Protein AF-A0A8T3N2I0-F1 (afdb_monomer)

pLDDT: mean 76.5, std 19.29, range [26.94, 97.88]

Radius of gyration: 45.32 Å; Cα contacts (8 Å, |Δi|>4): 590; chains: 1; bounding box: 76×61×156 Å

Mean predicted aligned error: 20.37 Å

Solvent-accessible surface area (backbone atoms only — not comparable to full-atom values): 23344 Å² total; per-residue (Å²): 144,83,83,83,82,83,86,82,84,83,85,84,83,87,85,82,81,86,88,84,90,82,90,80,80,87,72,86,80,81,75,77,81,90,79,71,76,76,74,73,82,74,68,60,80,74,75,70,54,54,85,88,55,45,74,69,50,48,50,47,51,53,49,51,52,51,49,52,49,48,51,52,50,53,49,51,50,48,51,52,51,48,53,55,52,48,48,31,49,50,64,18,37,80,94,72,76,39,73,24,43,66,60,54,52,50,53,52,48,52,53,53,28,24,33,51,8,46,43,52,36,62,77,67,42,23,82,33,17,24,74,89,26,47,11,36,52,45,102,77,53,78,82,81,57,46,79,84,70,81,28,82,30,68,49,57,48,41,60,68,47,46,72,76,56,56,42,69,70,52,48,52,48,30,36,28,57,3,34,33,58,50,72,62,31,87,81,45,84,48,62,35,35,23,47,88,19,80,68,61,21,92,32,50,76,66,55,50,50,17,32,49,41,23,72,60,22,41,45,92,45,80,40,56,39,41,37,90,84,78,67,43,69,37,61,37,88,91,75,74,40,71,38,67,46,59,30,56,35,58,90,82,69,70,82,60,94,84,56,72,78,82,64,93,56,58,70,44,26,76,71,75,69,46,69,80,79,72,85,80,85,86,87,75,86,80,78,74,80,79,74,80,82,75,66,64,94,82,44,56,76,41,75,40,25,31,44,74,60,21,75,75,72,14,40,48,61,44,64,48,73,46,54,38,72,40,48,30,33,40,37,41,37,30,52,19,67,73,46,58,48,37,64,46,48,20,44,87,82,70,49,71,59,78,35,71,88,56,72,62,45,52,16,68,44,72,51,76,31,47,36,63,57,40,67,67,44,68,29,40,32,33,16,84,77,34,65,89,45,19,53,31,41,36,40,24,86

Nearest PDB structures (foldseek):
  7pcy-assembly1_A  TM=6.957E-01  e=9.312E-07  Ulva prolifera
  1plb-assembly1_A  TM=6.430E-01  e=1.611E-06  Petroselinum crispum
  1iuz-assembly1_A  TM=6.473E-01  e=6.532E-06  Ulva pertusa
  3x1n-assembly1_A  TM=7.761E-01  e=1.858E-04  Geobacillus thermodenitrificans NG80-2
  3h56-assembly1_A-3  TM=5.964E-01  e=3.858E-04  Alcaligenes faecalis

Foldseek 3Di:
DDDDDDDDDDDDDDDDDDDDDDDDDDDDDDDDDDPDPPPPPPPDPCVVPPPPCDVVNVVVVVVVVVVVVVVVVVVVVVVVVVVVVVCCQQPNDPPPPDHHPVVVVVVVVLLLLQLLLLVCCVVPPCQQQNRQQQAADFVQPPPDDDPFPPRNDHRLLRQLCLPAPLDLVNLLCCLQAPCCSAVVPPPDPGDRQDCNHVVGHDDYPSSSSSNSSNSNFEQVDKHFNADPPPRHFDQDPVPRDGDIDGGRHHPPDDPDPPFDRDDSHCVCSSVVNPDSDDDDDDDDDDDDDDDDDDADPPFAEKEKECAAVCLAQAIVPQETEAEAQGKHKYKYAYAHAQDWWWKWKADPVRHTFCFDRGGTDGDRDIDITTGGHHHADKIKMATPVRRPRHIHIYGHD

Sequence (397 aa):
MAEQPPSTPAPIPDGSGGPGGDAEERLPATVPPQTRTADRFTAAPSVKAVAGLTPARSAGIVRQSGAARWVGFLTVVFVSLFVVGYWFYELGAPAGISKPRLAMEIEQQQVTDVERGYNLYEANCARCHGPGGLGPTEPDAPAKAAAGQGYIGPQLNAQEKLFAHLNEQYLRNVLTVGGRYVCGNPKSAMPVWSDQGNPPGPLNYRQIDELIAFLRATSDHEYDVRDGSTNEPVIDPATGKVRTITGWRDPNYKPDPAATPYPDCYIDALTGKGGSAAPGASGAPGASGAPDASADPNAPTVTVTAPTGAATSGFDPTTLEAKAETAFSLVFDNQDAGVPHNVVISDSGNTPVAMGSTDPFPGAAKKTYAVPALKAGTYTFLCQVHPTTMTGTLEVK

Structure (mmCIF, N/CA/C/O backbone):
data_AF-A0A8T3N2I0-F1
#
_entry.id   AF-A0A8T3N2I0-F1
#
loop_
_atom_site.group_PDB
_atom_site.id
_atom_site.type_symbol
_atom_site.label_atom_id
_atom_site.label_alt_id
_atom_site.label_comp_id
_atom_site.label_asym_id
_atom_site.label_entity_id
_atom_site.label_seq_id
_atom_site.pdbx_PDB_ins_code
_atom_site.Cartn_x
_atom_site.Cartn_y
_atom_site.Cartn_z
_atom_site.occupancy
_atom_site.B_iso_or_equiv
_atom_site.auth_seq_id
_atom_site.auth_comp_id
_atom_site.auth_asym_id
_atom_site.auth_atom_id
_atom_site.pdbx_PDB_model_num
ATOM 1 N N . MET A 1 1 ? -5.788 -30.399 45.010 1.00 48.91 1 MET A N 1
ATOM 2 C CA . MET A 1 1 ? -5.715 -31.739 45.631 1.00 48.91 1 MET A CA 1
ATOM 3 C C . MET A 1 1 ? -4.790 -31.668 46.835 1.00 48.91 1 MET A C 1
ATOM 5 O O . MET A 1 1 ? -3.583 -31.722 46.657 1.00 48.91 1 MET A O 1
ATOM 9 N N . ALA A 1 2 ? -5.391 -31.427 48.004 1.00 44.94 2 ALA A N 1
ATOM 10 C CA . ALA A 1 2 ? -4.923 -31.652 49.380 1.00 44.94 2 ALA A CA 1
ATOM 11 C C . ALA A 1 2 ? -5.797 -30.755 50.280 1.00 44.94 2 ALA A C 1
ATOM 13 O O . ALA A 1 2 ? -5.386 -29.678 50.701 1.00 44.94 2 ALA A O 1
ATOM 14 N N . GLU A 1 3 ? -7.059 -31.154 50.456 1.00 44.66 3 GLU A N 1
ATOM 15 C CA . GLU A 1 3 ? -8.011 -30.511 51.367 1.00 44.66 3 GLU A CA 1
ATOM 16 C C . GLU A 1 3 ? -7.705 -30.924 52.813 1.00 44.66 3 GLU A C 1
ATOM 18 O O . GLU A 1 3 ? -7.628 -32.111 53.130 1.00 44.66 3 GLU A O 1
ATOM 23 N N . GLN A 1 4 ? -7.530 -29.931 53.687 1.00 52.03 4 GLN A N 1
ATOM 24 C CA . GLN A 1 4 ? -7.548 -30.098 55.140 1.00 52.03 4 GLN A CA 1
ATOM 25 C C . GLN A 1 4 ? -8.989 -30.364 55.611 1.00 52.03 4 GLN A C 1
ATOM 27 O O . GLN A 1 4 ? -9.876 -29.576 55.276 1.00 52.03 4 GLN A O 1
ATOM 32 N N . PRO A 1 5 ? -9.246 -31.407 56.420 1.00 63.94 5 PRO A N 1
ATOM 33 C CA . PRO A 1 5 ? -10.548 -31.592 57.049 1.00 63.94 5 PRO A CA 1
ATOM 34 C C . PRO A 1 5 ? -10.714 -30.695 58.296 1.00 63.94 5 PRO A C 1
ATOM 36 O O . PRO A 1 5 ? -9.742 -30.466 59.023 1.00 63.94 5 PRO A O 1
ATOM 39 N N . PRO A 1 6 ? -11.936 -30.201 58.579 1.00 56.59 6 PRO A N 1
ATOM 40 C CA . PRO A 1 6 ? -12.224 -29.369 59.745 1.00 56.59 6 PRO A CA 1
ATOM 41 C C . PRO A 1 6 ? -12.335 -30.184 61.045 1.00 56.59 6 PRO A C 1
ATOM 43 O O . PRO A 1 6 ? -12.773 -31.334 61.059 1.00 56.59 6 PRO A O 1
ATOM 46 N N . SER A 1 7 ? -11.949 -29.548 62.150 1.00 51.66 7 SER A N 1
ATOM 47 C CA . SER A 1 7 ? -11.942 -30.081 63.512 1.00 51.66 7 SER A CA 1
ATOM 48 C C . SER A 1 7 ? -13.348 -30.212 64.115 1.00 51.66 7 SER A C 1
ATOM 50 O O . SER A 1 7 ? -14.124 -29.261 64.177 1.00 51.66 7 SER A O 1
ATOM 52 N N . THR A 1 8 ? -13.656 -31.405 64.623 1.00 58.81 8 THR A N 1
ATOM 53 C CA . THR A 1 8 ? -14.825 -31.719 65.459 1.00 58.81 8 THR A CA 1
ATOM 54 C C . THR A 1 8 ? -14.646 -31.215 66.900 1.00 58.81 8 THR A C 1
ATOM 56 O O . THR A 1 8 ? -13.581 -31.447 67.477 1.00 58.81 8 THR A O 1
ATOM 59 N N . PRO A 1 9 ? -15.665 -30.596 67.529 1.00 55.59 9 PRO A N 1
ATOM 60 C CA . PRO A 1 9 ? -15.642 -30.285 68.956 1.00 55.59 9 PRO A CA 1
ATOM 61 C C . PRO A 1 9 ? -16.010 -31.503 69.824 1.00 55.59 9 PRO A C 1
ATOM 63 O O . PRO A 1 9 ? -16.792 -32.364 69.426 1.00 55.59 9 PRO A O 1
ATOM 66 N N . ALA A 1 10 ? -15.403 -31.559 71.012 1.00 54.28 10 ALA A N 1
ATOM 67 C CA . ALA A 1 10 ? -15.493 -32.638 71.997 1.00 54.28 10 ALA A CA 1
ATOM 68 C C . ALA A 1 10 ? -16.892 -32.783 72.647 1.00 54.28 10 ALA A C 1
ATOM 70 O O . ALA A 1 10 ? -17.631 -31.798 72.725 1.00 54.28 10 ALA A O 1
ATOM 71 N N . PRO A 1 11 ? -17.256 -33.982 73.150 1.00 53.47 11 PRO A N 1
ATOM 72 C CA . PRO A 1 11 ? -18.569 -34.247 73.732 1.00 53.47 11 PRO A CA 1
ATOM 73 C C . PRO A 1 11 ? -18.685 -33.794 75.198 1.00 53.47 11 PRO A C 1
ATOM 75 O O . PRO A 1 11 ? -17.729 -33.851 75.972 1.00 53.47 11 PRO A O 1
ATOM 78 N N . ILE A 1 12 ? -19.897 -33.378 75.569 1.00 53.12 12 ILE A N 1
ATOM 79 C CA . ILE A 1 12 ? -20.338 -33.080 76.939 1.00 53.12 12 ILE A CA 1
ATOM 80 C C . ILE A 1 12 ? -20.614 -34.412 77.659 1.00 53.12 12 ILE A C 1
ATOM 82 O O . ILE A 1 12 ? -21.297 -35.253 77.074 1.00 53.12 12 ILE A O 1
ATOM 86 N N . PRO A 1 13 ? -20.129 -34.640 78.894 1.00 52.56 13 PRO A N 1
ATOM 87 C CA . PRO A 1 13 ? -20.475 -35.844 79.635 1.00 52.56 13 PRO A CA 1
ATOM 88 C C . PRO A 1 13 ? -21.800 -35.678 80.394 1.00 52.56 13 PRO A C 1
ATOM 90 O O . PRO A 1 13 ? -21.985 -34.725 81.153 1.00 52.56 13 PRO A O 1
ATOM 93 N N . ASP A 1 14 ? -22.690 -36.651 80.201 1.00 43.34 14 ASP A N 1
ATOM 94 C CA . ASP A 1 14 ? -23.907 -36.864 80.983 1.00 43.34 14 ASP A CA 1
ATOM 95 C C . ASP A 1 14 ? -23.563 -37.346 82.401 1.00 43.34 14 ASP A C 1
ATOM 97 O O . ASP A 1 14 ? -22.831 -38.320 82.587 1.00 43.34 14 ASP A O 1
ATOM 101 N N . GLY A 1 15 ? -24.123 -36.677 83.411 1.00 39.00 15 GLY A N 1
ATOM 102 C CA . GLY A 1 15 ? -24.029 -37.058 84.820 1.00 39.00 15 GLY A CA 1
ATOM 103 C C . GLY A 1 15 ? -25.409 -37.350 85.402 1.00 39.00 15 GLY A C 1
ATOM 104 O O . GLY A 1 15 ? -26.155 -36.437 85.747 1.00 39.00 15 GLY A O 1
ATOM 105 N N . SER A 1 16 ? -25.740 -38.633 85.510 1.00 40.62 16 SER A N 1
ATOM 106 C CA . SER A 1 16 ? -26.945 -39.181 86.135 1.00 40.62 16 SER A CA 1
ATOM 107 C C . SER A 1 16 ? -26.766 -39.458 87.638 1.00 40.62 16 SER A C 1
ATOM 109 O O . SER A 1 16 ? -25.798 -40.112 88.005 1.00 40.62 16 SER A O 1
ATOM 111 N N . GLY A 1 17 ? -27.768 -39.086 88.452 1.00 35.00 17 GLY A N 1
ATOM 112 C CA . GLY A 1 17 ? -28.275 -39.850 89.616 1.00 35.00 17 GLY A CA 1
ATOM 113 C C . GLY A 1 17 ? -27.473 -39.864 90.936 1.00 35.00 17 GLY A C 1
ATOM 114 O O . GLY A 1 17 ? -26.350 -40.344 90.974 1.00 35.00 17 GLY A O 1
ATOM 115 N N . GLY A 1 18 ? -28.108 -39.401 92.031 1.00 36.16 18 GLY A N 1
ATOM 116 C CA . GLY A 1 18 ? -27.633 -39.441 93.440 1.00 36.16 18 GLY A CA 1
ATOM 117 C C . GLY A 1 18 ? -27.584 -40.850 94.080 1.00 36.16 18 GLY A C 1
ATOM 118 O O . GLY A 1 18 ? -27.579 -41.813 93.314 1.00 36.16 18 GLY A O 1
ATOM 119 N N . PRO A 1 19 ? -27.606 -41.047 95.430 1.00 47.84 19 PRO A N 1
ATOM 120 C CA . PRO A 1 19 ? -28.163 -40.186 96.496 1.00 47.84 19 PRO A CA 1
ATOM 121 C C . PRO A 1 19 ? -27.320 -40.101 97.810 1.00 47.84 19 PRO A C 1
ATOM 123 O O . PRO A 1 19 ? -26.269 -40.718 97.935 1.00 47.84 19 PRO A O 1
ATOM 126 N N . GLY A 1 20 ? -27.833 -39.378 98.817 1.00 38.16 20 GLY A N 1
ATOM 127 C CA . GLY A 1 20 ? -27.295 -39.279 100.189 1.00 38.16 20 GLY A CA 1
ATOM 128 C C . GLY A 1 20 ? -27.067 -37.808 100.541 1.00 38.16 20 GLY A C 1
ATOM 129 O O . GLY A 1 20 ? -26.175 -37.185 99.991 1.00 38.16 20 GLY A O 1
ATOM 130 N N . GLY A 1 21 ? -27.945 -37.121 101.269 1.00 39.69 21 GLY A N 1
ATOM 131 C CA . GLY A 1 21 ? -28.392 -37.477 102.607 1.00 39.69 21 GLY A CA 1
ATOM 132 C C . GLY A 1 21 ? -27.433 -36.803 103.574 1.00 39.69 21 GLY A C 1
ATOM 133 O O . GLY A 1 21 ? -26.407 -37.395 103.847 1.00 39.69 21 GLY A O 1
ATOM 134 N N . ASP A 1 22 ? -27.739 -35.564 103.970 1.00 43.38 22 ASP A N 1
ATOM 135 C CA . ASP A 1 22 ? -27.502 -35.035 105.315 1.00 43.38 22 ASP A CA 1
ATOM 136 C C . ASP A 1 22 ? -28.197 -33.676 105.465 1.00 43.38 22 ASP A C 1
ATOM 138 O O . ASP A 1 22 ? -28.234 -32.837 104.562 1.00 43.38 22 ASP A O 1
ATOM 142 N N . ALA A 1 23 ? -28.871 -33.539 106.601 1.00 53.62 23 ALA A N 1
ATOM 143 C CA . ALA A 1 23 ? -29.669 -32.397 106.986 1.00 53.62 23 ALA A CA 1
ATOM 144 C C . ALA A 1 23 ? -28.791 -31.409 107.753 1.00 53.62 23 ALA A C 1
ATOM 146 O O . ALA A 1 23 ? -28.380 -31.710 108.868 1.00 53.62 23 ALA A O 1
ATOM 147 N N . GLU A 1 24 ? -28.585 -30.212 107.209 1.00 51.31 24 GLU A N 1
ATOM 148 C CA . GLU A 1 24 ? -28.035 -29.085 107.964 1.00 51.31 24 GLU A CA 1
ATOM 149 C C . GLU A 1 24 ? -29.015 -27.905 107.934 1.00 51.31 24 GLU A C 1
ATOM 151 O O . GLU A 1 24 ? -29.161 -27.153 106.974 1.00 51.31 24 GLU A O 1
ATOM 156 N N . GLU A 1 25 ? -29.791 -27.870 109.015 1.00 53.66 25 GLU A N 1
ATOM 157 C CA . GLU A 1 25 ? -29.975 -26.712 109.887 1.00 53.66 25 GLU A CA 1
ATOM 158 C C . GLU A 1 25 ? -30.390 -25.379 109.236 1.00 53.66 25 GLU A C 1
ATOM 160 O O . GLU A 1 25 ? -29.598 -24.521 108.846 1.00 53.66 25 GLU A O 1
ATOM 165 N N . ARG A 1 26 ? -31.713 -25.163 109.221 1.00 47.75 26 ARG A N 1
ATOM 166 C CA . ARG A 1 26 ? -32.334 -23.851 109.010 1.00 47.75 26 ARG A CA 1
ATOM 167 C C . ARG A 1 26 ? -31.959 -22.896 110.146 1.00 47.75 26 ARG A C 1
ATOM 169 O O . ARG A 1 26 ? -32.564 -22.937 111.215 1.00 47.75 26 ARG A O 1
ATOM 176 N N . LEU A 1 27 ? -31.067 -21.954 109.866 1.00 54.62 27 LEU A N 1
ATOM 177 C CA . LEU A 1 27 ? -30.991 -20.704 110.622 1.00 54.62 27 LEU A CA 1
ATOM 178 C C . LEU A 1 27 ? -32.250 -19.856 110.337 1.00 54.62 27 LEU A C 1
ATOM 180 O O . LEU A 1 27 ? -32.684 -19.782 109.181 1.00 54.62 27 LEU A O 1
ATOM 184 N N . PRO A 1 28 ? -32.869 -19.206 111.341 1.00 56.75 28 PRO A N 1
ATOM 185 C CA . PRO A 1 28 ? -34.017 -18.343 111.105 1.00 56.75 28 PRO A CA 1
ATOM 186 C C . PRO A 1 28 ? -33.561 -17.085 110.358 1.00 56.75 28 PRO A C 1
ATOM 188 O O . PRO A 1 28 ? -32.920 -16.206 110.928 1.00 56.75 28 PRO A O 1
ATOM 191 N N . ALA A 1 29 ? -33.903 -16.983 109.074 1.00 50.53 29 ALA A N 1
ATOM 192 C CA . ALA A 1 29 ? -33.774 -15.729 108.347 1.00 50.53 29 ALA A CA 1
ATOM 193 C C . ALA A 1 29 ? -34.764 -14.718 108.945 1.00 50.53 29 ALA A C 1
ATOM 195 O O . ALA A 1 29 ? -35.980 -14.833 108.781 1.00 50.53 29 ALA A O 1
ATOM 196 N N . THR A 1 30 ? -34.240 -13.728 109.658 1.00 55.53 30 THR A N 1
ATOM 197 C CA . THR A 1 30 ? -34.965 -12.517 110.032 1.00 55.53 30 THR A CA 1
ATOM 198 C C . THR A 1 30 ? -35.407 -11.810 108.755 1.00 55.53 30 THR A C 1
ATOM 200 O O . THR A 1 30 ? -34.596 -11.255 108.020 1.00 55.53 30 THR A O 1
ATOM 203 N N . VAL A 1 31 ? -36.709 -11.846 108.468 1.00 60.88 31 VAL A N 1
ATOM 204 C CA . VAL A 1 31 ? -37.316 -11.056 107.393 1.00 60.88 31 VAL A CA 1
ATOM 205 C C . VAL A 1 31 ? -37.416 -9.609 107.892 1.00 60.88 31 VAL A C 1
ATOM 207 O O . VAL A 1 31 ? -38.193 -9.359 108.816 1.00 60.88 31 VAL A O 1
ATOM 210 N N . PRO A 1 32 ? -36.661 -8.638 107.342 1.00 62.06 32 PRO A N 1
ATOM 211 C CA . PRO A 1 32 ? -36.916 -7.238 107.650 1.00 62.06 32 PRO A CA 1
ATOM 212 C C . PRO A 1 32 ? -38.313 -6.852 107.128 1.00 62.06 32 PRO A C 1
ATOM 214 O O . PRO A 1 32 ? -38.718 -7.322 106.059 1.00 62.06 32 PRO A O 1
ATOM 217 N N . PRO A 1 33 ? -39.078 -6.021 107.859 1.00 59.69 33 PRO A N 1
ATOM 218 C CA . PRO A 1 33 ? -40.403 -5.606 107.425 1.00 59.69 33 PRO A CA 1
ATOM 219 C C . PRO A 1 33 ? -40.342 -4.907 106.062 1.00 59.69 33 PRO A C 1
ATOM 221 O O . PRO A 1 33 ? -39.448 -4.112 105.773 1.00 59.69 33 PRO A O 1
ATOM 224 N N . GLN A 1 34 ? -41.324 -5.232 105.223 1.00 59.53 34 GLN A N 1
ATOM 225 C CA . GLN A 1 34 ? -41.516 -4.694 103.881 1.00 59.53 34 GLN A CA 1
ATOM 226 C C . GLN A 1 34 ? -41.791 -3.185 103.951 1.00 59.53 34 GLN A C 1
ATOM 228 O O . GLN A 1 34 ? -42.933 -2.762 104.106 1.00 59.53 34 GLN A O 1
ATOM 233 N N . THR A 1 35 ? -40.760 -2.358 103.803 1.00 57.84 35 THR A N 1
ATOM 234 C CA . THR A 1 35 ? -40.915 -0.921 103.531 1.00 57.84 35 THR A CA 1
ATOM 235 C C . THR A 1 35 ? -40.257 -0.557 102.207 1.00 57.84 35 THR A C 1
ATOM 237 O O . THR A 1 35 ? -39.394 0.307 102.103 1.00 57.84 35 THR A O 1
ATOM 240 N N . ARG A 1 36 ? -40.720 -1.203 101.136 1.00 46.34 36 ARG A N 1
ATOM 241 C CA . ARG A 1 36 ? -40.836 -0.514 99.853 1.00 46.34 36 ARG A CA 1
ATOM 242 C C . ARG A 1 36 ? -42.316 -0.317 99.600 1.00 46.34 36 ARG A C 1
ATOM 244 O O . ARG A 1 36 ? -42.992 -1.210 99.099 1.00 46.34 36 ARG A O 1
ATOM 251 N N . THR A 1 37 ? -42.825 0.860 99.945 1.00 54.25 37 THR A N 1
ATOM 252 C CA . THR A 1 37 ? -43.950 1.392 99.186 1.00 54.25 37 THR A CA 1
ATOM 253 C C . THR A 1 37 ? -43.478 1.387 97.740 1.00 54.25 37 THR A C 1
ATOM 255 O O . THR A 1 37 ? -42.524 2.079 97.391 1.00 54.25 37 THR A O 1
ATOM 258 N N . ALA A 1 38 ? -44.061 0.530 96.904 1.00 54.09 38 ALA A N 1
ATOM 259 C CA . ALA A 1 38 ? -44.012 0.789 95.482 1.00 54.09 38 ALA A CA 1
ATOM 260 C C . ALA A 1 38 ? -44.650 2.167 95.337 1.00 54.09 38 ALA A C 1
ATOM 262 O O . ALA A 1 38 ? -45.870 2.286 95.479 1.00 54.09 38 ALA A O 1
ATOM 263 N N . ASP A 1 39 ? -43.835 3.204 95.143 1.00 49.19 39 ASP A N 1
ATOM 264 C CA . ASP A 1 39 ? -44.341 4.434 94.571 1.00 49.19 39 ASP A CA 1
ATOM 265 C C . ASP A 1 39 ? -44.986 3.989 93.270 1.00 49.19 39 ASP A C 1
ATOM 267 O O . ASP A 1 39 ? -44.326 3.630 92.290 1.00 49.19 39 ASP A O 1
ATOM 271 N N . ARG A 1 40 ? -46.318 3.902 93.290 1.00 55.94 40 ARG A N 1
ATOM 272 C CA . ARG A 1 40 ? -47.082 3.896 92.063 1.00 55.94 40 ARG A CA 1
ATOM 273 C C . ARG A 1 40 ? -46.665 5.200 91.415 1.00 55.94 40 ARG A C 1
ATOM 275 O O . ARG A 1 40 ? -47.088 6.261 91.860 1.00 55.94 40 ARG A O 1
ATOM 282 N N . PHE A 1 41 ? -45.810 5.113 90.403 1.00 47.88 41 PHE A N 1
ATOM 283 C CA . PHE A 1 41 ? -45.574 6.196 89.467 1.00 47.88 41 PHE A CA 1
ATOM 284 C C . PHE A 1 41 ? -46.912 6.489 88.776 1.00 47.88 41 PHE A C 1
ATOM 286 O O . PHE A 1 41 ? -47.169 6.075 87.650 1.00 47.88 41 PHE A O 1
ATOM 293 N N . THR A 1 42 ? -47.816 7.183 89.464 1.00 61.47 42 THR A N 1
ATOM 294 C CA . THR A 1 42 ? -48.918 7.893 88.841 1.00 61.47 42 THR A CA 1
ATOM 295 C C . THR A 1 42 ? -48.303 9.161 88.287 1.00 61.47 42 THR A C 1
ATOM 297 O O . THR A 1 42 ? -48.315 10.214 88.920 1.00 61.47 42 THR A O 1
ATOM 300 N N . ALA A 1 43 ? -47.691 9.039 87.111 1.00 49.41 43 ALA A N 1
ATOM 301 C CA . ALA A 1 43 ? -47.389 10.211 86.315 1.00 49.41 43 ALA A CA 1
ATOM 302 C C . ALA A 1 43 ? -48.700 10.989 86.100 1.00 49.41 43 ALA A C 1
ATOM 304 O O . ALA A 1 43 ? -49.739 10.389 85.802 1.00 49.41 43 ALA A O 1
ATOM 305 N N . ALA A 1 44 ? -48.663 12.313 86.269 1.00 50.81 44 ALA A N 1
ATOM 306 C CA . ALA A 1 44 ? -49.796 13.177 85.953 1.00 50.81 44 ALA A CA 1
ATOM 307 C C . ALA A 1 44 ? -50.263 12.921 84.500 1.00 50.81 44 ALA A C 1
ATOM 309 O O . ALA A 1 44 ? -49.423 12.612 83.645 1.00 50.81 44 ALA A O 1
ATOM 310 N N . PRO A 1 45 ? -51.563 13.071 84.168 1.00 52.94 45 PRO A N 1
ATOM 311 C CA . PRO A 1 45 ? -52.081 12.789 82.821 1.00 52.94 45 PRO A CA 1
ATOM 312 C C . PRO A 1 45 ? -51.346 13.554 81.707 1.00 52.94 45 PRO A C 1
ATOM 314 O O . PRO A 1 45 ? -51.344 13.128 80.554 1.00 52.94 45 PRO A O 1
ATOM 317 N N . SER A 1 46 ? -50.675 14.652 82.057 1.00 51.72 46 SER A N 1
ATOM 318 C CA . SER A 1 46 ? -49.865 15.484 81.171 1.00 51.72 46 SER A CA 1
ATOM 319 C C . SER A 1 46 ? -48.530 14.867 80.735 1.00 51.72 46 SER A C 1
ATOM 321 O O . SER A 1 46 ? -47.942 15.369 79.785 1.00 51.72 46 SER A O 1
ATOM 323 N N . VAL A 1 47 ? -48.068 13.754 81.319 1.00 46.47 47 VAL A N 1
ATOM 324 C CA . VAL A 1 47 ? -46.885 13.018 80.813 1.00 46.47 47 VAL A CA 1
ATOM 325 C C . VAL A 1 47 ? -47.269 12.002 79.722 1.00 46.47 47 VAL A C 1
ATOM 327 O O . VAL A 1 47 ? -46.409 11.464 79.032 1.00 46.47 47 VAL A O 1
ATOM 330 N N . LYS A 1 48 ? -48.572 11.801 79.464 1.00 47.81 48 LYS A N 1
ATOM 331 C CA . LYS A 1 48 ? -49.059 11.175 78.218 1.00 47.81 48 LYS A CA 1
ATOM 332 C C . LYS A 1 48 ? -49.201 12.175 77.067 1.00 47.81 48 LYS A C 1
ATOM 334 O O . LYS A 1 48 ? -49.735 11.824 76.016 1.00 47.81 48 LYS A O 1
ATOM 339 N N . ALA A 1 49 ? -48.719 13.408 77.225 1.00 50.44 49 ALA A N 1
ATOM 340 C CA . ALA A 1 49 ? -48.503 14.292 76.093 1.00 50.44 49 ALA A CA 1
ATOM 341 C C . ALA A 1 49 ? -47.273 13.787 75.334 1.00 50.44 49 ALA A C 1
ATOM 343 O O . ALA A 1 49 ? -46.148 14.227 75.555 1.00 50.44 49 ALA A O 1
ATOM 344 N N . VAL A 1 50 ? -47.504 12.816 74.450 1.00 54.34 50 VAL A N 1
ATOM 345 C CA . VAL A 1 50 ? -46.588 12.452 73.371 1.00 54.34 50 VAL A CA 1
ATOM 346 C C . VAL A 1 50 ? -46.197 13.768 72.701 1.00 54.34 50 VAL A C 1
ATOM 348 O O . VAL A 1 50 ? -47.049 14.380 72.064 1.00 54.34 50 VAL A O 1
ATOM 351 N N . ALA A 1 51 ? -44.985 14.266 72.953 1.00 56.44 51 ALA A N 1
ATOM 352 C CA . ALA A 1 51 ? -44.540 15.624 72.637 1.00 56.44 51 ALA A CA 1
ATOM 353 C C . ALA A 1 51 ? -44.906 16.045 71.195 1.00 56.44 51 ALA A C 1
ATOM 355 O O . ALA A 1 51 ? -44.172 15.783 70.247 1.00 56.44 51 ALA A O 1
ATOM 356 N N . GLY A 1 52 ? -46.089 16.641 71.004 1.00 61.91 52 GLY A N 1
ATOM 357 C CA . GLY A 1 52 ? -46.629 17.004 69.691 1.00 61.91 52 GLY A CA 1
ATOM 358 C C . GLY A 1 52 ? -46.826 15.858 68.680 1.00 61.91 52 GLY A C 1
ATOM 359 O O . GLY A 1 52 ? -46.878 16.143 67.482 1.00 61.91 52 GLY A O 1
ATOM 360 N N . LEU A 1 53 ? -46.926 14.594 69.104 1.00 61.03 53 LEU A N 1
ATOM 361 C CA . LEU A 1 53 ? -47.094 13.419 68.232 1.00 61.03 53 LEU A CA 1
ATOM 362 C C . LEU A 1 53 ? -48.574 13.008 68.161 1.00 61.03 53 LEU A C 1
ATOM 364 O O . LEU A 1 53 ? -49.038 12.114 68.867 1.00 61.03 53 LEU A O 1
ATOM 368 N N . THR A 1 54 ? -49.339 13.687 67.307 1.00 81.06 54 THR A N 1
ATOM 369 C CA . THR A 1 54 ? -50.707 13.270 66.955 1.00 81.06 54 THR A CA 1
ATOM 370 C C . THR A 1 54 ? -50.676 11.962 66.150 1.00 81.06 54 THR A C 1
ATOM 372 O O . THR A 1 54 ? -49.680 11.713 65.469 1.00 81.06 54 THR A O 1
ATOM 375 N N . PRO A 1 55 ? -51.748 11.142 66.125 1.00 78.19 55 PRO A N 1
ATOM 376 C CA . PRO A 1 55 ? -51.801 9.933 65.292 1.00 78.19 55 PRO A CA 1
ATOM 377 C C . PRO A 1 55 ? -51.428 10.189 63.824 1.00 78.19 55 PRO A C 1
ATOM 379 O O . PRO A 1 55 ? -50.729 9.387 63.210 1.00 78.19 55 PRO A O 1
ATOM 382 N N . ALA A 1 56 ? -51.816 11.352 63.290 1.00 76.62 56 ALA A N 1
ATOM 383 C CA . ALA A 1 56 ? -51.442 11.802 61.952 1.00 76.62 56 ALA A CA 1
ATOM 384 C C . ALA A 1 56 ? -49.934 12.093 61.812 1.00 76.62 56 ALA A C 1
ATOM 386 O O . ALA A 1 56 ? -49.323 11.662 60.835 1.00 76.62 56 ALA A O 1
ATOM 387 N N . ARG A 1 57 ? -49.303 12.770 62.786 1.00 74.88 57 ARG A N 1
ATOM 388 C CA . ARG A 1 57 ? -47.841 12.984 62.795 1.00 74.88 57 ARG A CA 1
ATOM 389 C C . ARG A 1 57 ? -47.073 11.676 62.967 1.00 74.88 57 ARG A C 1
ATOM 391 O O . ARG A 1 57 ? -46.099 11.462 62.255 1.00 74.88 57 ARG A O 1
ATOM 398 N N . SER A 1 58 ? -47.529 10.787 63.846 1.00 78.06 58 SER A N 1
ATOM 399 C CA . SER A 1 58 ? -46.935 9.462 64.050 1.00 78.06 58 SER A CA 1
ATOM 400 C C . SER A 1 58 ? -47.010 8.616 62.773 1.00 78.06 58 SER A C 1
ATOM 402 O O . SER A 1 58 ? -46.004 8.047 62.355 1.00 78.06 58 SER A O 1
ATOM 404 N N . ALA A 1 59 ? -48.160 8.605 62.087 1.00 76.00 59 ALA A N 1
ATOM 405 C CA . ALA A 1 59 ? -48.310 7.958 60.782 1.00 76.00 59 ALA A CA 1
ATOM 406 C C . ALA A 1 59 ? -47.418 8.601 59.702 1.00 76.00 59 ALA A C 1
ATOM 408 O O . ALA A 1 59 ? -46.845 7.888 58.877 1.00 76.00 59 ALA A O 1
ATOM 409 N N . GLY A 1 60 ? -47.252 9.928 59.731 1.00 74.81 60 GLY A N 1
ATOM 410 C CA . GLY A 1 60 ? -46.330 10.666 58.865 1.00 74.81 60 GLY A CA 1
ATOM 411 C C . GLY A 1 60 ? -44.868 10.258 59.061 1.00 74.81 60 GLY A C 1
ATOM 412 O O . GLY A 1 60 ? -44.189 9.967 58.082 1.00 74.81 60 GLY A O 1
ATOM 413 N N . ILE A 1 61 ? -44.402 10.138 60.307 1.00 75.81 61 ILE A N 1
ATOM 414 C CA . ILE A 1 61 ? -43.036 9.693 60.640 1.00 75.81 61 ILE A CA 1
ATOM 415 C C . ILE A 1 61 ? -42.814 8.229 60.232 1.00 75.81 61 ILE A C 1
ATOM 417 O O . ILE A 1 61 ? -41.765 7.888 59.682 1.00 75.81 61 ILE A O 1
ATOM 421 N N . VAL A 1 62 ? -43.800 7.347 60.437 1.00 76.88 62 VAL A N 1
ATOM 422 C CA . VAL A 1 62 ? -43.724 5.941 59.993 1.00 76.88 62 VAL A CA 1
ATOM 423 C C . VAL A 1 62 ? -43.673 5.847 58.465 1.00 76.88 62 VAL A C 1
ATOM 425 O O . VAL A 1 62 ? -42.865 5.100 57.921 1.00 76.88 62 VAL A O 1
ATOM 428 N N . ARG A 1 63 ? -44.471 6.647 57.747 1.00 79.44 63 ARG A N 1
ATOM 429 C CA . ARG A 1 63 ? -44.412 6.727 56.279 1.00 79.44 63 ARG A CA 1
ATOM 430 C C . ARG A 1 63 ? -43.099 7.317 55.779 1.00 79.44 63 ARG A C 1
ATOM 432 O O . ARG A 1 63 ? -42.537 6.777 54.837 1.00 79.44 63 ARG A O 1
ATOM 439 N N . GLN A 1 64 ? -42.594 8.377 56.404 1.00 78.81 64 GLN A N 1
ATOM 440 C CA . GLN A 1 64 ? -41.327 9.011 56.039 1.00 78.81 64 GLN A CA 1
ATOM 441 C C . GLN A 1 64 ? -40.141 8.069 56.282 1.00 78.81 64 GLN A C 1
ATOM 443 O O . GLN A 1 64 ? -39.268 7.955 55.430 1.00 78.81 64 GLN A O 1
ATOM 448 N N . SER A 1 65 ? -40.133 7.339 57.399 1.00 77.38 65 SER A N 1
ATOM 449 C CA . SER A 1 65 ? -39.112 6.321 57.682 1.00 77.38 65 SER A CA 1
ATOM 450 C C . SER A 1 65 ? -39.240 5.090 56.779 1.00 77.38 65 SER A C 1
ATOM 452 O O . SER A 1 65 ? -38.226 4.553 56.339 1.00 77.38 65 SER A O 1
ATOM 454 N N . GLY A 1 66 ? -40.462 4.667 56.437 1.00 83.38 66 GLY A N 1
ATOM 455 C CA . GLY A 1 66 ? -40.715 3.633 55.431 1.00 83.38 66 GLY A CA 1
ATOM 456 C C . GLY A 1 66 ? -40.240 4.046 54.035 1.00 83.38 66 GLY A C 1
ATOM 457 O O . GLY A 1 66 ? -39.524 3.290 53.387 1.00 83.38 66 GLY A O 1
ATOM 458 N N . ALA A 1 67 ? -40.566 5.264 53.601 1.00 86.06 67 ALA A N 1
ATOM 459 C CA . ALA A 1 67 ? -40.126 5.829 52.328 1.00 86.06 67 ALA A CA 1
ATOM 460 C C . ALA A 1 67 ? -38.601 5.998 52.281 1.00 86.06 67 ALA A C 1
ATOM 462 O O . ALA A 1 67 ? -37.987 5.607 51.298 1.00 86.06 67 ALA A O 1
ATOM 463 N N . ALA A 1 68 ? -37.971 6.492 53.352 1.00 85.44 68 ALA A N 1
ATOM 464 C CA . ALA A 1 68 ? -36.514 6.612 53.432 1.00 85.44 68 ALA A CA 1
ATOM 465 C C . ALA A 1 68 ? -35.811 5.245 53.346 1.00 85.44 68 ALA A C 1
ATOM 467 O O . ALA A 1 68 ? -34.805 5.113 52.652 1.00 85.44 68 ALA A O 1
ATOM 468 N N . ARG A 1 69 ? -36.363 4.205 53.989 1.00 90.38 69 ARG A N 1
ATOM 469 C CA . ARG A 1 69 ? -35.863 2.824 53.868 1.00 90.38 69 ARG A CA 1
ATOM 470 C C . ARG A 1 69 ? -36.015 2.279 52.451 1.00 90.38 69 ARG A C 1
ATOM 472 O O . ARG A 1 69 ? -35.087 1.653 51.953 1.00 90.38 69 ARG A O 1
ATOM 479 N N . TRP A 1 70 ? -37.144 2.546 51.798 1.00 90.62 70 TRP A N 1
ATOM 480 C CA . TRP A 1 70 ? -37.366 2.164 50.403 1.00 90.62 70 TRP A CA 1
ATOM 481 C C . TRP A 1 70 ? -36.432 2.893 49.440 1.00 90.62 70 TRP A C 1
ATOM 483 O O . TRP A 1 70 ? -35.884 2.255 48.550 1.00 90.62 70 TRP A O 1
ATOM 493 N N . VAL A 1 71 ? -36.187 4.189 49.639 1.00 92.69 71 VAL A N 1
ATOM 494 C CA . VAL A 1 71 ? -35.208 4.949 48.847 1.00 92.69 71 VAL A CA 1
ATOM 495 C C . VAL A 1 71 ? -33.813 4.355 49.027 1.00 92.69 71 VAL A C 1
ATOM 497 O O . VAL A 1 71 ? -33.143 4.084 48.033 1.00 92.69 71 VAL A O 1
ATOM 500 N N . GLY A 1 72 ? -33.399 4.071 50.267 1.00 92.75 72 GLY A N 1
ATOM 501 C CA . GLY A 1 72 ? -32.125 3.405 50.550 1.00 92.75 72 GLY A CA 1
ATOM 502 C C . GLY A 1 72 ? -32.012 2.034 49.879 1.00 92.75 72 GLY A C 1
ATOM 503 O O . GLY A 1 72 ? -31.033 1.767 49.189 1.00 92.75 72 GLY A O 1
ATOM 504 N N . PHE A 1 73 ? -33.039 1.193 50.013 1.00 94.38 73 PHE A N 1
ATOM 505 C CA . PHE A 1 73 ? -33.098 -0.124 49.377 1.00 94.38 73 PHE A CA 1
ATOM 506 C C . PHE A 1 73 ? -33.013 -0.035 47.849 1.00 94.38 73 PHE A C 1
ATOM 508 O O . PHE A 1 73 ? -32.167 -0.692 47.250 1.00 94.38 73 PHE A O 1
ATOM 515 N N . LEU A 1 74 ? -33.834 0.806 47.214 1.00 95.38 74 LEU A N 1
ATOM 516 C CA . LEU A 1 74 ? -33.832 0.976 45.759 1.00 95.38 74 LEU A CA 1
ATOM 517 C C . LEU A 1 74 ? -32.503 1.536 45.251 1.00 95.38 74 LEU A C 1
ATOM 519 O O . LEU A 1 74 ? -32.039 1.119 44.197 1.00 95.38 74 LEU A O 1
ATOM 523 N N . THR A 1 75 ? -31.867 2.429 46.013 1.00 94.81 75 THR A N 1
ATOM 524 C CA . THR A 1 75 ? -30.543 2.965 45.671 1.00 94.81 75 THR A CA 1
ATOM 525 C C . THR A 1 75 ? -29.493 1.863 45.702 1.00 94.81 75 THR A C 1
ATOM 527 O O . THR A 1 75 ? -28.735 1.723 44.748 1.00 94.81 75 THR A O 1
ATOM 530 N N . VAL A 1 76 ? -29.473 1.041 46.757 1.00 96.50 76 VAL A N 1
ATOM 531 C CA . VAL A 1 76 ? -28.549 -0.098 46.857 1.00 96.50 76 VAL A CA 1
ATOM 532 C C . VAL A 1 76 ? -28.800 -1.091 45.726 1.00 96.50 76 VAL A C 1
ATOM 534 O O . VAL A 1 76 ? -27.853 -1.470 45.052 1.00 96.50 76 VAL A O 1
ATOM 537 N N . VAL A 1 77 ? -30.057 -1.453 45.455 1.00 96.69 77 VAL A N 1
ATOM 538 C CA . VAL A 1 77 ? -30.407 -2.360 44.350 1.00 96.69 77 VAL A CA 1
ATOM 539 C C . VAL A 1 77 ? -29.963 -1.788 43.005 1.00 96.69 77 VAL A C 1
ATOM 541 O O . VAL A 1 77 ? -29.341 -2.504 42.226 1.00 96.69 77 VAL A O 1
ATOM 544 N N . PHE A 1 78 ? -30.225 -0.508 42.736 1.00 96.81 78 PHE A N 1
ATOM 545 C CA . PHE A 1 78 ? -29.798 0.146 41.501 1.00 96.81 78 PHE A CA 1
ATOM 546 C C . PHE A 1 78 ? -28.276 0.131 41.353 1.00 96.81 78 PHE A C 1
ATOM 548 O O . PHE A 1 78 ? -27.778 -0.286 40.313 1.00 96.81 78 PHE A O 1
ATOM 555 N N . VAL A 1 79 ? -27.533 0.524 42.393 1.00 96.56 79 VAL A N 1
ATOM 556 C CA . VAL A 1 79 ? -26.064 0.520 42.366 1.00 96.56 79 VAL A CA 1
ATOM 557 C C . VAL A 1 79 ? -25.530 -0.901 42.203 1.00 96.56 79 VAL A C 1
ATOM 559 O O . VAL A 1 79 ? -24.640 -1.116 41.389 1.00 96.56 79 VAL A O 1
ATOM 562 N N . SER A 1 80 ? -26.085 -1.891 42.906 1.00 95.31 80 SER A N 1
ATOM 563 C CA . SER A 1 80 ? -25.680 -3.292 42.764 1.00 95.31 80 SER A CA 1
ATOM 564 C C . SER A 1 80 ? -25.922 -3.816 41.347 1.00 95.31 80 SER A C 1
ATOM 566 O O . SER A 1 80 ? -25.019 -4.408 40.761 1.00 95.31 80 SER A O 1
ATOM 568 N N . LEU A 1 81 ? -27.100 -3.564 40.766 1.00 95.62 81 LEU A N 1
ATOM 569 C CA . LEU A 1 81 ? -27.406 -3.960 39.389 1.00 95.62 81 LEU A CA 1
ATOM 570 C C . LEU A 1 81 ? -26.535 -3.215 38.373 1.00 95.62 81 LEU A C 1
ATOM 572 O O . LEU A 1 81 ? -26.065 -3.829 37.420 1.00 95.62 81 LEU A O 1
ATOM 576 N N . PHE A 1 82 ? -26.280 -1.924 38.589 1.00 95.94 82 PHE A N 1
ATOM 577 C CA . PHE A 1 82 ? -25.396 -1.126 37.745 1.00 95.94 82 PHE A CA 1
ATOM 578 C C . PHE A 1 82 ? -23.960 -1.649 37.788 1.00 95.94 82 PHE A C 1
ATOM 580 O O . PHE A 1 82 ? -23.363 -1.833 36.737 1.00 95.94 82 PHE A O 1
ATOM 587 N N . VAL A 1 83 ? -23.414 -1.941 38.973 1.00 95.50 83 VAL A N 1
ATOM 588 C CA . VAL A 1 83 ? -22.054 -2.483 39.125 1.00 95.50 83 VAL A CA 1
ATOM 589 C C . VAL A 1 83 ? -21.930 -3.837 38.432 1.00 95.50 83 VAL A C 1
ATOM 591 O O . VAL A 1 83 ? -20.969 -4.046 37.699 1.00 95.50 83 VAL A O 1
ATOM 594 N N . VAL A 1 84 ? -22.907 -4.733 38.608 1.00 91.94 84 VAL A N 1
ATOM 595 C CA . VAL A 1 84 ? -22.924 -6.042 37.933 1.00 91.94 84 VAL A CA 1
ATOM 596 C C . VAL A 1 84 ? -23.045 -5.880 36.414 1.00 91.94 84 VAL A C 1
ATOM 598 O O . VAL A 1 84 ? -22.280 -6.487 35.669 1.00 91.94 84 VAL A O 1
ATOM 601 N N . GLY A 1 85 ? -23.959 -5.027 35.943 1.00 90.62 85 GLY A N 1
ATOM 602 C CA . GLY A 1 85 ? -24.129 -4.733 34.518 1.00 90.62 85 GLY A CA 1
ATOM 603 C C . GLY A 1 85 ? -22.886 -4.098 33.891 1.00 90.62 85 GLY A C 1
ATOM 604 O O . GLY A 1 85 ? -22.475 -4.496 32.806 1.00 90.62 85 GLY A O 1
ATOM 605 N N . TYR A 1 86 ? -22.240 -3.169 34.596 1.00 91.12 86 TYR A N 1
ATOM 606 C CA . TYR A 1 86 ? -20.984 -2.548 34.179 1.00 91.12 86 TYR A CA 1
ATOM 607 C C . TYR A 1 86 ? -19.836 -3.562 34.140 1.00 91.12 86 TYR A C 1
ATOM 609 O O . TYR A 1 86 ? -19.024 -3.533 33.222 1.00 91.12 86 TYR A O 1
ATOM 617 N N . TRP A 1 87 ? -19.793 -4.510 35.080 1.00 90.25 87 TRP A N 1
ATOM 618 C CA . TRP A 1 87 ? -18.830 -5.611 35.043 1.00 90.25 87 TRP A CA 1
ATOM 619 C C . TRP A 1 87 ? -18.990 -6.470 33.782 1.00 90.25 87 TRP A C 1
ATOM 621 O O . TRP A 1 87 ? -17.994 -6.788 33.139 1.00 90.25 87 TRP A O 1
ATOM 631 N N . PHE A 1 88 ? -20.226 -6.783 33.376 1.00 90.12 88 PHE A N 1
ATOM 632 C CA . PHE A 1 88 ? -20.484 -7.481 32.108 1.00 90.12 88 PHE A CA 1
ATOM 633 C C . PHE A 1 88 ? -20.203 -6.621 30.872 1.00 90.12 88 PHE A C 1
ATOM 635 O O . PHE A 1 88 ? -19.824 -7.158 29.835 1.00 90.12 88 PHE A O 1
ATOM 642 N N . TYR A 1 89 ? -20.360 -5.302 30.963 1.00 86.12 89 TYR A N 1
ATOM 643 C CA . TYR A 1 89 ? -19.954 -4.383 29.900 1.00 86.12 89 TYR A CA 1
ATOM 644 C C . TYR A 1 89 ? -18.425 -4.348 29.726 1.00 86.12 89 TYR A C 1
ATOM 646 O O . TYR A 1 89 ? -17.931 -4.421 28.604 1.00 86.12 89 TYR A O 1
ATOM 654 N N . GLU A 1 90 ? -17.661 -4.306 30.822 1.00 87.81 90 GLU A N 1
ATOM 655 C CA . GLU A 1 90 ? -16.193 -4.302 30.773 1.00 87.81 90 GLU A CA 1
ATOM 656 C C . GLU A 1 90 ? -15.612 -5.666 30.378 1.00 87.81 90 GLU A C 1
ATOM 658 O O . GLU A 1 90 ? -14.743 -5.732 29.509 1.00 87.81 90 GLU A O 1
ATOM 663 N N . LEU A 1 91 ? -16.093 -6.759 30.978 1.00 86.81 91 LEU A N 1
ATOM 664 C CA . LEU A 1 91 ? -15.503 -8.097 30.825 1.00 86.81 91 LEU A CA 1
ATOM 665 C C . LEU A 1 91 ? -16.208 -8.999 29.813 1.00 86.81 91 LEU A C 1
ATOM 667 O O . LEU A 1 91 ? -15.727 -10.097 29.543 1.00 86.81 91 LEU A O 1
AT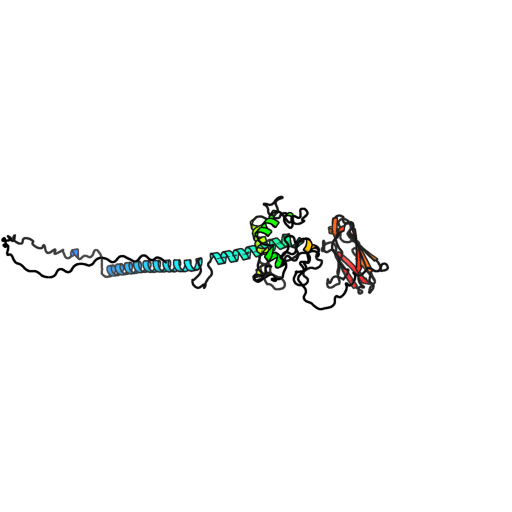OM 671 N N . GLY A 1 92 ? -17.329 -8.556 29.254 1.00 84.94 92 GLY A N 1
ATOM 672 C CA . GLY A 1 92 ? -18.204 -9.407 28.461 1.00 84.94 92 GLY A CA 1
ATOM 673 C C . GLY A 1 92 ? -19.154 -10.229 29.336 1.00 84.94 92 GLY A C 1
ATOM 674 O O . GLY A 1 92 ? -18.872 -10.582 30.485 1.00 84.94 92 GLY A O 1
ATOM 675 N N . ALA A 1 93 ? -20.326 -10.524 28.788 1.00 84.81 93 ALA A N 1
ATOM 676 C CA . ALA A 1 93 ? -21.323 -11.350 29.441 1.00 84.81 93 ALA A CA 1
ATOM 677 C C . ALA A 1 93 ? -20.893 -12.833 29.425 1.00 84.81 93 ALA A C 1
ATOM 679 O O . ALA A 1 93 ? -20.304 -13.305 28.444 1.00 84.81 93 ALA A O 1
ATOM 680 N N . PRO A 1 94 ? -21.202 -13.599 30.487 1.00 79.44 94 PRO A N 1
ATOM 681 C CA . PRO A 1 94 ? -20.872 -15.015 30.572 1.00 79.44 94 PRO A CA 1
ATOM 682 C C . PRO A 1 94 ? -21.498 -15.802 29.416 1.00 79.44 94 PRO A C 1
ATOM 684 O O . PRO A 1 94 ? -22.496 -15.390 28.829 1.00 79.44 94 PRO A O 1
ATOM 687 N N . ALA A 1 95 ? -20.892 -16.949 29.099 1.00 79.31 95 ALA A N 1
ATOM 688 C CA . ALA A 1 95 ? -21.238 -17.785 27.945 1.00 79.31 95 ALA A CA 1
ATOM 689 C C . ALA A 1 95 ? -20.986 -17.139 26.563 1.00 79.31 95 ALA A C 1
ATOM 691 O O . ALA A 1 95 ? -21.527 -17.607 25.566 1.00 79.31 95 ALA A O 1
ATOM 692 N N . GLY A 1 96 ? -20.142 -16.101 26.484 1.00 74.62 96 GLY A N 1
ATOM 693 C CA . GLY A 1 96 ? -19.687 -15.530 25.209 1.00 74.62 96 GLY A CA 1
ATOM 694 C C . GLY A 1 96 ? -20.737 -14.681 24.489 1.00 74.62 96 GLY A C 1
ATOM 695 O O . GLY A 1 96 ? -20.631 -14.469 23.286 1.00 74.62 96 GLY A O 1
ATOM 696 N N . ILE A 1 97 ? -21.750 -14.201 25.215 1.00 82.94 97 ILE A N 1
ATOM 697 C CA . ILE A 1 97 ? -22.855 -13.415 24.646 1.00 82.94 97 ILE A CA 1
ATOM 698 C C . ILE A 1 97 ? -22.374 -12.022 24.202 1.00 82.94 97 ILE A C 1
ATOM 700 O O . ILE A 1 97 ? -22.912 -11.459 23.251 1.00 82.94 97 ILE A O 1
ATOM 704 N N . SER A 1 98 ? -21.347 -11.465 24.853 1.00 83.56 98 SER A N 1
ATOM 705 C CA . SER A 1 98 ? -20.694 -10.228 24.414 1.00 83.56 98 SER A CA 1
ATOM 706 C C . SER A 1 98 ? -19.179 -10.289 24.589 1.00 83.56 98 SER A C 1
ATOM 708 O O . SER A 1 98 ? -18.665 -10.966 25.482 1.00 83.56 98 SER A O 1
ATOM 710 N N . LYS A 1 99 ? -18.460 -9.565 23.723 1.00 84.38 99 LYS A N 1
ATOM 711 C CA . LYS A 1 99 ? -17.012 -9.369 23.843 1.00 84.38 99 LYS A CA 1
ATOM 712 C C . LYS A 1 99 ? -16.709 -8.322 24.934 1.00 84.38 99 LYS A C 1
ATOM 714 O O . LYS A 1 99 ? -17.492 -7.382 25.091 1.00 84.38 99 LYS A O 1
ATOM 719 N N . PRO A 1 100 ? -15.576 -8.438 25.651 1.00 88.00 100 PRO A N 1
ATOM 720 C CA . PRO A 1 100 ? -15.095 -7.391 26.549 1.00 88.00 100 PRO A CA 1
ATOM 721 C C . PRO A 1 100 ? -14.909 -6.069 25.801 1.00 88.00 100 PRO A C 1
ATOM 723 O O . PRO A 1 100 ? -14.380 -6.062 24.686 1.00 88.00 100 PRO A O 1
ATOM 726 N N . ARG A 1 101 ? -15.264 -4.940 26.423 1.00 87.56 101 ARG A N 1
ATOM 727 C CA . ARG A 1 101 ? -15.112 -3.614 25.800 1.00 87.56 101 ARG A CA 1
ATOM 728 C C . ARG A 1 101 ? -13.676 -3.332 25.366 1.00 87.56 101 ARG A C 1
ATOM 730 O O . ARG A 1 101 ? -13.463 -2.819 24.275 1.00 87.56 101 ARG A O 1
ATOM 737 N N . LEU A 1 102 ? -12.693 -3.681 26.197 1.00 84.88 102 LEU A N 1
ATOM 738 C CA . LEU A 1 102 ? -11.284 -3.480 25.853 1.00 84.88 102 LEU A CA 1
ATOM 739 C C . LEU A 1 102 ? -10.889 -4.266 24.593 1.00 84.88 102 LEU A C 1
ATOM 741 O O . LEU A 1 102 ? -10.146 -3.753 23.768 1.00 84.88 102 LEU A O 1
ATOM 745 N N . ALA A 1 103 ? -11.412 -5.482 24.420 1.00 83.44 103 ALA A N 1
ATOM 746 C CA . ALA A 1 103 ? -11.145 -6.283 23.228 1.00 83.44 103 ALA A CA 1
ATOM 747 C C . ALA A 1 103 ? -11.785 -5.664 21.975 1.00 83.44 103 ALA A C 1
ATOM 749 O O . ALA A 1 103 ? -11.139 -5.611 20.935 1.00 83.44 103 ALA A O 1
ATOM 750 N N . MET A 1 104 ? -13.013 -5.146 22.095 1.00 83.56 104 MET A N 1
ATOM 751 C CA . MET A 1 104 ? -13.686 -4.409 21.017 1.00 83.56 104 MET A CA 1
ATOM 752 C C . MET A 1 104 ? -12.901 -3.161 20.595 1.00 83.56 104 MET A C 1
ATOM 754 O O . MET A 1 104 ? -12.733 -2.911 19.407 1.00 83.56 104 MET A O 1
ATOM 758 N N . GLU A 1 105 ? -12.402 -2.393 21.564 1.00 84.50 105 GLU A N 1
ATOM 759 C CA . GLU A 1 105 ? -11.599 -1.194 21.309 1.00 84.50 105 GLU A CA 1
ATOM 760 C C . GLU A 1 105 ? -10.270 -1.544 20.623 1.00 84.50 105 GLU A C 1
ATOM 762 O O . GLU A 1 105 ? -9.876 -0.885 19.667 1.00 84.50 105 GLU A O 1
ATOM 767 N N . ILE A 1 106 ? -9.596 -2.615 21.058 1.00 82.25 106 ILE A N 1
ATOM 768 C CA . ILE A 1 106 ? -8.361 -3.095 20.417 1.00 82.25 106 ILE A CA 1
ATOM 769 C C . ILE A 1 106 ? -8.627 -3.515 18.966 1.00 82.25 106 ILE A C 1
ATOM 771 O O . ILE A 1 106 ? -7.847 -3.172 18.082 1.00 82.25 106 ILE A O 1
ATOM 775 N N . GLU A 1 107 ? -9.728 -4.220 18.704 1.00 82.56 107 GLU A N 1
ATOM 776 C CA . GLU A 1 107 ? -10.130 -4.632 17.352 1.00 82.56 107 GLU A CA 1
ATOM 777 C C . GLU A 1 107 ? -10.392 -3.405 16.456 1.00 82.56 107 GLU A C 1
ATOM 779 O O . GLU A 1 107 ? -9.906 -3.342 15.329 1.00 82.56 107 GLU A O 1
ATOM 784 N N . GLN A 1 108 ? -11.059 -2.370 16.978 1.00 84.88 108 GLN A N 1
ATOM 785 C CA . GLN A 1 108 ? -11.270 -1.105 16.260 1.00 84.88 108 GLN A CA 1
ATOM 786 C C . GLN A 1 108 ? -9.969 -0.332 16.004 1.00 84.88 108 GLN A C 1
ATOM 788 O O . GLN A 1 108 ? -9.789 0.249 14.929 1.00 84.88 108 GLN A O 1
ATOM 793 N N . GLN A 1 109 ? -9.045 -0.336 16.966 1.00 85.44 109 GLN A N 1
ATOM 794 C CA . GLN A 1 109 ? -7.723 0.267 16.797 1.00 85.44 109 GLN A CA 1
ATOM 795 C C . GLN A 1 109 ? -6.919 -0.463 15.720 1.00 85.44 109 GLN A C 1
ATOM 797 O O . GLN A 1 109 ? -6.317 0.192 14.877 1.00 85.44 109 GLN A O 1
ATOM 802 N N . GLN A 1 110 ? -6.976 -1.797 15.678 1.00 87.06 110 GLN A N 1
ATOM 803 C CA . GLN A 1 110 ? -6.332 -2.586 14.627 1.00 87.06 110 GLN A CA 1
ATOM 804 C C . GLN A 1 110 ? -6.892 -2.265 13.239 1.00 87.06 110 GLN A C 1
ATOM 806 O O . GLN A 1 110 ? -6.115 -2.075 12.308 1.00 87.06 110 GLN A O 1
ATOM 811 N N . VAL A 1 111 ? -8.217 -2.149 13.096 1.00 90.00 111 VAL A N 1
ATOM 812 C CA . VAL A 1 111 ? -8.849 -1.727 11.832 1.00 90.00 111 VAL A CA 1
ATOM 813 C C . VAL A 1 111 ? -8.344 -0.349 11.414 1.00 90.00 111 VAL A C 1
ATOM 815 O O . VAL A 1 111 ? -7.879 -0.175 10.291 1.00 90.00 111 VAL A O 1
ATOM 818 N N . THR A 1 112 ? -8.344 0.607 12.344 1.00 90.44 112 THR A N 1
ATOM 819 C CA . THR A 1 112 ? -7.865 1.971 12.080 1.00 90.44 112 THR A CA 1
ATOM 820 C C . THR A 1 112 ? -6.392 1.989 11.658 1.00 90.44 112 THR A C 1
ATOM 822 O O . THR A 1 112 ? -6.015 2.730 10.748 1.00 90.44 112 THR A O 1
ATOM 825 N N . ASP A 1 113 ? -5.555 1.170 12.295 1.00 91.50 113 ASP A N 1
ATOM 826 C CA . ASP A 1 113 ? -4.126 1.085 11.994 1.00 91.50 113 ASP A CA 1
ATOM 827 C C 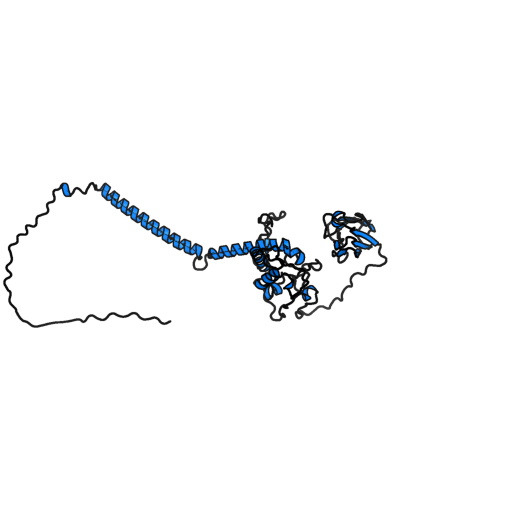. ASP A 1 113 ? -3.874 0.493 10.605 1.00 91.50 113 ASP A C 1
ATOM 829 O O . ASP A 1 113 ? -3.011 0.986 9.878 1.00 91.50 113 ASP A O 1
ATOM 833 N N . VAL A 1 114 ? -4.668 -0.500 10.194 1.00 93.69 114 VAL A N 1
ATOM 834 C CA . VAL A 1 114 ? -4.614 -1.073 8.842 1.00 93.69 114 VAL A CA 1
ATOM 835 C C . VAL A 1 114 ? -5.045 -0.052 7.785 1.00 93.69 114 VAL A C 1
ATOM 837 O O . VAL A 1 114 ? -4.347 0.117 6.786 1.00 93.69 114 VAL A O 1
ATOM 840 N N . GLU A 1 115 ? -6.145 0.670 8.007 1.00 92.06 115 GLU A N 1
ATOM 841 C CA . GLU A 1 115 ? -6.645 1.694 7.074 1.00 92.06 115 GLU A CA 1
ATOM 842 C C . GLU A 1 115 ? -5.617 2.816 6.854 1.00 92.06 115 GLU A C 1
ATOM 844 O O . GLU A 1 115 ? -5.352 3.232 5.723 1.00 92.06 115 GLU A O 1
ATOM 849 N N . ARG A 1 116 ? -4.971 3.283 7.929 1.00 91.38 116 ARG A N 1
ATOM 850 C CA . ARG A 1 116 ? -3.894 4.284 7.841 1.00 91.38 116 ARG A CA 1
ATOM 851 C C . ARG A 1 116 ? -2.630 3.720 7.206 1.00 91.38 116 ARG A C 1
ATOM 853 O O . ARG A 1 116 ? -2.001 4.392 6.386 1.00 91.38 116 ARG A O 1
ATOM 860 N N . GLY A 1 117 ? -2.274 2.486 7.552 1.00 92.62 117 GLY A N 1
ATOM 861 C CA . GLY A 1 117 ? -1.142 1.773 6.975 1.00 92.62 117 GLY A CA 1
ATOM 862 C C . GLY A 1 117 ? -1.248 1.621 5.460 1.00 92.62 117 GLY A C 1
ATOM 863 O O . GLY A 1 117 ? -0.255 1.815 4.758 1.00 92.62 117 GLY A O 1
ATOM 864 N N . TYR A 1 118 ? -2.451 1.361 4.944 1.00 92.75 118 TYR A N 1
ATOM 865 C CA . TYR A 1 118 ? -2.713 1.321 3.507 1.00 92.75 118 TYR A CA 1
ATOM 866 C C . TYR A 1 118 ? -2.420 2.663 2.829 1.00 92.75 118 TYR A C 1
ATOM 868 O O . TYR A 1 118 ? -1.728 2.711 1.814 1.00 92.75 118 TYR A O 1
ATOM 876 N N . ASN A 1 119 ? -2.865 3.773 3.418 1.00 89.50 119 ASN A N 1
ATOM 877 C CA . ASN A 1 119 ? -2.597 5.103 2.866 1.00 89.50 119 ASN A CA 1
ATOM 878 C C . ASN A 1 119 ? -1.100 5.421 2.836 1.00 89.50 119 ASN A C 1
ATOM 880 O O . ASN A 1 119 ? -0.596 5.982 1.860 1.00 89.50 119 ASN A O 1
ATOM 884 N N . LEU A 1 120 ? -0.371 5.030 3.887 1.00 92.31 120 LEU A N 1
ATOM 885 C CA . LEU A 1 120 ? 1.085 5.145 3.917 1.00 92.31 120 LEU A CA 1
ATOM 886 C C . LEU A 1 120 ? 1.725 4.313 2.804 1.00 92.31 120 LEU A C 1
ATOM 888 O O . LEU A 1 120 ? 2.632 4.807 2.130 1.00 92.31 120 LEU A O 1
ATOM 892 N N . TYR A 1 121 ? 1.241 3.088 2.592 1.00 92.62 121 TYR A N 1
ATOM 893 C CA . TYR A 1 121 ? 1.721 2.190 1.551 1.00 92.62 121 TYR A CA 1
ATOM 894 C C . TYR A 1 121 ? 1.509 2.764 0.145 1.00 92.62 121 TYR A C 1
ATOM 896 O O . TYR A 1 121 ? 2.463 2.855 -0.630 1.00 92.62 121 TYR A O 1
ATOM 904 N N . GLU A 1 122 ? 0.297 3.207 -0.177 1.00 88.38 122 GLU A N 1
ATOM 905 C CA . GLU A 1 122 ? -0.030 3.755 -1.497 1.00 88.38 122 GLU A CA 1
ATOM 906 C C . GLU A 1 122 ? 0.742 5.051 -1.779 1.00 88.38 122 GLU A C 1
ATOM 908 O O . GLU A 1 122 ? 1.284 5.239 -2.869 1.00 88.38 122 GLU A O 1
ATOM 913 N N . ALA A 1 123 ? 0.899 5.917 -0.773 1.00 88.06 123 ALA A N 1
ATOM 914 C CA . ALA A 1 123 ? 1.649 7.161 -0.923 1.00 88.06 123 ALA A CA 1
ATOM 915 C C . ALA A 1 123 ? 3.163 6.941 -1.099 1.00 88.06 123 ALA A C 1
ATOM 917 O O . ALA A 1 123 ? 3.844 7.760 -1.732 1.00 88.06 123 ALA A O 1
ATOM 918 N N . ASN A 1 124 ? 3.718 5.861 -0.529 1.00 89.56 124 ASN A N 1
ATOM 919 C CA . ASN A 1 124 ? 5.166 5.732 -0.353 1.00 89.56 124 ASN A CA 1
ATOM 920 C C . ASN A 1 124 ? 5.826 4.494 -0.950 1.00 89.56 124 ASN A C 1
ATOM 922 O O . ASN A 1 124 ? 6.954 4.574 -1.443 1.00 89.56 124 ASN A O 1
ATOM 926 N N . CYS A 1 125 ? 5.154 3.356 -0.891 1.00 91.19 125 CYS A N 1
ATOM 927 C CA . CYS A 1 125 ? 5.732 2.045 -1.150 1.00 91.19 125 CYS A CA 1
ATOM 928 C C . CYS A 1 125 ? 5.293 1.491 -2.508 1.00 91.19 125 CYS A C 1
ATOM 930 O O . CYS A 1 125 ? 6.118 0.908 -3.218 1.00 91.19 125 CYS A O 1
ATOM 932 N N . ALA A 1 126 ? 4.038 1.733 -2.902 1.00 86.69 126 ALA A N 1
ATOM 933 C CA . ALA A 1 126 ? 3.446 1.229 -4.144 1.00 86.69 126 ALA A CA 1
ATOM 934 C C . ALA A 1 126 ? 4.226 1.651 -5.404 1.00 86.69 126 ALA A C 1
ATOM 936 O O . ALA A 1 126 ? 4.286 0.905 -6.378 1.00 86.69 126 ALA A O 1
ATOM 937 N N . ARG A 1 127 ? 4.924 2.796 -5.368 1.00 83.88 127 ARG A N 1
ATOM 938 C CA . ARG A 1 127 ? 5.795 3.248 -6.473 1.00 83.88 127 ARG A CA 1
ATOM 939 C C . ARG A 1 127 ? 6.904 2.258 -6.845 1.00 83.88 127 ARG A C 1
ATOM 941 O O . ARG A 1 127 ? 7.310 2.215 -7.999 1.00 83.88 127 ARG A O 1
ATOM 948 N N . CYS A 1 128 ? 7.403 1.488 -5.878 1.00 84.06 128 CYS A N 1
ATOM 949 C CA . CYS A 1 128 ? 8.478 0.519 -6.099 1.00 84.06 128 CYS A CA 1
ATOM 950 C C . CYS A 1 128 ? 7.993 -0.921 -5.957 1.00 84.06 128 CYS A C 1
ATOM 952 O O . CYS A 1 128 ? 8.517 -1.784 -6.646 1.00 84.06 128 CYS A O 1
ATOM 954 N N . HIS A 1 129 ? 7.032 -1.177 -5.068 1.00 86.00 129 HIS A N 1
ATOM 955 C CA . HIS A 1 129 ? 6.509 -2.512 -4.764 1.00 86.00 129 HIS A CA 1
ATOM 956 C C . HIS A 1 129 ? 5.194 -2.836 -5.485 1.00 86.00 129 HIS A C 1
ATOM 958 O O . HIS A 1 129 ? 4.632 -3.899 -5.249 1.00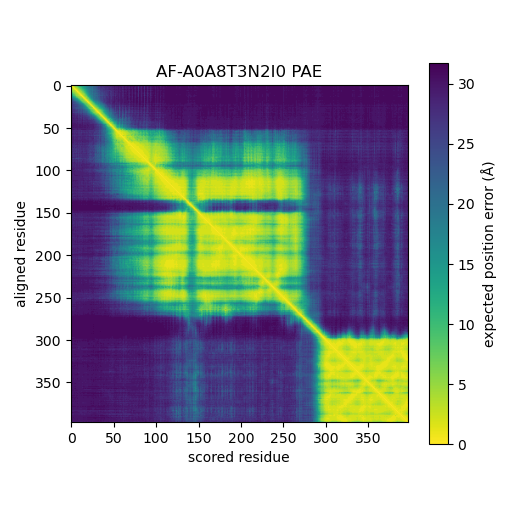 86.00 129 HIS A O 1
ATOM 964 N N . GLY A 1 130 ? 4.703 -1.944 -6.346 1.00 79.06 130 GLY A N 1
ATOM 965 C CA . GLY A 1 130 ? 3.455 -2.093 -7.091 1.00 79.06 130 GLY A CA 1
ATOM 966 C C . GLY A 1 130 ? 2.189 -1.819 -6.272 1.00 79.06 130 GLY A C 1
ATOM 967 O O . GLY A 1 130 ? 2.209 -1.956 -5.053 1.00 79.06 130 GLY A O 1
ATOM 968 N N . PRO A 1 131 ? 1.066 -1.444 -6.907 1.00 81.69 131 PRO A N 1
ATOM 969 C CA . PRO A 1 131 ? -0.234 -1.363 -6.246 1.00 81.69 131 PRO A CA 1
ATOM 970 C C . PRO A 1 131 ? -0.543 -2.672 -5.522 1.00 81.69 131 PRO A C 1
ATOM 972 O O . PRO A 1 131 ? -0.358 -3.745 -6.095 1.00 81.69 131 PRO A O 1
ATOM 975 N N . GLY A 1 132 ? -0.974 -2.606 -4.262 1.00 81.44 132 GLY A N 1
ATOM 976 C CA . GLY A 1 132 ? -1.304 -3.810 -3.492 1.00 81.44 132 GLY A CA 1
ATOM 977 C C . GLY A 1 132 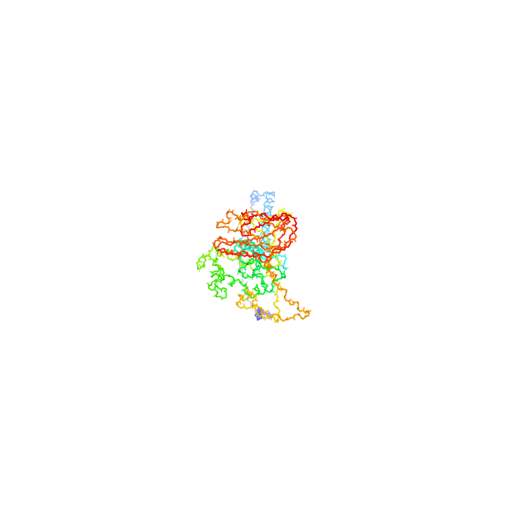? -0.150 -4.805 -3.282 1.00 81.44 132 GLY A C 1
ATOM 978 O O . GLY A 1 132 ? -0.414 -5.981 -3.041 1.00 81.44 132 GLY A O 1
ATOM 979 N N . GLY A 1 133 ? 1.116 -4.380 -3.377 1.00 81.56 133 GLY A N 1
ATOM 980 C CA . GLY A 1 133 ? 2.256 -5.243 -3.053 1.00 81.56 133 GLY A CA 1
ATOM 981 C C . GLY A 1 133 ? 2.659 -6.216 -4.147 1.00 81.56 133 GLY A C 1
ATOM 982 O O . GLY A 1 133 ? 3.316 -7.201 -3.826 1.00 81.56 133 GLY A O 1
ATOM 983 N N . LEU A 1 134 ? 2.279 -5.973 -5.401 1.00 76.19 134 LEU A N 1
ATOM 984 C CA . LEU A 1 134 ? 2.458 -6.921 -6.503 1.00 76.19 134 LEU A CA 1
ATOM 985 C C . LEU A 1 134 ? 3.911 -7.153 -6.949 1.00 76.19 134 LEU A C 1
ATOM 987 O O . LEU A 1 134 ? 4.220 -8.246 -7.408 1.00 76.19 134 LEU A O 1
ATOM 991 N N . GLY A 1 135 ? 4.807 -6.180 -6.773 1.00 70.81 135 GLY A N 1
ATOM 992 C CA . GLY A 1 135 ? 6.208 -6.243 -7.211 1.00 70.81 135 GLY A CA 1
ATOM 993 C C . GLY A 1 135 ? 6.385 -6.531 -8.712 1.00 70.81 135 GLY A C 1
ATOM 994 O O . GLY A 1 135 ? 5.406 -6.567 -9.460 1.00 70.81 135 GLY A O 1
ATOM 995 N N . PRO A 1 136 ? 7.627 -6.715 -9.202 1.00 60.00 136 PRO A N 1
ATOM 996 C CA . PRO A 1 136 ? 7.840 -7.360 -10.488 1.00 60.00 136 PRO A CA 1
ATOM 997 C C . PRO A 1 136 ? 7.417 -8.823 -10.351 1.00 60.00 136 PRO A C 1
ATOM 999 O O . PRO A 1 136 ? 7.606 -9.418 -9.292 1.00 60.00 136 PRO A O 1
ATOM 1002 N N . THR A 1 137 ? 6.844 -9.391 -11.409 1.00 52.28 137 THR A N 1
ATOM 1003 C CA . THR A 1 137 ? 6.339 -10.772 -11.435 1.00 52.28 137 THR A CA 1
ATOM 1004 C C . THR A 1 137 ? 7.277 -11.772 -10.773 1.00 52.28 137 THR A C 1
ATOM 1006 O O . THR A 1 137 ? 8.325 -12.091 -11.334 1.00 52.28 137 THR A O 1
ATOM 1009 N N . GLU A 1 138 ? 6.855 -12.303 -9.628 1.00 49.88 138 GLU A N 1
ATOM 1010 C CA . GLU A 1 138 ? 7.412 -13.517 -9.038 1.00 49.88 138 GLU A CA 1
ATOM 1011 C C . GLU A 1 138 ? 6.628 -14.739 -9.571 1.00 49.88 138 GLU A C 1
ATOM 1013 O O . GLU A 1 138 ? 5.446 -14.603 -9.919 1.00 49.88 138 GLU A O 1
ATOM 1018 N N . PRO A 1 139 ? 7.243 -15.935 -9.670 1.00 45.72 139 PRO A N 1
ATOM 1019 C CA . PRO A 1 139 ? 6.628 -17.131 -10.268 1.00 45.72 139 PRO A CA 1
ATOM 1020 C C . PRO A 1 139 ? 5.317 -17.610 -9.611 1.00 45.72 139 PRO A C 1
ATOM 1022 O O . PRO A 1 139 ? 4.599 -18.414 -10.203 1.00 45.72 139 PRO A O 1
ATOM 1025 N N . ASP A 1 140 ? 5.016 -17.140 -8.401 1.00 46.25 140 ASP A N 1
ATOM 1026 C CA . ASP A 1 140 ? 3.927 -17.559 -7.514 1.00 46.25 140 ASP A CA 1
ATOM 1027 C C . ASP A 1 140 ? 2.810 -16.507 -7.339 1.00 46.25 140 ASP A C 1
ATOM 1029 O O . ASP A 1 140 ? 1.840 -16.749 -6.616 1.00 46.25 140 ASP A O 1
ATOM 1033 N N . ALA A 1 141 ? 2.880 -15.361 -8.027 1.00 40.94 141 ALA A N 1
ATOM 1034 C CA . ALA A 1 141 ? 1.788 -14.390 -8.028 1.00 40.94 141 ALA A CA 1
ATOM 1035 C C . ALA A 1 141 ? 0.522 -15.002 -8.674 1.00 40.94 141 ALA A C 1
ATOM 1037 O O . ALA A 1 141 ? 0.599 -15.497 -9.807 1.00 40.94 141 ALA A O 1
ATOM 1038 N N . PRO A 1 142 ? -0.660 -14.964 -8.019 1.00 35.00 142 PRO A N 1
ATOM 1039 C CA . PRO A 1 142 ? -1.883 -15.516 -8.591 1.00 35.00 142 PRO A CA 1
ATOM 1040 C C . PRO A 1 142 ? -2.173 -14.850 -9.942 1.00 35.00 142 PRO A C 1
ATOM 1042 O O . PRO A 1 142 ? -2.374 -13.643 -10.025 1.00 35.00 142 PRO A O 1
ATOM 1045 N N . ALA A 1 143 ? -2.113 -15.673 -10.993 1.00 39.72 143 ALA A N 1
ATOM 1046 C CA . ALA A 1 143 ? -2.434 -15.404 -12.393 1.00 39.72 143 ALA A CA 1
ATOM 1047 C C . ALA A 1 143 ? -2.283 -13.938 -12.857 1.00 39.72 143 ALA A C 1
ATOM 1049 O O . ALA A 1 143 ? -3.220 -13.147 -12.801 1.00 39.72 143 ALA A O 1
ATOM 1050 N N . LYS A 1 144 ? -1.139 -13.624 -13.480 1.00 40.12 144 LYS A N 1
ATOM 1051 C CA . LYS A 1 144 ? -0.946 -12.425 -14.324 1.00 40.12 144 LYS A CA 1
ATOM 1052 C C . LYS A 1 144 ? -1.048 -11.064 -13.620 1.00 40.12 144 LYS A C 1
ATOM 1054 O O . LYS A 1 144 ? -1.407 -10.077 -14.263 1.00 40.12 144 LYS A O 1
ATOM 1059 N N . ALA A 1 145 ? -0.684 -10.952 -12.350 1.00 38.47 145 ALA A N 1
ATOM 1060 C CA . ALA A 1 145 ? -0.487 -9.629 -11.776 1.00 38.47 145 ALA A CA 1
ATOM 1061 C C . ALA A 1 145 ? 0.854 -9.032 -12.266 1.00 38.47 145 ALA A C 1
ATOM 1063 O O . ALA A 1 145 ? 1.927 -9.447 -11.847 1.00 38.47 145 ALA A O 1
ATOM 1064 N N . ALA A 1 146 ? 0.762 -8.086 -13.208 1.00 41.19 146 ALA A N 1
ATOM 1065 C CA . ALA A 1 146 ? 1.812 -7.142 -13.614 1.00 41.19 146 ALA A CA 1
ATOM 1066 C C . ALA A 1 146 ? 3.116 -7.699 -14.239 1.00 41.19 146 ALA A C 1
ATOM 1068 O O . ALA A 1 146 ? 4.208 -7.199 -13.962 1.00 41.19 146 ALA A O 1
ATOM 1069 N N . ALA A 1 147 ? 3.029 -8.663 -15.163 1.00 38.66 147 ALA A N 1
ATOM 1070 C CA . ALA A 1 147 ? 4.160 -8.969 -16.051 1.00 38.66 147 ALA A CA 1
ATOM 1071 C C . ALA A 1 147 ? 4.513 -7.728 -16.892 1.00 38.66 147 ALA A C 1
ATOM 1073 O O . ALA A 1 147 ? 3.759 -7.368 -17.792 1.00 38.66 147 ALA A O 1
ATOM 1074 N N . GLY A 1 148 ? 5.633 -7.062 -16.577 1.00 46.66 148 GLY A N 1
ATOM 1075 C CA . GLY A 1 148 ? 6.160 -5.930 -17.354 1.00 46.66 148 GLY A CA 1
ATOM 1076 C C . GLY A 1 148 ? 5.877 -4.516 -16.823 1.00 46.66 148 GLY A C 1
ATOM 1077 O O . GLY A 1 148 ? 5.976 -3.577 -17.597 1.00 46.66 148 GLY A O 1
ATOM 1078 N N . GLN A 1 149 ? 5.537 -4.319 -15.539 1.00 50.22 149 GLN A N 1
ATOM 1079 C CA . GLN A 1 149 ? 5.272 -2.971 -14.979 1.00 50.22 149 GLN A CA 1
ATOM 1080 C C . GLN A 1 149 ? 6.467 -2.278 -14.289 1.00 50.22 149 GLN A C 1
ATOM 1082 O O . GLN A 1 149 ? 6.288 -1.268 -13.614 1.00 50.22 149 GLN A O 1
ATOM 1087 N N . GLY A 1 150 ? 7.696 -2.781 -14.454 1.00 57.41 150 GLY A N 1
ATOM 1088 C CA . GLY A 1 150 ? 8.918 -2.052 -14.070 1.00 57.41 150 GLY A CA 1
ATOM 1089 C C . GLY A 1 150 ? 9.119 -1.784 -12.569 1.00 57.41 150 GLY A C 1
ATOM 1090 O O . GLY A 1 150 ? 9.992 -0.995 -12.205 1.00 57.41 150 GLY A O 1
ATOM 1091 N N . TYR A 1 151 ? 8.346 -2.424 -11.688 1.00 71.38 151 TYR A N 1
ATOM 1092 C CA . TYR A 1 151 ? 8.544 -2.344 -10.241 1.00 71.38 151 TYR A CA 1
ATOM 1093 C C . TYR A 1 151 ? 9.914 -2.910 -9.856 1.00 71.38 151 TYR A C 1
ATOM 1095 O O . TYR A 1 151 ? 10.273 -4.023 -10.231 1.00 71.38 151 TYR A O 1
ATOM 1103 N N . ILE A 1 152 ? 10.693 -2.132 -9.106 1.00 74.81 152 ILE A N 1
ATOM 1104 C CA . ILE A 1 152 ? 12.056 -2.508 -8.694 1.00 74.81 152 ILE A CA 1
ATOM 1105 C C . ILE A 1 152 ? 12.095 -3.217 -7.335 1.00 74.81 152 ILE A C 1
ATOM 1107 O O . ILE A 1 152 ? 13.112 -3.799 -6.963 1.00 74.81 152 ILE A O 1
ATOM 1111 N N . GLY A 1 153 ? 11.015 -3.110 -6.560 1.00 75.44 153 GLY A N 1
ATOM 1112 C CA . GLY A 1 153 ? 10.881 -3.690 -5.232 1.00 75.44 153 GLY A CA 1
ATOM 1113 C C . GLY A 1 153 ? 10.135 -5.023 -5.287 1.00 75.44 153 GLY A C 1
ATOM 1114 O O . GLY A 1 153 ? 9.178 -5.141 -6.041 1.00 75.44 153 GLY A O 1
ATOM 1115 N N . PRO A 1 154 ? 10.518 -6.015 -4.470 1.00 78.06 154 PRO A N 1
ATOM 1116 C CA . PRO A 1 154 ? 9.896 -7.340 -4.455 1.00 78.06 154 PRO A CA 1
ATOM 1117 C C . PRO A 1 154 ? 8.405 -7.316 -4.184 1.00 78.06 154 PRO A C 1
ATOM 1119 O O . PRO A 1 154 ? 7.918 -6.455 -3.446 1.00 78.06 154 PRO A O 1
ATOM 1122 N N . GLN A 1 155 ? 7.722 -8.339 -4.702 1.00 81.25 155 GLN A N 1
ATOM 1123 C CA . GLN A 1 155 ? 6.346 -8.631 -4.330 1.00 81.25 155 GLN A CA 1
ATOM 1124 C C . GLN A 1 155 ? 6.264 -8.833 -2.816 1.00 81.25 155 GLN A C 1
ATOM 1126 O O . GLN A 1 155 ? 7.056 -9.585 -2.241 1.00 81.25 155 GLN A O 1
ATOM 1131 N N . LEU A 1 156 ? 5.321 -8.144 -2.186 1.00 87.38 156 LEU A N 1
ATOM 1132 C CA . LEU A 1 156 ? 5.064 -8.170 -0.750 1.00 87.38 156 LEU A CA 1
ATOM 1133 C C . LEU A 1 156 ? 3.808 -8.970 -0.399 1.00 87.38 156 LEU A C 1
ATOM 1135 O O . LEU A 1 156 ? 3.679 -9.410 0.736 1.00 87.38 156 LEU A O 1
ATOM 1139 N N . ASN A 1 157 ? 2.899 -9.182 -1.354 1.00 86.38 157 ASN A N 1
ATOM 1140 C CA . ASN A 1 157 ? 1.633 -9.875 -1.114 1.00 86.38 157 ASN A CA 1
ATOM 1141 C C . ASN A 1 157 ? 1.661 -11.386 -1.439 1.00 86.38 157 ASN A C 1
ATOM 1143 O O . ASN A 1 157 ? 0.616 -12.036 -1.451 1.00 86.38 157 ASN A O 1
ATOM 1147 N N . ALA A 1 158 ? 2.843 -11.957 -1.691 1.00 83.81 158 ALA A N 1
ATOM 1148 C CA . ALA A 1 158 ? 3.002 -13.396 -1.898 1.00 83.81 158 ALA A CA 1
ATOM 1149 C C . ALA A 1 158 ? 2.817 -14.152 -0.570 1.00 83.81 158 ALA A C 1
ATOM 1151 O O . ALA A 1 158 ? 3.452 -13.812 0.433 1.00 83.81 158 ALA A O 1
ATOM 1152 N N . GLN A 1 159 ? 1.974 -15.190 -0.560 1.00 84.38 159 GLN A N 1
ATOM 1153 C CA . GLN A 1 159 ? 1.599 -15.882 0.681 1.00 84.38 159 GLN A CA 1
ATOM 1154 C C . GLN A 1 159 ? 2.787 -16.552 1.371 1.00 84.38 159 GLN A C 1
ATOM 1156 O O . GLN A 1 159 ? 2.926 -16.438 2.585 1.00 84.38 159 GLN A O 1
ATOM 1161 N N . GLU A 1 160 ? 3.695 -17.164 0.611 1.00 78.00 160 GLU A N 1
ATOM 1162 C CA . GLU A 1 160 ? 4.901 -17.781 1.171 1.00 78.00 160 GLU A CA 1
ATOM 1163 C C . GLU A 1 160 ? 5.802 -16.752 1.870 1.00 78.00 160 GLU A C 1
ATOM 1165 O O . GLU A 1 160 ? 6.298 -16.990 2.975 1.00 78.00 160 GLU A O 1
ATOM 1170 N N . LYS A 1 161 ? 5.951 -15.554 1.282 1.00 81.06 161 LYS A N 1
ATOM 1171 C CA . LYS A 1 161 ? 6.689 -14.443 1.904 1.00 81.06 161 LYS A CA 1
ATOM 1172 C C . LYS A 1 161 ? 5.984 -13.958 3.168 1.00 81.06 161 LYS A C 1
ATOM 1174 O O . LYS A 1 161 ? 6.644 -13.771 4.187 1.00 81.06 161 LYS A O 1
ATOM 1179 N N . LEU A 1 162 ? 4.664 -13.771 3.114 1.00 84.94 162 LEU A N 1
ATOM 1180 C CA . LEU A 1 162 ? 3.841 -13.337 4.250 1.00 84.94 162 LEU A CA 1
ATOM 1181 C C . LEU A 1 162 ? 3.845 -14.342 5.407 1.00 84.94 162 LEU A C 1
ATOM 1183 O O . LEU A 1 162 ? 3.763 -13.938 6.569 1.00 84.94 162 LEU A O 1
ATOM 1187 N N . PHE A 1 163 ? 3.957 -15.632 5.095 1.00 82.12 163 PHE A N 1
ATOM 1188 C CA . PHE A 1 163 ? 4.021 -16.710 6.071 1.00 82.12 163 PHE A CA 1
ATOM 1189 C C . PHE A 1 163 ? 5.414 -16.845 6.701 1.00 82.12 163 PHE A C 1
ATOM 1191 O O . PHE A 1 163 ? 5.528 -16.891 7.925 1.00 82.12 163 PHE A O 1
ATOM 1198 N N . ALA A 1 164 ? 6.473 -16.892 5.886 1.00 75.06 164 ALA A N 1
ATOM 1199 C CA . ALA A 1 164 ? 7.813 -17.262 6.347 1.00 75.06 164 ALA A CA 1
ATOM 1200 C C . ALA A 1 164 ? 8.714 -16.069 6.722 1.00 75.06 164 ALA A C 1
ATOM 1202 O O . ALA A 1 164 ? 9.465 -16.159 7.692 1.00 75.06 164 ALA A O 1
ATOM 1203 N N . HIS A 1 165 ? 8.649 -14.951 5.987 1.00 76.94 165 HIS A N 1
ATOM 1204 C CA . HIS A 1 165 ? 9.667 -13.885 6.061 1.00 76.94 165 HIS A CA 1
ATOM 1205 C C . HIS A 1 165 ? 9.135 -12.524 6.503 1.00 76.94 165 HIS A C 1
ATOM 1207 O O . HIS A 1 165 ? 9.764 -11.858 7.322 1.00 76.94 165 HIS A O 1
ATOM 1213 N N . LEU A 1 166 ? 7.962 -12.105 6.025 1.00 85.88 166 LEU A N 1
ATOM 1214 C CA . LEU A 1 166 ? 7.370 -10.791 6.309 1.00 85.88 166 LEU A CA 1
ATOM 1215 C C . LEU A 1 166 ? 6.649 -10.767 7.669 1.00 85.88 166 LEU A C 1
ATOM 1217 O O . LEU A 1 166 ? 5.499 -10.345 7.802 1.00 85.88 166 LEU A O 1
ATOM 1221 N N . ASN A 1 167 ? 7.348 -11.219 8.711 1.00 85.88 167 ASN A N 1
ATOM 1222 C CA . ASN A 1 167 ? 6.920 -11.039 10.091 1.00 85.88 167 ASN A CA 1
ATOM 1223 C C . ASN A 1 167 ? 7.180 -9.595 10.561 1.00 85.88 167 ASN A C 1
ATOM 1225 O O . ASN A 1 167 ? 7.963 -8.851 9.973 1.00 85.88 167 ASN A O 1
ATOM 1229 N N . GLU A 1 168 ? 6.519 -9.187 11.643 1.00 86.19 168 GLU A N 1
ATOM 1230 C CA . GLU A 1 168 ? 6.593 -7.808 12.141 1.00 86.19 168 GLU A CA 1
ATOM 1231 C C . GLU A 1 168 ? 8.012 -7.362 12.489 1.00 86.19 168 GLU A C 1
ATOM 1233 O O . GLU A 1 168 ? 8.395 -6.241 12.160 1.00 86.19 168 GLU A O 1
ATOM 1238 N N . GLN A 1 169 ? 8.807 -8.223 13.125 1.00 83.44 169 GLN A N 1
ATOM 1239 C CA . GLN A 1 169 ? 10.165 -7.861 13.517 1.00 83.44 169 GLN A CA 1
ATOM 1240 C C . GLN A 1 169 ? 11.054 -7.649 12.289 1.00 83.44 169 GLN A C 1
ATOM 1242 O O . GLN A 1 169 ? 11.815 -6.681 12.233 1.00 83.44 169 GLN A O 1
ATOM 1247 N N . TYR A 1 170 ? 10.929 -8.521 11.288 1.00 86.88 170 TYR A N 1
ATOM 1248 C CA . TYR A 1 170 ? 11.634 -8.387 10.022 1.00 86.88 170 TYR A CA 1
ATOM 1249 C C . TYR A 1 170 ? 11.246 -7.091 9.308 1.00 86.88 170 TYR A C 1
ATOM 1251 O O . TYR A 1 170 ? 12.122 -6.296 8.970 1.00 86.88 170 TYR A O 1
ATOM 1259 N N . LEU A 1 171 ? 9.945 -6.824 9.156 1.00 92.88 171 LEU A N 1
ATOM 1260 C CA . LEU A 1 171 ? 9.446 -5.600 8.526 1.00 92.88 171 LEU A CA 1
ATOM 1261 C C . LEU A 1 171 ? 9.940 -4.345 9.257 1.00 92.88 171 LEU A C 1
ATOM 1263 O O . LEU A 1 171 ? 10.439 -3.419 8.622 1.00 92.88 171 LEU A O 1
ATOM 1267 N N . ARG A 1 172 ? 9.889 -4.332 10.593 1.00 91.31 172 ARG A N 1
ATOM 1268 C CA . ARG A 1 172 ? 10.392 -3.220 11.411 1.00 91.31 172 ARG A CA 1
ATOM 1269 C C . ARG A 1 172 ? 11.881 -2.970 11.187 1.00 91.31 172 ARG A C 1
ATOM 1271 O O . ARG A 1 172 ? 12.294 -1.818 11.037 1.00 91.31 172 ARG A O 1
ATOM 1278 N N . ASN A 1 173 ? 12.683 -4.031 11.117 1.00 87.75 173 ASN A N 1
ATOM 1279 C CA . ASN A 1 173 ? 14.113 -3.923 10.839 1.00 87.75 173 ASN A CA 1
ATOM 1280 C C . ASN A 1 173 ? 14.368 -3.395 9.423 1.00 87.75 173 ASN A C 1
ATOM 1282 O O . ASN A 1 173 ? 15.162 -2.469 9.259 1.00 87.75 173 ASN A O 1
ATOM 1286 N N . VAL A 1 174 ? 13.659 -3.915 8.417 1.00 91.81 174 VAL A N 1
ATOM 1287 C CA . VAL A 1 174 ? 13.756 -3.450 7.024 1.00 91.81 174 VAL A CA 1
ATOM 1288 C C . VAL A 1 174 ? 13.382 -1.973 6.909 1.00 91.81 174 VAL A C 1
ATOM 1290 O O . VAL A 1 174 ? 14.087 -1.216 6.252 1.00 91.81 174 VAL A O 1
ATOM 1293 N N . LEU A 1 175 ? 12.325 -1.518 7.580 1.00 94.69 175 LEU A N 1
ATOM 1294 C CA . LEU A 1 175 ? 11.914 -0.112 7.547 1.00 94.69 175 LEU A CA 1
ATOM 1295 C C . LEU A 1 175 ? 12.883 0.808 8.313 1.00 94.69 175 LEU A C 1
ATOM 1297 O O . LEU A 1 175 ? 13.044 1.976 7.953 1.00 94.69 175 LEU A O 1
ATOM 1301 N N . THR A 1 176 ? 13.572 0.287 9.331 1.00 89.25 176 THR A N 1
ATOM 1302 C CA . THR A 1 176 ? 14.548 1.047 10.135 1.00 89.25 176 THR A CA 1
ATOM 1303 C C . THR A 1 176 ? 15.916 1.154 9.472 1.00 89.25 176 THR A C 1
ATOM 1305 O O . THR A 1 176 ? 16.590 2.178 9.556 1.00 89.25 176 THR A O 1
ATOM 1308 N N . VAL A 1 177 ? 16.348 0.091 8.804 1.00 87.00 177 VAL A N 1
ATOM 1309 C CA . VAL A 1 177 ? 17.677 -0.006 8.192 1.00 87.00 177 VAL A CA 1
ATOM 1310 C C . VAL A 1 177 ? 17.616 0.298 6.688 1.00 87.00 177 VAL A C 1
ATOM 1312 O O . VAL A 1 177 ? 18.634 0.632 6.086 1.00 87.00 177 VAL A O 1
ATOM 1315 N N . GLY A 1 178 ? 16.431 0.256 6.084 1.00 87.06 178 GLY A N 1
ATOM 1316 C CA . GLY A 1 178 ? 16.220 0.303 4.641 1.00 87.06 178 GLY A CA 1
ATOM 1317 C C . GLY A 1 178 ? 16.461 -1.058 3.988 1.00 87.06 178 GLY A C 1
ATOM 1318 O O . GLY A 1 178 ? 16.864 -2.030 4.637 1.00 87.06 178 GLY A O 1
ATOM 1319 N N . GLY A 1 179 ? 16.285 -1.138 2.668 1.00 85.12 179 GLY A N 1
ATOM 1320 C CA . GLY A 1 179 ? 16.426 -2.417 1.958 1.00 85.12 179 GLY A CA 1
ATOM 1321 C C . GLY A 1 179 ? 17.854 -2.960 1.922 1.00 85.12 179 GLY A C 1
ATOM 1322 O O . GLY A 1 179 ? 18.064 -4.075 1.467 1.00 85.12 179 GLY A O 1
ATOM 1323 N N . ARG A 1 180 ? 18.843 -2.237 2.468 1.00 83.31 180 ARG A N 1
ATOM 1324 C CA . ARG A 1 180 ? 20.175 -2.804 2.724 1.00 83.31 180 ARG A CA 1
ATOM 1325 C C . ARG A 1 180 ? 20.158 -3.969 3.709 1.00 83.31 180 ARG A C 1
ATOM 1327 O O . ARG A 1 180 ? 21.075 -4.780 3.700 1.00 83.31 180 ARG A O 1
ATOM 1334 N N . TYR A 1 181 ? 19.131 -4.042 4.557 1.00 85.31 181 TYR A N 1
ATOM 1335 C CA . TYR A 1 181 ? 18.907 -5.188 5.431 1.00 85.31 181 TYR A CA 1
ATOM 1336 C C . TYR A 1 181 ? 18.437 -6.415 4.645 1.00 85.31 181 TYR A C 1
ATOM 1338 O O . TYR A 1 181 ? 18.822 -7.540 4.953 1.00 85.31 181 TYR A O 1
ATOM 1346 N N . VAL A 1 182 ? 17.651 -6.200 3.589 1.00 82.00 182 VAL A N 1
ATOM 1347 C CA . VAL A 1 182 ? 17.145 -7.267 2.726 1.00 82.00 182 VAL A CA 1
ATOM 1348 C C . VAL A 1 182 ? 18.317 -7.904 1.988 1.00 82.00 182 VAL A C 1
ATOM 1350 O O . VAL A 1 182 ? 19.023 -7.230 1.234 1.00 82.00 182 VAL A O 1
ATOM 1353 N N . CYS A 1 183 ? 18.541 -9.199 2.224 1.00 78.06 183 CYS A N 1
ATOM 1354 C CA . CYS A 1 183 ? 19.663 -9.956 1.660 1.00 78.06 183 CYS A CA 1
ATOM 1355 C C . CYS A 1 183 ? 21.054 -9.342 1.911 1.00 78.06 183 CYS A C 1
ATOM 1357 O O . CYS A 1 183 ? 22.003 -9.668 1.200 1.00 78.06 183 CYS A O 1
ATOM 1359 N N . GLY A 1 184 ? 21.188 -8.405 2.856 1.00 76.31 184 GLY A N 1
ATOM 1360 C CA . GLY A 1 184 ? 22.422 -7.641 3.024 1.00 76.31 184 GLY A CA 1
ATOM 1361 C C . GLY A 1 184 ? 22.837 -6.839 1.782 1.00 76.31 184 GLY A C 1
ATOM 1362 O O . GLY A 1 184 ? 24.034 -6.700 1.558 1.00 76.31 184 GLY A O 1
ATOM 1363 N N . ASN A 1 185 ? 21.903 -6.352 0.949 1.00 78.50 185 ASN A N 1
ATOM 1364 C CA . ASN A 1 185 ? 22.213 -5.650 -0.304 1.00 78.50 185 ASN A CA 1
ATOM 1365 C C . ASN A 1 185 ? 22.636 -4.179 -0.070 1.00 78.50 185 ASN A C 1
ATOM 1367 O O . ASN A 1 185 ? 21.775 -3.297 -0.011 1.00 78.50 185 ASN A O 1
ATOM 1371 N N . PRO A 1 186 ? 23.940 -3.832 -0.043 1.00 76.50 186 PRO A N 1
ATOM 1372 C CA . PRO A 1 186 ? 24.372 -2.465 0.263 1.00 76.50 186 PRO A CA 1
ATOM 1373 C C . PRO A 1 186 ? 23.959 -1.436 -0.802 1.00 76.50 186 PRO A C 1
ATOM 1375 O O . PRO A 1 186 ? 24.025 -0.239 -0.544 1.00 76.50 186 PRO A O 1
ATOM 1378 N N . LYS A 1 187 ? 23.548 -1.888 -1.995 1.00 80.38 187 LYS A N 1
ATOM 1379 C CA . LYS A 1 187 ? 23.118 -1.051 -3.125 1.00 80.38 187 LYS A CA 1
ATOM 1380 C C . LYS A 1 187 ? 21.596 -1.012 -3.283 1.00 80.38 187 LYS A C 1
ATOM 1382 O O . LYS A 1 187 ? 21.102 -0.642 -4.344 1.00 80.38 187 LYS A O 1
ATOM 1387 N N . SER A 1 188 ? 20.852 -1.433 -2.262 1.00 82.50 188 SER A N 1
ATOM 1388 C CA . SER A 1 188 ? 19.394 -1.394 -2.287 1.00 82.50 188 SER A CA 1
ATOM 1389 C C . SER A 1 188 ? 18.873 0.016 -2.574 1.00 82.50 188 SER A C 1
ATOM 1391 O O . SER A 1 188 ? 19.260 0.976 -1.910 1.00 82.50 188 SER A O 1
ATOM 1393 N N . ALA A 1 189 ? 17.921 0.110 -3.503 1.00 85.44 189 ALA A N 1
ATOM 1394 C CA . ALA A 1 189 ? 17.201 1.344 -3.802 1.00 85.44 189 ALA A CA 1
ATOM 1395 C C . ALA A 1 189 ? 16.153 1.706 -2.734 1.00 85.44 189 ALA A C 1
ATOM 1397 O O . ALA A 1 189 ? 15.734 2.857 -2.658 1.00 85.44 189 ALA A O 1
ATOM 1398 N N . MET A 1 190 ? 15.719 0.746 -1.907 1.00 89.12 190 MET A N 1
ATOM 1399 C CA . MET A 1 190 ? 14.780 1.024 -0.820 1.00 89.12 190 MET A CA 1
ATOM 1400 C C . MET A 1 190 ? 15.483 1.838 0.282 1.00 89.12 190 MET A C 1
ATOM 1402 O O . MET A 1 190 ? 16.414 1.310 0.908 1.00 89.12 190 MET A O 1
ATOM 1406 N N . PRO A 1 191 ? 15.040 3.085 0.538 1.00 90.50 191 PRO A N 1
ATOM 1407 C CA . PRO A 1 191 ? 15.649 3.962 1.527 1.00 90.50 191 PRO A CA 1
ATOM 1408 C C . PRO A 1 191 ? 15.288 3.533 2.954 1.00 90.50 191 PRO A C 1
ATOM 1410 O O . PRO A 1 191 ? 14.490 2.622 3.178 1.00 90.50 191 PRO A O 1
ATOM 1413 N N . VAL A 1 192 ? 15.881 4.220 3.925 1.00 92.81 192 VAL A N 1
ATOM 1414 C CA . VAL A 1 192 ? 15.457 4.163 5.326 1.00 92.81 192 VAL A CA 1
ATOM 1415 C C . VAL A 1 192 ? 14.134 4.916 5.478 1.00 92.81 192 VAL A C 1
ATOM 1417 O O . VAL A 1 192 ? 14.015 6.045 5.005 1.00 92.81 192 VAL A O 1
ATOM 1420 N N . TRP A 1 193 ? 13.152 4.301 6.140 1.00 95.31 193 TRP A N 1
ATOM 1421 C CA . TRP A 1 193 ? 11.823 4.889 6.337 1.00 95.31 193 TRP A CA 1
ATOM 1422 C C . TRP A 1 193 ? 11.593 5.396 7.758 1.00 95.31 193 TRP A C 1
ATOM 1424 O O . TRP A 1 193 ? 10.958 6.431 7.926 1.00 95.31 193 TRP A O 1
ATOM 1434 N N . SER A 1 194 ? 12.128 4.698 8.758 1.00 93.56 194 SER A N 1
ATOM 1435 C CA . SER A 1 194 ? 12.016 5.086 10.167 1.00 93.56 194 SER A CA 1
ATOM 1436 C C . SER A 1 194 ? 12.813 6.351 10.480 1.00 93.56 194 SER A C 1
ATOM 1438 O O . SER A 1 194 ? 13.985 6.454 10.111 1.00 93.56 194 SER A O 1
ATOM 1440 N N . ASP A 1 195 ? 12.219 7.258 11.246 1.00 92.50 195 ASP A N 1
ATOM 1441 C CA . ASP A 1 195 ? 12.877 8.432 11.826 1.00 92.50 195 ASP A CA 1
ATOM 1442 C C . ASP A 1 195 ? 14.012 8.072 12.805 1.00 92.50 195 ASP A C 1
ATOM 1444 O O . ASP A 1 195 ? 14.919 8.873 13.019 1.00 92.50 195 ASP A O 1
ATOM 1448 N N . GLN A 1 196 ? 14.015 6.846 13.340 1.00 91.44 196 GLN A N 1
ATOM 1449 C CA . GLN A 1 196 ? 15.094 6.297 14.172 1.00 91.44 196 GLN A CA 1
ATOM 1450 C C . GLN A 1 196 ? 16.226 5.656 13.357 1.00 91.44 196 GLN A C 1
ATOM 1452 O O . GLN A 1 196 ? 17.205 5.160 13.920 1.00 91.44 196 GLN A O 1
ATOM 1457 N N . GLY A 1 197 ? 16.081 5.582 12.035 1.00 85.69 197 GLY A N 1
ATOM 1458 C CA . GLY A 1 197 ? 17.081 4.989 11.162 1.00 85.69 197 GLY A CA 1
ATOM 1459 C C . GLY A 1 197 ? 18.269 5.916 10.878 1.00 85.69 197 GLY A C 1
ATOM 1460 O O . GLY A 1 197 ? 18.337 7.053 11.339 1.00 85.69 197 GLY A O 1
ATOM 1461 N N . ASN A 1 198 ? 19.242 5.419 10.109 1.00 80.56 198 ASN A N 1
ATOM 1462 C CA . ASN A 1 198 ? 20.424 6.197 9.723 1.00 80.56 198 ASN A CA 1
ATOM 1463 C C . ASN A 1 198 ? 20.719 6.064 8.212 1.00 80.56 198 ASN A C 1
ATOM 1465 O O . ASN A 1 198 ? 21.080 4.954 7.778 1.00 80.56 198 ASN A O 1
ATOM 1469 N N . PRO A 1 199 ? 20.584 7.150 7.416 1.00 86.94 199 PRO A N 1
ATOM 1470 C CA . PRO A 1 199 ? 20.033 8.462 7.810 1.00 86.94 199 PRO A CA 1
ATOM 1471 C C . PRO A 1 199 ? 18.549 8.359 8.221 1.00 86.94 199 PRO A C 1
ATOM 1473 O O . PRO A 1 199 ? 17.896 7.402 7.803 1.00 86.94 199 PRO A O 1
ATOM 1476 N N . PRO A 1 200 ? 18.017 9.290 9.035 1.00 88.06 200 PRO A N 1
ATOM 1477 C CA . PRO A 1 200 ? 16.628 9.231 9.488 1.00 88.06 200 PRO A CA 1
ATOM 1478 C C . PRO A 1 200 ? 15.660 9.366 8.307 1.00 88.06 200 PRO A C 1
ATOM 1480 O O . PRO A 1 200 ? 15.845 10.212 7.429 1.00 88.06 200 PRO A O 1
ATOM 1483 N N . GLY A 1 201 ? 14.647 8.504 8.286 1.00 92.25 201 GLY A N 1
ATOM 1484 C CA . GLY A 1 201 ? 13.569 8.507 7.304 1.00 92.25 201 GLY A CA 1
ATOM 1485 C C . GLY A 1 201 ? 12.378 9.384 7.719 1.00 92.25 201 GLY A C 1
ATOM 1486 O O . GLY A 1 201 ? 12.392 9.996 8.787 1.00 92.25 201 GLY A O 1
ATOM 1487 N N . PRO A 1 202 ? 11.341 9.475 6.868 1.00 93.81 202 PRO A N 1
ATOM 1488 C CA . PRO A 1 202 ? 10.219 10.392 7.070 1.00 93.81 202 PRO A CA 1
ATOM 1489 C C . PRO A 1 202 ? 9.120 9.880 8.016 1.00 93.81 202 PRO A C 1
ATOM 1491 O O . PRO A 1 202 ? 8.225 10.655 8.347 1.00 93.81 202 PRO A O 1
ATOM 1494 N N . LEU A 1 203 ? 9.125 8.599 8.405 1.00 94.19 203 LEU A N 1
ATOM 1495 C CA . LEU A 1 203 ? 8.034 7.984 9.166 1.00 94.19 203 LEU A CA 1
ATOM 1496 C C . LEU A 1 203 ? 8.385 7.853 10.647 1.00 94.19 203 LEU A C 1
ATOM 1498 O O . LEU A 1 203 ? 9.419 7.286 10.998 1.00 94.19 203 LEU A O 1
ATOM 1502 N N . ASN A 1 204 ? 7.486 8.314 11.515 1.00 94.06 204 ASN A N 1
ATOM 1503 C CA . ASN A 1 204 ? 7.622 8.114 12.957 1.00 94.06 204 ASN A CA 1
ATOM 1504 C C . ASN A 1 204 ? 7.245 6.683 13.381 1.00 94.06 204 ASN A C 1
ATOM 1506 O O . ASN A 1 204 ? 6.647 5.927 12.613 1.00 94.06 204 ASN A O 1
ATOM 1510 N N . TYR A 1 205 ? 7.544 6.321 14.633 1.00 92.38 205 TYR A N 1
ATOM 1511 C CA . TYR A 1 205 ? 7.287 4.971 15.154 1.00 92.38 205 TYR A CA 1
ATOM 1512 C C . TYR A 1 205 ? 5.832 4.498 14.972 1.00 92.38 205 TYR A C 1
ATOM 1514 O O . TYR A 1 205 ? 5.614 3.332 14.653 1.00 92.38 205 TYR A O 1
ATOM 1522 N N . ARG A 1 206 ? 4.841 5.393 15.118 1.00 92.94 206 ARG A N 1
ATOM 1523 C CA . ARG A 1 206 ? 3.424 5.040 14.979 1.00 92.94 206 ARG A CA 1
ATOM 1524 C C . ARG A 1 206 ? 3.066 4.738 13.529 1.00 92.94 206 ARG A C 1
ATOM 1526 O O . ARG A 1 206 ? 2.379 3.761 13.272 1.00 92.94 206 ARG A O 1
ATOM 1533 N N . GLN A 1 207 ? 3.581 5.523 12.588 1.00 94.81 207 GLN A N 1
ATOM 1534 C CA . GLN A 1 207 ? 3.384 5.286 11.155 1.00 94.81 207 GLN A CA 1
ATOM 1535 C C . GLN A 1 207 ? 4.065 3.993 10.690 1.00 94.81 207 GLN A C 1
ATOM 1537 O O . GLN A 1 207 ? 3.552 3.300 9.815 1.00 94.81 207 GLN A O 1
ATOM 1542 N N . ILE A 1 208 ? 5.207 3.641 11.288 1.00 96.12 208 ILE A N 1
ATOM 1543 C CA . ILE A 1 208 ? 5.848 2.341 11.060 1.00 96.12 208 ILE A CA 1
ATOM 1544 C C . ILE A 1 208 ? 4.946 1.199 11.545 1.00 96.12 208 ILE A C 1
ATOM 1546 O O . ILE A 1 208 ? 4.777 0.225 10.815 1.00 96.12 208 ILE A O 1
ATOM 1550 N N . ASP A 1 209 ? 4.344 1.321 12.730 1.00 93.81 209 ASP A N 1
ATOM 1551 C CA . ASP A 1 209 ? 3.412 0.317 13.261 1.00 93.81 209 ASP A CA 1
ATOM 1552 C C . ASP A 1 209 ? 2.157 0.174 12.390 1.00 93.81 209 ASP A C 1
ATOM 1554 O O . ASP A 1 209 ? 1.781 -0.945 12.055 1.00 93.81 209 ASP A O 1
ATOM 1558 N N . GLU A 1 210 ? 1.552 1.290 11.972 1.00 95.12 210 GLU A N 1
ATOM 1559 C CA . GLU A 1 210 ? 0.387 1.324 11.074 1.00 95.12 210 GLU A CA 1
ATOM 1560 C C . GLU A 1 210 ? 0.715 0.651 9.727 1.00 95.12 210 GLU A C 1
ATOM 1562 O O . GLU A 1 210 ? -0.014 -0.223 9.258 1.00 95.12 210 GLU A O 1
ATOM 1567 N N . LEU A 1 211 ? 1.870 0.970 9.129 1.00 96.25 211 LEU A N 1
ATOM 1568 C CA . LEU A 1 211 ? 2.318 0.333 7.889 1.00 96.25 211 LEU A CA 1
ATOM 1569 C C . LEU A 1 211 ? 2.521 -1.180 8.061 1.00 96.25 211 LEU A C 1
ATOM 1571 O O . LEU A 1 211 ? 2.097 -1.959 7.209 1.00 96.25 211 LEU A O 1
ATOM 1575 N N . ILE A 1 212 ? 3.148 -1.616 9.158 1.00 95.44 212 ILE A N 1
ATOM 1576 C CA . ILE A 1 212 ? 3.331 -3.045 9.445 1.00 95.44 212 ILE A CA 1
ATOM 1577 C C . ILE A 1 212 ? 1.980 -3.730 9.675 1.00 95.44 212 ILE A C 1
ATOM 1579 O O . ILE A 1 212 ? 1.796 -4.852 9.199 1.00 95.44 212 ILE A O 1
ATOM 1583 N N . ALA A 1 213 ? 1.040 -3.074 10.361 1.00 94.69 213 ALA A N 1
ATOM 1584 C CA . ALA A 1 213 ? -0.308 -3.589 10.567 1.00 94.69 213 ALA A CA 1
ATOM 1585 C C . ALA A 1 213 ? -0.993 -3.868 9.224 1.00 94.69 213 ALA A C 1
ATOM 1587 O O . ALA A 1 213 ? -1.509 -4.967 9.034 1.00 94.69 213 ALA A O 1
ATOM 1588 N N . PHE A 1 214 ? -0.899 -2.943 8.261 1.00 95.50 214 PHE A N 1
ATOM 1589 C CA . PHE A 1 214 ? -1.417 -3.145 6.906 1.00 95.50 214 PHE A CA 1
ATOM 1590 C C . PHE A 1 214 ? -0.706 -4.271 6.140 1.00 95.50 214 PHE A C 1
ATOM 1592 O O . PHE A 1 214 ? -1.366 -5.177 5.634 1.00 95.50 214 PHE A O 1
ATOM 1599 N N . LEU A 1 215 ? 0.633 -4.280 6.098 1.00 94.44 215 LEU A N 1
ATOM 1600 C CA . LEU A 1 215 ? 1.405 -5.331 5.408 1.00 94.44 215 LEU A CA 1
ATOM 1601 C C . LEU A 1 215 ? 1.119 -6.735 5.973 1.00 94.44 215 LEU A C 1
ATOM 1603 O O . LEU A 1 215 ? 1.342 -7.743 5.304 1.00 94.44 215 LEU A O 1
ATOM 1607 N N . ARG A 1 216 ? 0.631 -6.800 7.216 1.00 91.81 216 ARG A N 1
ATOM 1608 C CA . ARG A 1 216 ? 0.239 -8.019 7.924 1.00 91.81 216 ARG A CA 1
ATOM 1609 C C . ARG A 1 216 ? -1.277 -8.130 8.120 1.00 91.81 216 ARG A C 1
ATOM 1611 O O . ARG A 1 216 ? -1.699 -8.972 8.917 1.00 91.81 216 ARG A O 1
ATOM 1618 N N . ALA A 1 217 ? -2.092 -7.345 7.431 1.00 92.56 217 ALA A N 1
ATOM 1619 C CA . ALA A 1 217 ? -3.539 -7.481 7.496 1.00 92.56 217 ALA A CA 1
ATOM 1620 C C . ALA A 1 217 ? -3.967 -8.791 6.827 1.00 92.56 217 ALA A C 1
ATOM 1622 O O . ALA A 1 217 ? -3.352 -9.233 5.848 1.00 92.56 217 ALA A O 1
ATOM 1623 N N . THR A 1 218 ? -4.997 -9.432 7.370 1.00 91.12 218 THR A N 1
ATOM 1624 C CA . THR A 1 218 ? -5.536 -10.668 6.805 1.00 91.12 218 THR A CA 1
ATOM 1625 C C . THR A 1 218 ? -6.578 -10.382 5.729 1.00 91.12 218 THR A C 1
ATOM 1627 O O . THR A 1 218 ? -7.218 -9.331 5.723 1.00 91.12 218 THR A O 1
ATOM 1630 N N . SER A 1 219 ? -6.722 -11.304 4.783 1.00 89.94 219 SER A N 1
ATOM 1631 C CA . SER A 1 219 ? -7.633 -11.170 3.642 1.00 89.94 219 SER A CA 1
ATOM 1632 C C . SER A 1 219 ? -9.102 -11.467 3.969 1.00 89.94 219 SER A C 1
ATOM 1634 O O . SER A 1 219 ? -9.960 -11.271 3.115 1.00 89.94 219 SER A O 1
ATOM 1636 N N . ASP A 1 220 ? -9.407 -11.920 5.188 1.00 89.19 220 ASP A N 1
ATOM 1637 C CA . ASP A 1 220 ? -10.761 -12.203 5.686 1.00 89.19 220 ASP A CA 1
ATOM 1638 C C . ASP A 1 220 ? -11.489 -10.970 6.253 1.00 89.19 220 ASP A C 1
ATOM 1640 O O . ASP A 1 220 ? -12.665 -11.062 6.607 1.00 89.19 220 ASP A O 1
ATOM 1644 N N . HIS A 1 221 ? -10.816 -9.818 6.305 1.00 86.19 221 HIS A N 1
ATOM 1645 C CA . HIS A 1 221 ? -11.382 -8.546 6.739 1.00 86.19 221 HIS A CA 1
ATOM 1646 C C . HIS A 1 221 ? -11.359 -7.512 5.608 1.00 86.19 221 HIS A C 1
ATOM 1648 O O . HIS A 1 221 ? -10.367 -7.378 4.886 1.00 86.19 221 HIS A O 1
ATOM 1654 N N . GLU A 1 222 ? -12.458 -6.764 5.484 1.00 89.81 222 GLU A N 1
ATOM 1655 C CA . GLU A 1 222 ? -12.546 -5.569 4.643 1.00 89.81 222 GLU A CA 1
ATOM 1656 C C . GLU A 1 222 ? -12.255 -4.316 5.475 1.00 89.81 222 GLU A C 1
ATOM 1658 O O . GLU A 1 222 ? -12.685 -4.205 6.625 1.00 89.81 222 GLU A O 1
ATOM 1663 N N . TYR A 1 223 ? -11.537 -3.376 4.870 1.00 89.69 223 TYR A N 1
ATOM 1664 C CA . TYR A 1 223 ? -11.111 -2.114 5.466 1.00 89.69 223 TYR A CA 1
ATOM 1665 C C . TYR A 1 223 ? -11.498 -0.957 4.549 1.00 89.69 223 TYR A C 1
ATOM 1667 O O . TYR A 1 223 ? -11.446 -1.100 3.323 1.00 89.69 223 TYR A O 1
ATOM 1675 N N . ASP A 1 224 ? -11.835 0.197 5.121 1.00 90.81 224 ASP A N 1
ATOM 1676 C CA . ASP A 1 224 ? -12.201 1.371 4.336 1.00 90.81 224 ASP A CA 1
ATOM 1677 C C . ASP A 1 224 ? -10.952 2.071 3.783 1.00 90.81 224 ASP A C 1
ATOM 1679 O O . ASP A 1 224 ? -9.994 2.374 4.498 1.00 90.81 224 ASP A O 1
ATOM 1683 N N . VAL A 1 225 ? -10.972 2.413 2.497 1.00 86.50 225 VAL A N 1
ATOM 1684 C CA . VAL A 1 225 ? -9.966 3.303 1.914 1.00 86.50 225 VAL A CA 1
ATOM 1685 C C . VAL A 1 225 ? -10.247 4.714 2.405 1.00 86.50 225 VAL A C 1
ATOM 1687 O O . VAL A 1 225 ? -11.320 5.256 2.143 1.00 86.50 225 VAL A O 1
ATOM 1690 N N . ARG A 1 226 ? -9.279 5.337 3.077 1.00 82.38 226 ARG A N 1
ATOM 1691 C CA . ARG A 1 226 ? -9.407 6.710 3.581 1.00 82.38 226 ARG A CA 1
ATOM 1692 C C . ARG A 1 226 ? -8.639 7.704 2.725 1.00 82.38 226 ARG A C 1
ATOM 1694 O O . ARG A 1 226 ? -7.584 7.386 2.190 1.00 82.38 226 ARG A O 1
ATOM 1701 N N . ASP A 1 227 ? -9.128 8.930 2.636 1.00 76.31 227 ASP A N 1
ATOM 1702 C CA . ASP A 1 227 ? -8.387 10.023 2.020 1.00 76.31 227 ASP A CA 1
ATOM 1703 C C . ASP A 1 227 ? -7.159 10.379 2.873 1.00 76.31 227 ASP A C 1
ATOM 1705 O O . ASP A 1 227 ? -7.251 10.515 4.095 1.00 76.31 227 ASP A O 1
ATOM 1709 N N . GLY A 1 228 ? -5.998 10.542 2.235 1.00 70.00 228 GLY A N 1
ATOM 1710 C CA . GLY A 1 228 ? -4.736 10.803 2.935 1.00 70.00 228 GLY A CA 1
ATOM 1711 C C . GLY A 1 228 ? -4.646 12.179 3.609 1.00 70.00 228 GLY A C 1
ATOM 1712 O O . GLY A 1 228 ? -3.749 12.389 4.423 1.00 70.00 228 GLY A O 1
ATOM 1713 N N . SER A 1 229 ? -5.545 13.113 3.284 1.00 73.56 229 SER A N 1
ATOM 1714 C CA . SER A 1 229 ? -5.577 14.471 3.834 1.00 73.56 229 SER A CA 1
ATOM 1715 C C . SER A 1 229 ? -6.696 14.678 4.856 1.00 73.56 229 SER A C 1
ATOM 1717 O O . SER A 1 229 ? -6.462 15.309 5.888 1.00 73.56 229 SER A O 1
ATOM 1719 N N . THR A 1 230 ? -7.890 14.130 4.613 1.00 77.06 230 THR A N 1
ATOM 1720 C CA . THR A 1 230 ? -9.055 14.315 5.496 1.00 77.06 230 THR A CA 1
ATOM 1721 C C . THR A 1 230 ? -9.299 13.141 6.442 1.00 77.06 230 THR A C 1
ATOM 1723 O O . THR A 1 230 ? -10.039 13.293 7.411 1.00 77.06 230 THR A O 1
ATOM 1726 N N . ASN A 1 231 ? -8.666 11.982 6.212 1.00 72.94 231 ASN A N 1
ATOM 1727 C CA . ASN A 1 231 ? -8.957 10.709 6.890 1.00 72.94 231 ASN A CA 1
ATOM 1728 C C . ASN A 1 231 ? -10.428 10.259 6.778 1.00 72.94 231 ASN A C 1
ATOM 1730 O O . ASN A 1 231 ? -10.881 9.398 7.541 1.00 72.94 231 ASN A O 1
ATOM 1734 N N . GLU A 1 232 ? -11.181 10.815 5.831 1.00 83.81 232 GLU A N 1
ATOM 1735 C CA . GLU A 1 232 ? -12.559 10.414 5.566 1.00 83.81 232 GLU A CA 1
ATOM 1736 C C . GLU A 1 232 ? -12.593 9.223 4.599 1.00 83.81 232 GLU A C 1
ATOM 1738 O O . GLU A 1 232 ? -11.711 9.111 3.743 1.00 83.81 232 GLU A O 1
ATOM 1743 N N . PRO A 1 233 ? -13.583 8.320 4.707 1.00 85.12 233 PRO A N 1
ATOM 1744 C CA . PRO A 1 233 ? -13.733 7.226 3.757 1.00 85.12 233 PRO A CA 1
ATOM 1745 C C . PRO A 1 233 ? -13.923 7.750 2.329 1.00 85.12 233 PRO A C 1
ATOM 1747 O O . PRO A 1 233 ? -14.770 8.607 2.071 1.00 85.12 233 PRO A O 1
ATOM 1750 N N . VAL A 1 234 ? -13.145 7.222 1.387 1.00 83.69 234 VAL A N 1
ATOM 1751 C CA . VAL A 1 234 ? -13.225 7.597 -0.024 1.00 83.69 234 VAL A CA 1
ATOM 1752 C C . VAL A 1 234 ? -14.469 6.965 -0.627 1.00 83.69 234 VAL A C 1
ATOM 1754 O O . VAL A 1 234 ? -14.596 5.743 -0.694 1.00 83.69 234 VAL A O 1
ATOM 1757 N N . ILE A 1 235 ? -15.377 7.806 -1.111 1.00 85.00 235 ILE A N 1
ATOM 1758 C CA . ILE A 1 235 ? -16.590 7.368 -1.799 1.00 85.00 235 ILE A CA 1
ATOM 1759 C C . ILE A 1 235 ? -16.282 7.226 -3.288 1.00 85.00 235 ILE A C 1
ATOM 1761 O O . ILE A 1 235 ? -15.777 8.152 -3.923 1.00 85.00 235 ILE A O 1
ATOM 1765 N N . ASP A 1 236 ? -16.590 6.065 -3.854 1.00 75.75 236 ASP A N 1
ATOM 1766 C CA . ASP A 1 236 ? -16.515 5.841 -5.291 1.00 75.75 236 ASP A CA 1
ATOM 1767 C C . ASP A 1 236 ? -17.605 6.670 -6.000 1.00 75.75 236 ASP A C 1
ATOM 1769 O O . ASP A 1 236 ? -18.797 6.452 -5.755 1.00 75.75 236 ASP A O 1
ATOM 1773 N N . PRO A 1 237 ? -17.238 7.609 -6.892 1.00 73.00 237 PRO A N 1
ATOM 1774 C CA . PRO A 1 237 ? -18.201 8.471 -7.570 1.00 73.00 237 PRO A CA 1
ATOM 1775 C C . PRO A 1 237 ? -19.136 7.709 -8.522 1.00 73.00 237 PRO A C 1
ATOM 1777 O O . PRO A 1 237 ? -20.214 8.211 -8.831 1.00 73.00 237 PRO A O 1
ATOM 1780 N N . ALA A 1 238 ? -18.754 6.513 -8.985 1.00 75.31 238 ALA A N 1
ATOM 1781 C CA . ALA A 1 238 ? -19.576 5.697 -9.875 1.00 75.31 238 ALA A CA 1
ATOM 1782 C C . ALA A 1 238 ? -20.642 4.892 -9.119 1.00 75.31 238 ALA A C 1
ATOM 1784 O O . ALA A 1 238 ? -21.741 4.683 -9.635 1.00 75.31 238 ALA A O 1
ATOM 1785 N N . THR A 1 239 ? -20.333 4.432 -7.903 1.00 80.88 239 THR A N 1
ATOM 1786 C CA . THR A 1 239 ? -21.213 3.536 -7.132 1.00 80.88 239 THR A CA 1
ATOM 1787 C C . THR A 1 239 ? -21.859 4.199 -5.917 1.00 80.88 239 THR A C 1
ATOM 1789 O O . THR A 1 239 ? -22.828 3.663 -5.377 1.00 80.88 239 THR A O 1
ATOM 1792 N N . GLY A 1 240 ? -21.350 5.353 -5.477 1.00 80.12 240 GLY A N 1
ATOM 1793 C CA . GLY A 1 240 ? -21.791 6.047 -4.266 1.00 80.12 240 GLY A CA 1
ATOM 1794 C C . GLY A 1 240 ? -21.476 5.291 -2.971 1.00 80.12 240 GLY A C 1
ATOM 1795 O O . GLY A 1 240 ? -22.024 5.630 -1.923 1.00 80.12 240 GLY A O 1
ATOM 1796 N N . LYS A 1 241 ? -20.636 4.251 -3.032 1.00 85.38 241 LYS A N 1
ATOM 1797 C CA . LYS A 1 241 ? -20.250 3.419 -1.886 1.00 85.38 241 LYS A CA 1
ATOM 1798 C C . LYS A 1 241 ? -18.839 3.749 -1.418 1.00 85.38 241 LYS A C 1
ATOM 1800 O O . LYS A 1 241 ? -18.016 4.225 -2.198 1.00 85.38 241 LYS A O 1
ATOM 1805 N N . VAL A 1 242 ? -18.568 3.469 -0.146 1.00 86.62 242 VAL A N 1
ATOM 1806 C CA . VAL A 1 242 ? -17.210 3.532 0.405 1.00 86.62 242 VAL A CA 1
ATOM 1807 C C . VAL A 1 242 ? -16.339 2.517 -0.328 1.00 86.62 242 VAL A C 1
ATOM 1809 O O . VAL A 1 242 ? -16.738 1.366 -0.514 1.00 86.62 242 VAL A O 1
ATOM 1812 N N . ARG A 1 243 ? -15.170 2.961 -0.787 1.00 84.06 243 ARG A N 1
ATOM 1813 C CA . ARG A 1 243 ? -14.161 2.084 -1.374 1.00 84.06 243 ARG A CA 1
ATOM 1814 C C . ARG A 1 243 ? -13.532 1.257 -0.266 1.00 84.06 243 ARG A C 1
ATOM 1816 O O . ARG A 1 243 ? -13.066 1.824 0.716 1.00 84.06 243 ARG A O 1
ATOM 1823 N N . THR A 1 244 ? -13.466 -0.051 -0.463 1.00 88.94 244 THR A N 1
ATOM 1824 C CA . THR A 1 244 ? -12.868 -0.983 0.492 1.00 88.94 244 THR A CA 1
ATOM 1825 C C . THR A 1 244 ? -11.683 -1.724 -0.117 1.00 88.94 244 THR A C 1
ATOM 1827 O O . THR A 1 244 ? -11.518 -1.790 -1.340 1.00 88.94 244 THR A O 1
ATOM 1830 N N . ILE A 1 245 ? -10.839 -2.264 0.756 1.00 87.00 245 ILE A N 1
ATOM 1831 C CA . ILE A 1 245 ? -9.730 -3.166 0.440 1.00 87.00 245 ILE A CA 1
ATOM 1832 C C . ILE A 1 245 ? -9.745 -4.348 1.404 1.00 87.00 245 ILE A C 1
ATOM 1834 O O . ILE A 1 245 ? -10.302 -4.262 2.495 1.00 87.00 245 ILE A O 1
ATOM 1838 N N . THR A 1 246 ? -9.062 -5.422 1.035 1.00 89.81 246 THR A N 1
ATOM 1839 C CA . THR A 1 246 ? -8.776 -6.546 1.931 1.00 89.81 246 THR A CA 1
ATOM 1840 C C . THR A 1 246 ? -7.290 -6.590 2.260 1.00 89.81 246 THR A C 1
ATOM 1842 O O . THR A 1 246 ? -6.454 -6.159 1.459 1.00 89.81 246 THR A O 1
ATOM 1845 N N . GLY A 1 247 ? -6.942 -7.158 3.415 1.00 88.00 247 GLY A N 1
ATOM 1846 C CA . GLY A 1 247 ? -5.551 -7.485 3.716 1.00 88.00 247 GLY A CA 1
ATOM 1847 C C . GLY A 1 247 ? -4.991 -8.553 2.772 1.00 88.00 247 GLY A C 1
ATOM 1848 O O . GLY A 1 247 ? -5.712 -9.162 1.978 1.00 88.00 247 GLY A O 1
ATOM 1849 N N . TRP A 1 248 ? -3.681 -8.779 2.839 1.00 89.31 248 TRP A N 1
ATOM 1850 C CA . TRP A 1 248 ? -3.007 -9.702 1.922 1.00 89.31 248 TRP A CA 1
ATOM 1851 C C . TRP A 1 248 ? -2.859 -11.108 2.480 1.00 89.31 248 TRP A C 1
ATOM 1853 O O . TRP A 1 248 ? -2.869 -12.056 1.704 1.00 89.31 248 TRP A O 1
ATOM 1863 N N . ARG A 1 249 ? -2.695 -11.275 3.796 1.00 89.50 249 ARG A N 1
ATOM 1864 C CA . ARG A 1 249 ? -2.384 -12.586 4.375 1.00 89.50 249 ARG A CA 1
ATOM 1865 C C . ARG A 1 249 ? -3.629 -13.462 4.443 1.00 89.50 249 ARG A C 1
ATOM 1867 O O . ARG A 1 249 ? -4.565 -13.130 5.161 1.00 89.50 249 ARG A O 1
ATOM 1874 N N . ASP A 1 250 ? -3.597 -14.624 3.808 1.00 88.88 250 ASP A N 1
ATOM 1875 C CA . ASP A 1 250 ? -4.621 -15.640 4.033 1.00 88.88 250 ASP A CA 1
ATOM 1876 C C . ASP A 1 250 ? -4.398 -16.303 5.410 1.00 88.88 250 ASP A C 1
ATOM 1878 O O . ASP A 1 250 ? -3.356 -16.930 5.632 1.00 88.88 250 ASP A O 1
ATOM 1882 N N . PRO A 1 251 ? -5.338 -16.173 6.369 1.00 87.88 251 PRO A N 1
ATOM 1883 C CA . PRO A 1 251 ? -5.210 -16.787 7.692 1.00 87.88 251 PRO A CA 1
ATOM 1884 C C . PRO A 1 251 ? -5.207 -18.321 7.648 1.00 87.88 251 PRO A C 1
ATOM 1886 O O . PRO A 1 251 ? -4.746 -18.960 8.594 1.00 87.88 251 PRO A O 1
ATOM 1889 N N . ASN A 1 252 ? -5.701 -18.918 6.562 1.00 88.88 252 ASN A N 1
ATOM 1890 C CA . ASN A 1 252 ? -5.756 -20.362 6.365 1.00 88.88 252 ASN A CA 1
ATOM 1891 C C . ASN A 1 252 ? -4.599 -20.895 5.515 1.00 88.88 252 ASN A C 1
ATOM 1893 O O . ASN A 1 252 ? -4.558 -22.100 5.243 1.00 88.88 252 ASN A O 1
ATOM 1897 N N . TYR A 1 253 ? -3.660 -20.030 5.119 1.00 84.00 253 TYR A N 1
ATOM 1898 C CA . TYR A 1 253 ? -2.527 -20.432 4.306 1.00 84.00 253 TYR A CA 1
ATOM 1899 C C . TYR A 1 253 ? -1.692 -21.510 4.996 1.00 84.00 253 TYR A C 1
ATOM 1901 O O . TYR A 1 253 ? -1.302 -21.378 6.160 1.00 84.00 253 TYR A O 1
ATOM 1909 N N . LYS A 1 254 ? -1.388 -22.575 4.256 1.00 82.69 254 LYS A N 1
ATOM 1910 C CA . LYS A 1 254 ? -0.452 -23.616 4.674 1.00 82.69 254 LYS A CA 1
ATOM 1911 C C . LYS A 1 254 ? 0.471 -23.916 3.500 1.00 82.69 254 LYS A C 1
ATOM 1913 O O . LYS A 1 254 ? -0.054 -24.258 2.438 1.00 82.69 254 LYS A O 1
ATOM 1918 N N . PRO A 1 255 ? 1.799 -23.819 3.679 1.00 74.06 255 PRO A N 1
ATOM 1919 C CA . PRO A 1 255 ? 2.721 -24.235 2.635 1.00 74.06 255 PRO A CA 1
ATOM 1920 C C . PRO A 1 255 ? 2.513 -25.723 2.338 1.00 74.06 255 PRO A C 1
ATOM 1922 O O . PRO A 1 255 ? 2.174 -26.507 3.235 1.00 74.06 255 PRO A O 1
ATOM 1925 N N . ASP A 1 256 ? 2.705 -26.113 1.079 1.00 75.19 256 ASP A N 1
ATOM 1926 C CA . ASP A 1 256 ? 2.698 -27.523 0.693 1.00 75.19 256 ASP A CA 1
ATOM 1927 C C . ASP A 1 256 ? 3.760 -28.267 1.533 1.00 75.19 256 ASP A C 1
ATOM 1929 O O . ASP A 1 256 ? 4.900 -27.803 1.610 1.00 75.19 256 ASP A O 1
ATOM 1933 N N . PRO A 1 257 ? 3.442 -29.408 2.173 1.00 70.62 257 PRO A N 1
ATOM 1934 C CA . PRO A 1 257 ? 4.428 -30.201 2.909 1.00 70.62 257 PRO A CA 1
ATOM 1935 C C . PRO A 1 257 ? 5.672 -30.595 2.093 1.00 70.62 257 PRO A C 1
ATOM 1937 O O . PRO A 1 257 ? 6.706 -30.910 2.682 1.00 70.62 257 PRO A O 1
ATOM 1940 N N . ALA A 1 258 ? 5.574 -30.609 0.761 1.00 70.69 258 ALA A N 1
ATOM 1941 C CA . ALA A 1 258 ? 6.670 -30.869 -0.167 1.00 70.69 258 ALA A CA 1
ATOM 1942 C C . ALA A 1 258 ? 7.358 -29.594 -0.700 1.00 70.69 258 ALA A C 1
ATOM 1944 O O . ALA A 1 258 ? 8.329 -29.707 -1.452 1.00 70.69 258 ALA A O 1
ATOM 1945 N N . ALA A 1 259 ? 6.890 -28.395 -0.336 1.00 61.94 259 ALA A N 1
ATOM 1946 C CA . ALA A 1 259 ? 7.529 -27.146 -0.730 1.00 61.94 259 ALA A CA 1
ATOM 1947 C C . ALA A 1 259 ? 8.895 -26.999 -0.051 1.00 61.94 259 ALA A C 1
ATOM 1949 O O . ALA A 1 259 ? 9.061 -27.215 1.152 1.00 61.94 259 ALA A O 1
ATOM 1950 N N . THR A 1 260 ? 9.896 -26.590 -0.826 1.00 61.88 260 THR A N 1
ATOM 1951 C CA . THR A 1 260 ? 11.165 -26.139 -0.257 1.00 61.88 260 THR A CA 1
ATOM 1952 C C . THR A 1 260 ? 10.930 -24.861 0.552 1.00 61.88 260 THR A C 1
ATOM 1954 O O . THR A 1 260 ? 10.205 -23.990 0.062 1.00 61.88 260 THR A O 1
ATOM 1957 N N . PRO A 1 261 ? 11.558 -24.700 1.733 1.00 63.09 261 PRO A N 1
ATOM 1958 C CA . PRO A 1 261 ? 11.449 -23.475 2.515 1.00 63.09 261 PRO A CA 1
ATOM 1959 C C . PRO A 1 261 ? 11.753 -22.239 1.672 1.00 63.09 261 PRO A C 1
ATOM 1961 O O . PRO A 1 261 ? 12.676 -22.250 0.852 1.00 63.09 261 PRO A O 1
ATOM 1964 N N . TYR A 1 262 ? 10.985 -21.173 1.888 1.00 60.97 262 TYR A N 1
ATOM 1965 C CA . TYR A 1 262 ? 11.222 -19.912 1.201 1.00 60.97 262 TYR A CA 1
ATOM 1966 C C . TYR A 1 262 ? 12.632 -19.395 1.543 1.00 60.97 262 TYR A C 1
ATOM 1968 O O . TYR A 1 262 ? 12.962 -19.321 2.732 1.00 60.97 262 TYR A O 1
ATOM 1976 N N . PRO A 1 263 ? 13.479 -19.058 0.554 1.00 64.06 263 PRO A N 1
ATOM 1977 C CA . PRO A 1 263 ? 14.884 -18.757 0.805 1.00 64.06 263 PRO A CA 1
ATOM 1978 C C . PRO A 1 263 ? 15.062 -17.483 1.641 1.00 64.06 263 PRO A C 1
ATOM 1980 O O . PRO A 1 263 ? 14.329 -16.511 1.469 1.00 64.06 263 PRO A O 1
ATOM 1983 N N . ASP A 1 264 ? 16.098 -17.464 2.488 1.00 63.75 264 ASP A N 1
ATOM 1984 C CA . ASP A 1 264 ? 16.475 -16.295 3.307 1.00 63.75 264 ASP A CA 1
ATOM 1985 C C . ASP A 1 264 ? 16.802 -15.055 2.463 1.00 63.75 264 ASP A C 1
ATOM 1987 O O . ASP A 1 264 ? 16.673 -13.919 2.924 1.00 63.75 264 ASP A O 1
ATOM 1991 N N . CYS A 1 265 ? 17.214 -15.267 1.210 1.00 69.81 265 CYS A N 1
ATOM 1992 C CA . CYS A 1 265 ? 17.346 -14.212 0.226 1.00 69.81 265 CYS A CA 1
ATOM 1993 C C . CYS A 1 265 ? 16.542 -14.511 -1.040 1.00 69.81 265 CYS A C 1
ATOM 1995 O O . CYS A 1 265 ? 16.766 -15.514 -1.710 1.00 69.81 265 CYS A O 1
ATOM 1997 N N . TYR A 1 266 ? 15.651 -13.587 -1.397 1.00 65.81 266 TYR A N 1
ATOM 1998 C CA . TYR A 1 266 ? 14.727 -13.709 -2.526 1.00 65.81 266 TYR A CA 1
ATOM 1999 C C . TYR A 1 266 ? 15.078 -12.806 -3.716 1.00 65.81 266 TYR A C 1
ATOM 2001 O O . TYR A 1 266 ? 14.296 -12.691 -4.654 1.00 65.81 266 TYR A O 1
ATOM 2009 N N . ILE A 1 267 ? 16.245 -12.147 -3.714 1.00 60.72 267 ILE A N 1
ATOM 2010 C CA . ILE A 1 267 ? 16.651 -11.284 -4.840 1.00 60.72 267 ILE A CA 1
ATOM 2011 C C . ILE A 1 267 ? 16.807 -12.080 -6.144 1.00 60.72 267 ILE A C 1
ATOM 2013 O O . ILE A 1 267 ? 16.574 -11.535 -7.219 1.00 60.72 267 ILE A O 1
ATOM 2017 N N . ASP A 1 268 ? 17.117 -13.375 -6.079 1.00 55.03 268 ASP A N 1
ATOM 2018 C CA . ASP A 1 268 ? 17.167 -14.209 -7.283 1.00 55.03 268 ASP A CA 1
ATOM 2019 C C . ASP A 1 268 ? 15.780 -14.369 -7.928 1.00 55.03 268 ASP A C 1
ATOM 2021 O O . ASP A 1 268 ? 15.679 -14.468 -9.156 1.00 55.03 268 ASP A O 1
ATOM 2025 N N . ALA A 1 269 ? 14.712 -14.324 -7.128 1.00 50.97 269 ALA A N 1
ATOM 2026 C CA . ALA A 1 269 ? 13.328 -14.421 -7.581 1.00 50.97 269 ALA A CA 1
ATOM 2027 C C . ALA A 1 269 ? 12.923 -13.175 -8.411 1.00 50.97 269 ALA A C 1
ATOM 2029 O O . ALA A 1 269 ? 12.415 -13.320 -9.523 1.00 50.97 269 ALA A O 1
ATOM 2030 N N . LEU A 1 270 ? 13.399 -11.979 -8.017 1.00 47.06 270 LEU A N 1
ATOM 2031 C CA . LEU A 1 270 ? 13.289 -10.724 -8.792 1.00 47.06 270 LEU A CA 1
ATOM 2032 C C . LEU A 1 270 ? 13.909 -10.784 -10.200 1.00 47.06 270 LEU A C 1
ATOM 2034 O O . LEU A 1 270 ? 13.576 -9.970 -11.058 1.00 47.06 270 LEU A O 1
ATOM 2038 N N . THR A 1 271 ? 14.858 -11.697 -10.436 1.00 44.69 271 THR A N 1
ATOM 2039 C CA . THR A 1 271 ? 15.556 -11.851 -11.728 1.00 44.69 271 THR A CA 1
ATOM 2040 C C . THR A 1 271 ? 15.067 -13.054 -12.537 1.00 44.69 271 THR A C 1
ATOM 2042 O O . THR A 1 271 ? 15.671 -13.398 -13.554 1.00 44.69 271 THR A O 1
ATOM 2045 N N . GLY A 1 272 ? 14.005 -13.729 -12.079 1.00 41.91 272 GLY A N 1
ATOM 2046 C CA . GLY A 1 272 ? 13.494 -14.957 -12.693 1.00 41.91 272 GLY A CA 1
ATOM 2047 C C . GLY A 1 272 ? 14.441 -16.159 -12.577 1.00 41.91 272 GLY A C 1
ATOM 2048 O O . GLY A 1 272 ? 14.223 -17.173 -13.236 1.00 41.91 272 GLY A O 1
ATOM 2049 N N . LYS A 1 273 ? 15.502 -16.066 -11.761 1.00 37.16 273 LYS A N 1
ATOM 2050 C CA . LYS A 1 273 ? 16.467 -17.155 -11.518 1.00 37.16 273 LYS A CA 1
ATOM 2051 C C . LYS A 1 273 ? 16.222 -17.895 -10.204 1.00 37.16 273 LYS A C 1
ATOM 2053 O O . LYS A 1 273 ? 16.696 -19.016 -10.048 1.00 37.16 273 LYS A O 1
ATOM 2058 N N . GLY A 1 274 ? 15.455 -17.305 -9.292 1.00 41.00 274 GLY A N 1
ATOM 2059 C CA . GLY A 1 274 ? 15.063 -17.887 -8.011 1.00 41.00 274 GLY A CA 1
ATOM 2060 C C . GLY A 1 274 ? 13.819 -18.757 -8.128 1.00 41.00 274 GLY A C 1
ATOM 2061 O O . GLY A 1 274 ? 12.834 -18.524 -7.437 1.00 41.00 274 GLY A O 1
ATOM 2062 N N . GLY A 1 275 ? 13.836 -19.737 -9.029 1.00 36.62 275 GLY A N 1
ATOM 2063 C CA . GLY A 1 275 ? 12.832 -20.790 -9.022 1.00 36.62 275 GLY A CA 1
ATOM 2064 C C . GLY A 1 275 ? 13.134 -21.761 -7.887 1.00 36.62 275 GLY A C 1
ATOM 2065 O O . GLY A 1 275 ? 13.950 -22.666 -8.062 1.00 36.62 275 GLY A O 1
ATOM 2066 N N . SER A 1 276 ? 12.461 -21.615 -6.745 1.00 37.62 276 SER A N 1
ATOM 2067 C CA . SER A 1 276 ? 12.205 -22.773 -5.889 1.00 37.62 276 SER A CA 1
ATOM 2068 C C . SER A 1 276 ? 11.375 -23.747 -6.719 1.00 37.62 276 SER A C 1
ATOM 2070 O O . SER A 1 276 ? 10.207 -23.502 -7.013 1.00 37.62 276 SER A O 1
ATOM 2072 N N . ALA A 1 277 ? 12.025 -24.801 -7.204 1.00 32.66 277 ALA A N 1
ATOM 2073 C CA . ALA A 1 277 ? 11.400 -25.822 -8.021 1.00 32.66 277 ALA A CA 1
ATOM 2074 C C . ALA A 1 277 ? 10.290 -26.520 -7.221 1.00 32.66 277 ALA A C 1
ATOM 2076 O O . ALA A 1 277 ? 10.571 -27.342 -6.351 1.00 32.66 277 ALA A O 1
ATOM 2077 N N . ALA A 1 278 ? 9.030 -26.225 -7.536 1.00 31.89 278 ALA A N 1
ATOM 2078 C CA . ALA A 1 278 ? 7.927 -27.122 -7.215 1.00 31.89 278 ALA A CA 1
ATOM 2079 C C . ALA A 1 278 ? 7.919 -28.277 -8.243 1.00 31.89 278 ALA A C 1
ATOM 2081 O O . ALA A 1 278 ? 8.079 -28.016 -9.443 1.00 31.89 278 ALA A O 1
ATOM 2082 N N . PRO A 1 279 ? 7.762 -29.552 -7.833 1.00 32.09 279 PRO A N 1
ATOM 2083 C CA . PRO A 1 279 ? 7.693 -30.659 -8.777 1.00 32.09 279 PRO A CA 1
ATOM 2084 C C . PRO A 1 279 ? 6.374 -30.635 -9.560 1.00 32.09 279 PRO A C 1
ATOM 2086 O O . PRO A 1 279 ? 5.314 -30.298 -9.040 1.00 32.09 279 PRO A O 1
ATOM 2089 N N . GLY A 1 280 ? 6.475 -30.988 -10.842 1.00 29.56 280 GLY A N 1
ATOM 2090 C CA . GLY A 1 280 ? 5.444 -30.780 -11.852 1.00 29.56 280 GLY A CA 1
ATOM 2091 C C . GLY A 1 280 ? 4.109 -31.490 -11.628 1.00 29.56 280 GLY A C 1
ATOM 2092 O O . GLY A 1 280 ? 4.045 -32.649 -11.222 1.00 29.56 280 GLY A O 1
ATOM 2093 N N . ALA A 1 281 ? 3.047 -30.824 -12.078 1.00 28.00 281 ALA A N 1
ATOM 2094 C CA . ALA A 1 281 ? 1.891 -31.505 -12.639 1.00 28.00 281 ALA A CA 1
ATOM 2095 C C . ALA A 1 281 ? 2.181 -31.798 -14.121 1.00 28.00 281 ALA A C 1
ATOM 2097 O O . ALA A 1 281 ? 2.346 -30.905 -14.952 1.00 28.00 281 ALA A O 1
ATOM 2098 N N . SER A 1 282 ? 2.313 -33.082 -14.428 1.00 34.97 282 SER A N 1
ATOM 2099 C CA . SER A 1 282 ? 2.559 -33.641 -15.750 1.00 34.97 282 SER A CA 1
ATOM 2100 C C . SER A 1 282 ? 1.429 -33.349 -16.745 1.00 34.97 282 SER A C 1
ATOM 2102 O O . SER A 1 282 ? 0.279 -33.686 -16.468 1.00 34.97 282 SER A O 1
ATOM 2104 N N . GLY A 1 283 ? 1.788 -32.891 -17.951 1.00 28.83 283 GLY A N 1
ATOM 2105 C CA . GLY A 1 283 ? 1.113 -33.315 -19.185 1.00 28.83 283 GLY A CA 1
ATOM 2106 C C . GLY A 1 283 ? 0.539 -32.229 -20.099 1.00 28.83 283 GLY A C 1
ATOM 2107 O O . GLY A 1 283 ? -0.674 -32.094 -20.174 1.00 28.83 283 GLY A O 1
ATOM 2108 N N . ALA A 1 284 ? 1.389 -31.563 -20.890 1.00 26.94 284 ALA A N 1
ATOM 2109 C CA . ALA A 1 284 ? 1.123 -31.223 -22.299 1.00 26.94 284 ALA A CA 1
ATOM 2110 C C . ALA A 1 284 ? 2.445 -30.794 -22.984 1.00 26.94 284 ALA A C 1
ATOM 2112 O O . ALA A 1 284 ? 3.281 -30.182 -22.318 1.00 26.94 284 ALA A O 1
ATOM 2113 N N . PRO A 1 285 ? 2.691 -31.128 -24.268 1.00 29.55 285 PRO A N 1
ATOM 2114 C CA . PRO A 1 285 ? 3.977 -30.871 -24.911 1.00 29.55 285 PRO A CA 1
ATOM 2115 C C . PRO A 1 285 ? 4.244 -29.370 -25.051 1.00 29.55 285 PRO A C 1
ATOM 2117 O O . PRO A 1 285 ? 3.370 -28.610 -25.465 1.00 29.55 285 PRO A O 1
ATOM 2120 N N . GLY A 1 286 ? 5.472 -28.971 -24.716 1.00 29.22 286 GLY A N 1
ATOM 2121 C CA . GLY A 1 286 ? 5.938 -27.594 -24.795 1.00 29.22 286 GLY A CA 1
ATOM 2122 C C . GLY A 1 286 ? 5.830 -27.029 -26.207 1.00 29.22 286 GLY A C 1
ATOM 2123 O O . GLY A 1 286 ? 6.406 -27.566 -27.154 1.00 29.22 286 GLY A O 1
ATOM 2124 N N . ALA A 1 287 ? 5.123 -25.909 -26.326 1.00 27.97 287 ALA A N 1
ATOM 2125 C CA . ALA A 1 287 ? 5.312 -25.001 -27.439 1.00 27.97 287 ALA A CA 1
ATOM 2126 C C . ALA A 1 287 ? 6.644 -24.276 -27.213 1.00 27.97 287 ALA A C 1
ATOM 2128 O O . ALA A 1 287 ? 6.769 -23.426 -26.332 1.00 27.97 287 ALA A O 1
ATOM 2129 N N . SER A 1 288 ? 7.652 -24.681 -27.982 1.00 32.28 288 SER A N 1
ATOM 2130 C CA . SER A 1 288 ? 8.903 -23.953 -28.170 1.00 32.28 288 SER A CA 1
ATOM 2131 C C . SER A 1 288 ? 8.619 -22.470 -28.417 1.00 32.28 288 SER A C 1
ATOM 2133 O O . SER A 1 288 ? 7.696 -22.136 -29.161 1.00 32.28 288 SER A O 1
ATOM 2135 N N . GLY A 1 289 ? 9.405 -21.604 -27.772 1.00 34.88 289 GLY A N 1
ATOM 2136 C CA . GLY A 1 289 ? 9.232 -20.155 -27.786 1.00 34.88 289 GLY A CA 1
ATOM 2137 C C . GLY A 1 289 ? 8.999 -19.588 -29.184 1.00 34.88 289 GLY A C 1
ATOM 2138 O O . GLY A 1 289 ? 9.760 -19.856 -30.115 1.00 34.88 289 GLY A O 1
ATOM 2139 N N . ALA A 1 290 ? 7.950 -18.778 -29.309 1.00 29.34 290 ALA A N 1
ATOM 2140 C CA . ALA A 1 290 ? 7.867 -17.835 -30.407 1.00 29.34 290 ALA A CA 1
ATOM 2141 C C . ALA A 1 290 ? 8.958 -16.769 -30.181 1.00 29.34 290 ALA A C 1
ATOM 2143 O O . ALA A 1 290 ? 9.050 -16.241 -29.070 1.00 29.34 290 ALA A O 1
ATOM 2144 N N . PRO A 1 291 ? 9.813 -16.486 -31.176 1.00 31.92 291 PRO A N 1
ATOM 2145 C CA . PRO A 1 291 ? 10.808 -15.431 -31.065 1.00 31.92 291 PRO A CA 1
ATOM 2146 C C . PRO A 1 291 ? 10.110 -14.071 -30.953 1.00 31.92 291 PRO A C 1
ATOM 2148 O O . PRO A 1 291 ? 9.055 -13.865 -31.558 1.00 31.92 291 PRO A O 1
ATOM 2151 N N . ASP A 1 292 ? 10.726 -13.141 -30.218 1.00 37.44 292 ASP A N 1
ATOM 2152 C CA . ASP A 1 292 ? 10.438 -11.713 -30.356 1.00 37.44 292 ASP A CA 1
ATOM 2153 C C . ASP A 1 292 ? 10.434 -11.353 -31.846 1.00 37.44 292 ASP A C 1
ATOM 2155 O O . ASP A 1 292 ? 11.344 -11.730 -32.594 1.00 37.44 292 ASP A O 1
ATOM 2159 N N . ALA A 1 293 ? 9.390 -10.656 -32.294 1.00 33.06 293 ALA A N 1
ATOM 2160 C CA . ALA A 1 293 ? 9.282 -10.224 -33.676 1.00 33.06 293 ALA A CA 1
ATOM 2161 C C . ALA A 1 293 ? 10.457 -9.289 -34.006 1.00 33.06 293 ALA A C 1
ATOM 2163 O O . ALA A 1 293 ? 10.523 -8.148 -33.553 1.00 33.06 293 ALA A O 1
ATOM 2164 N N . SER A 1 294 ? 11.403 -9.795 -34.796 1.00 40.56 294 SER A N 1
ATOM 2165 C CA . SER A 1 294 ? 12.464 -9.001 -35.406 1.00 40.56 294 SER A CA 1
ATOM 2166 C C . SER A 1 294 ? 11.822 -7.963 -36.333 1.00 40.56 294 SER A C 1
ATOM 2168 O O . SER A 1 294 ? 11.065 -8.327 -37.234 1.00 40.56 294 SER A O 1
ATOM 2170 N N . ALA A 1 295 ? 12.083 -6.676 -36.085 1.00 47.59 295 ALA A N 1
ATOM 2171 C CA . ALA A 1 295 ? 11.650 -5.590 -36.959 1.00 47.59 295 ALA A CA 1
ATOM 2172 C C . ALA A 1 295 ? 12.241 -5.783 -38.369 1.00 47.59 295 ALA A C 1
ATOM 2174 O O . ALA A 1 295 ? 13.445 -6.013 -38.503 1.00 47.59 295 ALA A O 1
ATOM 2175 N N . ASP A 1 296 ? 11.405 -5.695 -39.408 1.00 52.09 296 ASP A N 1
ATOM 2176 C CA . ASP A 1 296 ? 11.854 -5.762 -40.803 1.00 52.09 296 ASP A CA 1
ATOM 2177 C C . ASP A 1 296 ? 12.762 -4.550 -41.103 1.00 52.09 296 ASP A C 1
ATOM 2179 O O . ASP A 1 296 ? 12.302 -3.408 -40.995 1.00 52.09 296 ASP A O 1
ATOM 2183 N N . PRO A 1 297 ? 14.037 -4.753 -41.484 1.00 52.03 297 PRO A N 1
ATOM 2184 C CA . PRO A 1 297 ? 14.970 -3.665 -41.782 1.00 52.03 297 PRO A CA 1
ATOM 2185 C C . PRO A 1 297 ? 14.568 -2.800 -42.991 1.00 52.03 297 PRO A C 1
ATOM 2187 O O . PRO A 1 297 ? 15.190 -1.762 -43.209 1.00 52.03 297 PRO A O 1
ATOM 2190 N N . ASN A 1 29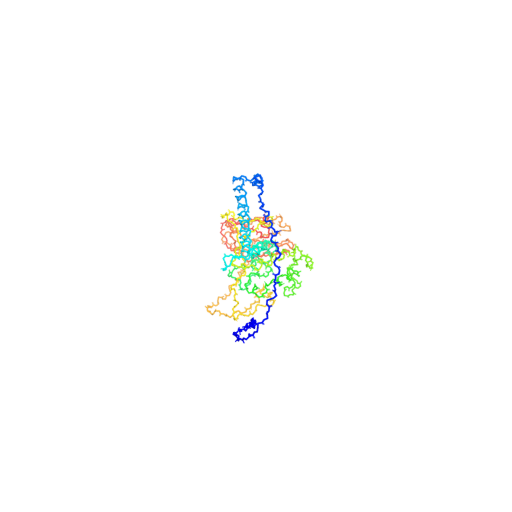8 ? 13.545 -3.191 -43.763 1.00 58.06 298 ASN A N 1
ATOM 2191 C CA . ASN A 1 298 ? 12.988 -2.405 -44.869 1.00 58.06 298 ASN A CA 1
ATOM 2192 C C . ASN A 1 298 ? 11.640 -1.737 -44.541 1.00 58.06 298 ASN A C 1
ATOM 2194 O O . ASN A 1 298 ? 11.050 -1.102 -45.421 1.00 58.06 298 ASN A O 1
ATOM 2198 N N . ALA A 1 299 ? 11.127 -1.876 -43.314 1.00 70.88 299 A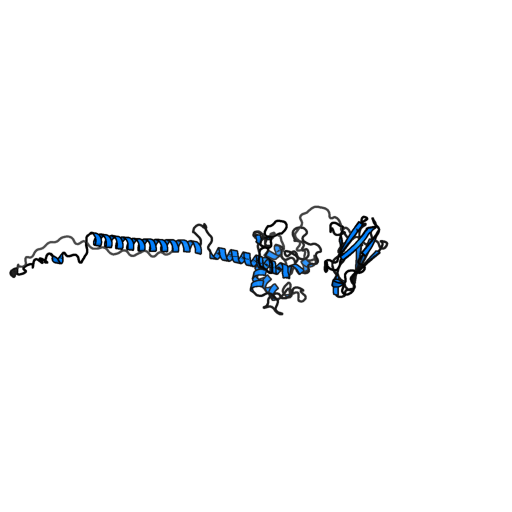LA A N 1
ATOM 2199 C CA . ALA A 1 299 ? 9.893 -1.209 -42.917 1.00 70.88 299 ALA A CA 1
ATOM 2200 C C . ALA A 1 299 ? 10.075 0.323 -42.926 1.00 70.88 299 ALA A C 1
ATOM 2202 O O . ALA A 1 299 ? 11.137 0.815 -42.533 1.00 70.88 299 ALA A O 1
ATOM 2203 N N . PRO A 1 300 ? 9.061 1.102 -43.349 1.00 84.44 300 PRO A N 1
ATOM 2204 C CA . PRO A 1 300 ? 9.113 2.558 -43.263 1.00 84.44 300 PRO A CA 1
ATOM 2205 C C . PRO A 1 300 ? 9.369 3.003 -41.817 1.00 84.44 300 PRO A C 1
ATOM 2207 O O . PRO A 1 300 ? 8.835 2.416 -40.877 1.00 84.44 300 PRO A O 1
ATOM 2210 N N . THR A 1 301 ? 10.195 4.035 -41.643 1.00 90.38 301 THR A N 1
ATOM 2211 C CA . THR A 1 301 ? 10.613 4.519 -40.322 1.00 90.38 301 THR A CA 1
ATOM 2212 C C . THR A 1 301 ? 9.933 5.838 -39.991 1.00 90.38 301 THR A C 1
ATOM 2214 O O . THR A 1 301 ? 10.007 6.790 -40.767 1.00 90.38 301 THR A O 1
ATOM 2217 N N . VAL A 1 302 ? 9.323 5.905 -38.812 1.00 94.38 302 VAL A N 1
ATOM 2218 C CA . VAL A 1 302 ? 8.751 7.117 -38.216 1.00 94.38 302 VAL A CA 1
ATOM 2219 C C . VAL A 1 302 ? 9.568 7.451 -36.972 1.00 94.38 302 VAL A C 1
ATOM 2221 O O . VAL A 1 302 ? 9.892 6.553 -36.201 1.00 94.38 302 VAL A O 1
ATOM 2224 N N . THR A 1 303 ? 9.909 8.721 -36.759 1.00 95.06 303 THR A N 1
ATOM 2225 C CA . THR A 1 303 ? 10.741 9.145 -35.621 1.00 95.06 303 THR A CA 1
ATOM 2226 C C . THR A 1 303 ? 10.008 10.162 -34.764 1.00 95.06 303 THR A C 1
ATOM 2228 O O . THR A 1 303 ? 9.419 11.099 -35.296 1.00 95.06 303 THR A O 1
ATOM 2231 N N . VAL A 1 304 ? 10.103 10.012 -33.445 1.00 97.25 304 VAL A N 1
ATOM 2232 C CA . VAL A 1 304 ? 9.632 10.999 -32.469 1.00 97.25 304 VAL A CA 1
ATOM 2233 C C . VAL A 1 304 ? 10.676 11.206 -31.382 1.00 97.25 304 VAL A C 1
ATOM 2235 O O . VAL A 1 304 ? 11.352 10.261 -30.972 1.00 97.25 304 VAL A O 1
ATOM 2238 N N . THR A 1 305 ? 10.830 12.448 -30.936 1.00 97.88 305 THR A N 1
ATOM 2239 C CA . THR A 1 305 ? 11.899 12.861 -30.023 1.00 97.88 305 THR A CA 1
ATOM 2240 C C . THR A 1 305 ? 11.314 13.333 -28.698 1.00 97.88 305 THR A C 1
ATOM 2242 O O . THR A 1 305 ? 10.316 14.051 -28.675 1.00 97.88 305 THR A O 1
ATOM 2245 N N . ALA A 1 306 ? 11.948 12.961 -27.589 1.00 96.69 306 ALA A N 1
ATOM 2246 C CA . ALA A 1 306 ? 11.828 13.667 -26.319 1.00 96.69 306 ALA A CA 1
ATOM 2247 C C . ALA A 1 306 ? 13.054 14.593 -26.184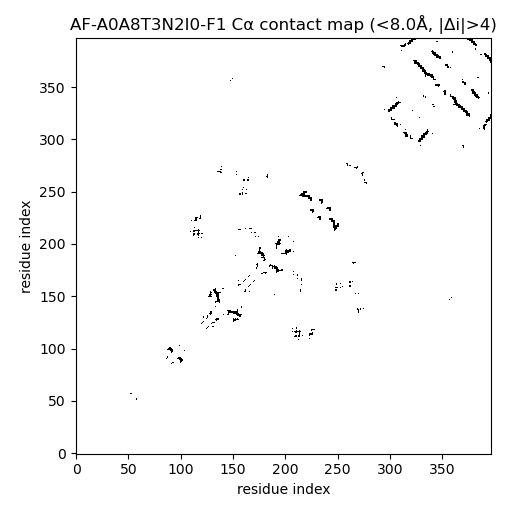 1.00 96.69 306 ALA A C 1
ATOM 2249 O O . ALA A 1 306 ? 14.138 14.098 -25.859 1.00 96.69 306 ALA A O 1
ATOM 2250 N N . PRO A 1 307 ? 12.939 15.896 -26.515 1.00 94.94 307 PRO A N 1
ATOM 2251 C CA . PRO A 1 307 ? 14.061 16.833 -26.445 1.00 94.94 307 PRO A CA 1
ATOM 2252 C C . PRO A 1 307 ? 14.487 17.084 -24.992 1.00 94.94 307 PRO A C 1
ATOM 2254 O O . PRO A 1 307 ? 13.771 16.747 -24.056 1.00 94.94 307 PRO A O 1
ATOM 2257 N N . THR A 1 308 ? 15.635 17.725 -24.771 1.00 93.44 308 THR A N 1
ATOM 2258 C CA . THR A 1 308 ? 16.029 18.164 -23.421 1.00 93.44 308 THR A CA 1
ATOM 2259 C C . THR A 1 308 ? 14.916 18.996 -22.772 1.00 93.44 308 THR A C 1
ATOM 2261 O O . THR A 1 308 ? 14.482 20.000 -23.341 1.00 93.44 308 THR A O 1
ATOM 2264 N N . GLY A 1 309 ? 14.461 18.593 -21.581 1.00 90.50 309 GLY A N 1
ATOM 2265 C CA . GLY A 1 309 ? 13.309 19.205 -20.910 1.00 90.50 309 GLY A CA 1
ATOM 2266 C C . GLY A 1 309 ? 11.937 18.726 -21.405 1.00 90.50 309 GLY A C 1
ATOM 2267 O O . GLY A 1 309 ? 10.943 19.409 -21.163 1.00 90.50 309 GLY A O 1
ATOM 2268 N N . ALA A 1 310 ? 11.851 17.564 -22.063 1.00 92.06 310 ALA A N 1
ATOM 2269 C CA . ALA A 1 310 ? 10.615 17.026 -22.648 1.00 92.06 310 ALA A CA 1
ATOM 2270 C C . ALA A 1 310 ? 9.450 16.934 -21.648 1.00 92.06 310 ALA A C 1
ATOM 2272 O O . ALA A 1 310 ? 8.291 17.082 -22.029 1.00 92.06 310 ALA A O 1
ATOM 2273 N N . ALA A 1 311 ? 9.751 16.742 -20.358 1.00 80.69 311 ALA A N 1
ATOM 2274 C CA . ALA A 1 311 ? 8.753 16.711 -19.289 1.00 80.69 311 ALA A CA 1
ATOM 2275 C C . ALA A 1 311 ? 7.869 17.974 -19.248 1.00 80.69 311 ALA A C 1
ATOM 2277 O O . ALA A 1 311 ? 6.720 17.904 -18.809 1.00 80.69 311 ALA A O 1
ATOM 2278 N N . THR A 1 312 ? 8.380 19.120 -19.713 1.00 87.31 312 THR A N 1
ATOM 2279 C CA . THR A 1 312 ? 7.629 20.377 -19.828 1.00 87.31 312 THR A CA 1
ATOM 2280 C C . THR A 1 312 ? 7.343 20.784 -21.271 1.00 87.31 312 THR A C 1
ATOM 2282 O O . THR A 1 312 ? 6.291 21.370 -21.513 1.00 87.31 312 THR A O 1
ATOM 2285 N N . SER A 1 313 ? 8.241 20.499 -22.220 1.00 89.44 313 SER A N 1
ATOM 2286 C CA . SER A 1 313 ? 8.102 20.933 -23.620 1.00 89.44 313 SER A CA 1
ATOM 2287 C C . SER A 1 313 ? 7.344 19.959 -24.529 1.00 89.44 313 SER A C 1
ATOM 2289 O O . SER A 1 313 ? 6.902 20.374 -25.599 1.00 89.44 313 SER A O 1
ATOM 2291 N N . GLY A 1 314 ? 7.134 18.709 -24.111 1.00 92.94 314 GLY A N 1
ATOM 2292 C CA . GLY A 1 314 ? 6.415 17.703 -24.892 1.00 92.94 314 GLY A CA 1
ATOM 2293 C C . GLY A 1 314 ? 7.304 16.908 -25.857 1.00 92.94 314 GLY A C 1
ATOM 2294 O O . GLY A 1 314 ? 8.532 16.986 -25.818 1.00 92.94 314 GLY A O 1
ATOM 2295 N N . PHE A 1 315 ? 6.668 16.111 -26.721 1.00 97.44 315 PHE A N 1
ATOM 2296 C CA . PHE A 1 315 ? 7.344 15.439 -27.835 1.00 97.44 315 PHE A CA 1
ATOM 2297 C C . PHE A 1 315 ? 7.620 16.405 -28.993 1.00 97.44 315 PHE A C 1
ATOM 2299 O O . PHE A 1 315 ? 6.851 17.335 -29.224 1.00 97.44 315 PHE A O 1
ATOM 2306 N N . ASP A 1 316 ? 8.660 16.119 -29.775 1.00 94.62 316 ASP A N 1
ATOM 2307 C CA . ASP A 1 316 ? 8.963 16.811 -31.028 1.00 94.62 316 ASP A CA 1
ATOM 2308 C C . ASP A 1 316 ? 9.244 15.798 -32.164 1.00 94.62 316 ASP A C 1
ATOM 2310 O O . ASP A 1 316 ? 10.180 14.995 -32.054 1.00 94.62 316 ASP A O 1
ATOM 2314 N N . PRO A 1 317 ? 8.454 15.777 -33.252 1.00 96.69 317 PRO A N 1
ATOM 2315 C CA . PRO A 1 317 ? 7.234 16.559 -33.477 1.00 96.69 317 PRO A CA 1
ATOM 2316 C C . PRO A 1 317 ? 6.039 16.036 -32.656 1.00 96.69 317 PRO A C 1
ATOM 2318 O O . PRO A 1 317 ? 5.995 14.873 -32.256 1.00 96.69 317 PRO A O 1
ATOM 2321 N N . THR A 1 318 ? 5.019 16.877 -32.450 1.00 95.50 318 THR A N 1
ATOM 2322 C CA . THR A 1 318 ? 3.757 16.496 -31.776 1.00 95.50 318 THR A CA 1
ATOM 2323 C C . THR A 1 318 ? 2.749 15.813 -32.703 1.00 95.50 318 THR A C 1
ATOM 2325 O O . THR A 1 318 ? 1.728 15.307 -32.238 1.00 95.50 318 THR A O 1
ATOM 2328 N N . THR A 1 319 ? 3.015 15.791 -34.011 1.00 96.06 319 THR A N 1
ATOM 2329 C CA . THR A 1 319 ? 2.218 15.071 -35.013 1.00 96.06 319 THR A CA 1
ATOM 2330 C C . THR A 1 319 ? 3.130 14.188 -35.855 1.00 96.06 319 THR A C 1
ATOM 2332 O O . THR A 1 319 ? 4.179 14.638 -36.316 1.00 96.0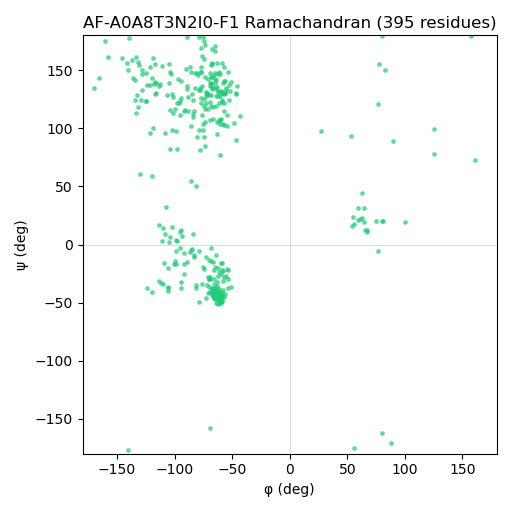6 319 THR A O 1
ATOM 2335 N N . LEU A 1 320 ? 2.727 12.936 -36.046 1.00 95.75 320 LEU A N 1
ATOM 2336 C CA . LEU A 1 320 ? 3.412 11.939 -36.861 1.00 95.75 320 LEU A CA 1
ATOM 2337 C C . LEU A 1 320 ? 2.469 11.443 -37.952 1.00 95.75 320 LEU A C 1
ATOM 2339 O O . LEU A 1 320 ? 1.258 11.407 -37.754 1.00 95.75 320 LEU A O 1
ATOM 2343 N N . GLU A 1 321 ? 3.028 10.995 -39.071 1.00 96.56 321 GLU A N 1
ATOM 2344 C CA . GLU A 1 321 ? 2.261 10.395 -40.160 1.00 96.56 321 GLU A CA 1
ATOM 2345 C C . GLU A 1 321 ? 2.787 8.993 -40.473 1.00 96.56 321 GLU A C 1
ATOM 2347 O O . GLU A 1 321 ? 3.999 8.774 -40.546 1.00 96.56 321 GLU A O 1
ATOM 2352 N N . ALA A 1 322 ? 1.876 8.048 -40.693 1.00 94.00 322 ALA A N 1
ATOM 2353 C CA . ALA A 1 322 ? 2.185 6.702 -41.160 1.00 94.00 322 ALA A CA 1
ATOM 2354 C C . ALA A 1 322 ? 1.191 6.262 -42.241 1.00 94.00 322 ALA A C 1
ATOM 2356 O O . ALA A 1 322 ? 0.087 6.792 -42.359 1.00 94.00 322 ALA A O 1
ATOM 2357 N N . LYS A 1 323 ? 1.588 5.275 -43.048 1.00 92.81 323 LYS A N 1
ATOM 2358 C CA . LYS A 1 323 ? 0.730 4.723 -44.098 1.00 92.81 323 LYS A CA 1
ATOM 2359 C C . LYS A 1 323 ? -0.237 3.687 -43.522 1.00 92.81 323 LYS A C 1
ATOM 2361 O O . LYS A 1 323 ? 0.190 2.793 -42.792 1.00 92.81 323 LYS A O 1
ATOM 2366 N N . ALA A 1 324 ? -1.507 3.760 -43.903 1.00 92.50 324 ALA A N 1
ATOM 2367 C CA . ALA A 1 324 ? -2.513 2.775 -43.524 1.00 92.50 324 ALA A CA 1
ATOM 2368 C C . ALA A 1 324 ? -2.183 1.363 -44.032 1.00 92.50 324 ALA A C 1
ATOM 2370 O O . ALA A 1 324 ? -1.559 1.172 -45.082 1.00 92.50 324 ALA A O 1
ATOM 2371 N N . GLU A 1 325 ? -2.609 0.365 -43.256 1.00 88.50 325 GLU A N 1
ATOM 2372 C CA . GLU A 1 325 ? -2.465 -1.068 -43.535 1.00 88.50 325 GLU A CA 1
ATOM 2373 C C . GLU A 1 325 ? -1.007 -1.502 -43.792 1.00 88.50 325 GLU A C 1
ATOM 2375 O O . GLU A 1 325 ? -0.743 -2.507 -44.450 1.00 88.50 325 GLU A O 1
ATOM 2380 N N . THR A 1 326 ? -0.036 -0.738 -43.277 1.00 85.88 326 THR A N 1
ATOM 2381 C CA . THR A 1 326 ? 1.400 -0.979 -43.464 1.00 85.88 326 THR A CA 1
ATOM 2382 C C . THR A 1 326 ? 2.102 -0.958 -42.107 1.00 85.88 326 THR A C 1
ATOM 2384 O O . THR A 1 326 ? 1.979 0.012 -41.364 1.00 85.88 326 THR A O 1
ATOM 2387 N N . ALA A 1 327 ? 2.827 -2.026 -41.763 1.00 87.44 327 ALA A N 1
ATOM 2388 C CA . ALA A 1 327 ? 3.660 -2.052 -40.558 1.00 87.44 327 ALA A CA 1
ATOM 2389 C C . ALA A 1 327 ? 4.859 -1.100 -40.712 1.00 87.44 327 ALA A C 1
ATOM 2391 O O . ALA A 1 327 ? 5.371 -0.921 -41.819 1.00 87.44 327 ALA A O 1
ATOM 2392 N N . PHE A 1 328 ? 5.311 -0.497 -39.614 1.00 90.31 328 PHE A N 1
ATOM 2393 C CA . PHE A 1 328 ? 6.390 0.493 -39.629 1.00 90.31 328 PHE A CA 1
ATOM 2394 C C . PHE A 1 328 ? 7.256 0.415 -38.367 1.00 90.31 328 PHE A C 1
ATOM 2396 O O . PHE A 1 328 ? 6.845 -0.126 -37.341 1.00 90.31 328 PHE A O 1
ATOM 2403 N N . SER A 1 329 ? 8.468 0.960 -38.440 1.00 91.00 329 SER A N 1
ATOM 2404 C CA . SER A 1 329 ? 9.376 1.077 -37.296 1.00 91.00 329 SER A CA 1
ATOM 2405 C C . SER A 1 329 ? 9.247 2.462 -36.666 1.00 91.00 329 SER A C 1
ATOM 2407 O O . SER A 1 329 ? 9.483 3.464 -37.339 1.00 91.00 329 SER A O 1
ATOM 2409 N N . LEU A 1 330 ? 8.908 2.540 -35.378 1.00 94.88 330 LEU A N 1
ATOM 2410 C CA . LEU A 1 330 ? 8.908 3.791 -34.618 1.00 94.88 330 LEU A CA 1
ATOM 2411 C C . LEU A 1 330 ? 10.235 3.948 -33.873 1.00 94.88 330 LEU A C 1
ATOM 2413 O O . LEU A 1 330 ? 10.494 3.229 -32.909 1.00 94.88 330 LEU A O 1
ATOM 2417 N N . VAL A 1 331 ? 11.058 4.907 -34.279 1.00 94.94 331 VAL A N 1
ATOM 2418 C CA . VAL A 1 331 ? 12.266 5.299 -33.551 1.00 94.94 331 VAL A CA 1
ATOM 2419 C C . VAL A 1 331 ? 11.897 6.367 -32.532 1.00 94.94 331 VAL A C 1
ATOM 2421 O O . VAL A 1 331 ? 11.519 7.481 -32.887 1.00 94.94 331 VAL A O 1
ATOM 2424 N N . PHE A 1 332 ? 12.044 6.040 -31.255 1.00 97.31 332 PHE A N 1
ATOM 2425 C CA . PHE A 1 332 ? 11.930 7.001 -30.172 1.00 97.31 332 PHE A CA 1
ATOM 2426 C C . PHE A 1 332 ? 13.314 7.450 -29.712 1.00 97.31 332 PHE A C 1
ATOM 2428 O O . PHE A 1 332 ? 14.106 6.641 -29.219 1.00 97.31 332 PHE A O 1
ATOM 2435 N N . ASP A 1 333 ? 13.599 8.738 -29.885 1.00 96.56 333 ASP A N 1
ATOM 2436 C CA . ASP A 1 333 ? 14.855 9.379 -29.504 1.00 96.56 333 ASP A CA 1
ATOM 2437 C C . ASP A 1 333 ? 14.674 10.163 -28.202 1.00 96.56 333 ASP A C 1
ATOM 2439 O O . ASP A 1 333 ? 14.158 11.279 -28.203 1.00 96.56 333 ASP A O 1
ATOM 2443 N N . ASN A 1 334 ? 15.070 9.571 -27.074 1.00 96.75 334 ASN A N 1
ATOM 2444 C CA . ASN A 1 334 ? 15.086 10.280 -25.804 1.00 96.75 334 ASN A CA 1
ATOM 2445 C C . ASN A 1 334 ? 16.411 11.032 -25.669 1.00 96.75 334 ASN A C 1
ATOM 2447 O O . ASN A 1 334 ? 17.428 10.426 -25.337 1.00 96.75 334 ASN A O 1
ATOM 2451 N N . GLN A 1 335 ? 16.394 12.343 -25.899 1.00 95.00 335 GLN A N 1
ATOM 2452 C CA . GLN A 1 335 ? 17.559 13.221 -25.765 1.00 95.00 335 GLN A CA 1
ATOM 2453 C C . GLN A 1 335 ? 17.668 13.852 -24.365 1.00 95.00 335 GLN A C 1
ATOM 2455 O O . GLN A 1 335 ? 18.681 14.478 -24.050 1.00 95.00 335 GLN A O 1
ATOM 2460 N N . ASP A 1 336 ? 16.663 13.663 -23.507 1.00 89.69 336 ASP A N 1
ATOM 2461 C CA . ASP A 1 336 ? 16.589 14.238 -22.166 1.00 89.69 336 ASP A CA 1
ATOM 2462 C C . ASP A 1 336 ? 17.432 13.423 -21.171 1.00 89.69 336 ASP A C 1
ATOM 2464 O O . ASP A 1 336 ? 17.019 12.396 -20.622 1.00 89.69 336 ASP A O 1
ATOM 2468 N N . ALA A 1 337 ? 18.686 13.844 -21.000 1.00 85.62 337 ALA A N 1
ATOM 2469 C CA . ALA A 1 337 ? 19.698 13.085 -20.275 1.00 85.62 337 ALA A CA 1
ATOM 2470 C C . ALA A 1 337 ? 19.295 12.787 -18.818 1.00 85.62 337 ALA A C 1
ATOM 2472 O O . ALA A 1 337 ? 19.060 13.690 -18.020 1.00 85.62 337 ALA A O 1
ATOM 2473 N N . GLY A 1 338 ? 19.263 11.504 -18.456 1.00 74.06 338 GLY A N 1
ATOM 2474 C CA . GLY A 1 338 ? 18.898 11.025 -17.123 1.00 74.06 338 GLY A CA 1
ATOM 2475 C C . GLY A 1 338 ? 17.397 11.040 -16.823 1.00 74.06 338 GLY A C 1
ATOM 2476 O O . GLY A 1 338 ? 17.000 10.513 -15.785 1.00 74.06 338 GLY A O 1
ATOM 2477 N N . VAL A 1 339 ? 16.562 11.580 -17.717 1.00 78.50 339 VAL A N 1
ATOM 2478 C CA . VAL A 1 339 ? 15.110 11.654 -17.528 1.00 78.50 339 VAL A CA 1
ATOM 2479 C C . VAL A 1 339 ? 14.444 10.494 -18.271 1.00 78.50 339 VAL A C 1
ATOM 2481 O O . VAL A 1 339 ? 14.645 10.338 -19.481 1.00 78.50 339 VAL A O 1
ATOM 2484 N N . PRO A 1 340 ? 13.687 9.628 -17.575 1.00 84.00 340 PRO A N 1
ATOM 2485 C CA . PRO A 1 340 ? 13.020 8.512 -18.216 1.00 84.00 340 PRO A CA 1
ATOM 2486 C C . PRO A 1 340 ? 11.809 8.991 -19.014 1.00 84.00 340 PRO A C 1
ATOM 2488 O O . PRO A 1 340 ? 10.895 9.604 -18.467 1.00 84.00 340 PRO A O 1
ATOM 2491 N N . HIS A 1 341 ? 11.786 8.636 -20.295 1.00 89.62 341 HIS A N 1
ATOM 2492 C CA . HIS A 1 341 ? 10.638 8.840 -21.174 1.00 89.62 341 HIS A CA 1
ATOM 2493 C C . HIS A 1 341 ? 10.326 7.552 -21.932 1.00 89.62 341 HIS A C 1
ATOM 2495 O O . HIS A 1 341 ? 11.199 6.700 -22.123 1.00 89.62 341 HIS A O 1
ATOM 2501 N N . ASN A 1 342 ? 9.086 7.414 -22.384 1.00 95.31 342 ASN A N 1
ATOM 2502 C CA . ASN A 1 342 ? 8.680 6.424 -23.375 1.00 95.31 342 ASN A CA 1
ATOM 2503 C C . ASN A 1 342 ? 7.688 7.025 -24.369 1.00 95.31 342 ASN A C 1
ATOM 2505 O O . ASN A 1 342 ? 7.290 8.181 -24.252 1.00 95.31 342 ASN A O 1
ATOM 2509 N N . VAL A 1 343 ? 7.289 6.211 -25.341 1.00 95.12 343 VAL A N 1
ATOM 2510 C CA . VAL A 1 343 ? 6.195 6.506 -26.255 1.00 95.12 343 VAL A CA 1
ATOM 2511 C C . VAL A 1 343 ? 5.295 5.278 -26.338 1.00 95.12 343 VAL A C 1
ATOM 2513 O O . VAL A 1 343 ? 5.777 4.166 -26.547 1.00 95.12 343 VAL A O 1
ATOM 2516 N N . VAL A 1 344 ? 3.995 5.481 -26.142 1.00 94.31 344 VAL A N 1
ATOM 2517 C CA . VAL A 1 344 ? 2.950 4.461 -26.285 1.00 94.31 344 VAL A CA 1
ATOM 2518 C C . VAL A 1 344 ? 1.915 4.989 -27.257 1.00 94.31 344 VAL A C 1
ATOM 2520 O O . VAL A 1 344 ? 1.373 6.062 -27.009 1.00 94.31 344 VAL A O 1
ATOM 2523 N N . ILE A 1 345 ? 1.643 4.254 -28.337 1.00 95.06 345 ILE A N 1
ATOM 2524 C CA . ILE A 1 345 ? 0.558 4.564 -29.274 1.00 95.06 345 ILE A CA 1
ATOM 2525 C C . ILE A 1 345 ? -0.715 3.860 -28.794 1.00 95.06 345 ILE A C 1
ATOM 2527 O O . ILE A 1 345 ? -0.677 2.667 -28.502 1.00 95.06 345 ILE A O 1
ATOM 2531 N N . SER A 1 346 ? -1.839 4.568 -28.770 1.00 90.19 346 SER A N 1
ATOM 2532 C CA . SER A 1 346 ? -3.165 4.043 -28.446 1.00 90.19 346 SER A CA 1
ATOM 2533 C C . SER A 1 346 ? -4.188 4.420 -29.515 1.00 90.19 346 SER A C 1
ATOM 2535 O O . SER A 1 346 ? -4.079 5.463 -30.164 1.00 90.19 346 SER A O 1
ATOM 2537 N N . ASP A 1 347 ? -5.195 3.569 -29.698 1.00 87.94 347 ASP A N 1
ATOM 2538 C CA . ASP A 1 347 ? -6.337 3.854 -30.566 1.00 87.94 347 ASP A CA 1
ATOM 2539 C C . ASP A 1 347 ? -7.331 4.852 -29.938 1.00 87.94 347 ASP A C 1
ATOM 2541 O O . ASP A 1 347 ? -7.184 5.291 -28.796 1.00 87.94 347 ASP A O 1
ATOM 2545 N N . SER A 1 348 ? -8.386 5.195 -30.686 1.00 80.56 348 SER A N 1
ATOM 2546 C CA . SER A 1 348 ? -9.451 6.105 -30.229 1.00 80.56 348 SER A CA 1
ATOM 2547 C C . SER A 1 348 ? -10.216 5.637 -28.977 1.00 80.56 348 SER A C 1
ATOM 2549 O O . SER A 1 348 ? -10.902 6.438 -28.348 1.00 80.56 348 SER A O 1
ATOM 2551 N N . GLY A 1 349 ? -10.109 4.355 -28.608 1.00 77.25 349 GLY A N 1
ATOM 2552 C CA . GLY A 1 349 ? -10.674 3.781 -27.386 1.00 77.25 349 GLY A CA 1
ATOM 2553 C C . GLY A 1 349 ? -9.694 3.761 -26.208 1.00 77.25 349 GLY A C 1
ATOM 2554 O O . GLY A 1 349 ? -10.017 3.174 -25.178 1.00 77.25 349 GLY A O 1
ATOM 2555 N N . ASN A 1 350 ? -8.517 4.385 -26.344 1.00 76.19 350 ASN A N 1
ATOM 2556 C CA . ASN A 1 350 ? -7.391 4.324 -25.405 1.00 76.19 350 ASN A CA 1
ATOM 2557 C C . ASN A 1 350 ? -6.790 2.919 -25.234 1.00 76.19 350 ASN A C 1
ATOM 2559 O O . ASN A 1 350 ? -6.127 2.648 -24.231 1.00 76.19 350 ASN A O 1
ATOM 2563 N N . THR A 1 351 ? -6.984 2.030 -26.210 1.00 81.75 351 THR A N 1
ATOM 2564 C CA . THR A 1 351 ? -6.356 0.706 -26.202 1.00 81.75 351 THR A CA 1
ATOM 2565 C C . THR A 1 351 ? -4.940 0.815 -26.770 1.00 81.75 351 THR A C 1
ATOM 2567 O O . THR A 1 351 ? -4.792 1.287 -27.902 1.00 81.75 351 THR A O 1
ATOM 2570 N N . PRO A 1 352 ? -3.893 0.384 -26.040 1.00 84.12 352 PRO A N 1
ATOM 2571 C CA . PRO A 1 352 ? -2.524 0.423 -26.544 1.00 84.12 352 PRO A CA 1
ATOM 2572 C C . PRO A 1 352 ? -2.336 -0.465 -27.777 1.00 84.12 352 PRO A C 1
ATOM 2574 O O . PRO A 1 352 ? -2.755 -1.624 -27.805 1.00 84.12 352 PRO A O 1
ATOM 2577 N N . VAL A 1 353 ? -1.650 0.069 -28.782 1.00 84.94 353 VAL A N 1
ATOM 2578 C CA . VAL A 1 353 ? -1.164 -0.685 -29.935 1.00 84.94 353 VAL A CA 1
ATOM 2579 C C . VAL A 1 353 ? -0.053 -1.629 -29.471 1.00 84.94 353 VAL A C 1
ATOM 2581 O O . VAL A 1 353 ? 0.809 -1.266 -28.673 1.00 84.94 353 VAL A O 1
ATOM 2584 N N . ALA A 1 354 ? -0.053 -2.858 -29.982 1.00 83.94 354 ALA A N 1
ATOM 2585 C CA . ALA A 1 354 ? 0.960 -3.853 -29.650 1.00 83.94 354 ALA A CA 1
ATOM 2586 C C . ALA A 1 354 ? 2.294 -3.535 -30.352 1.00 83.94 354 ALA A C 1
ATOM 2588 O O . ALA A 1 354 ? 2.503 -3.962 -31.481 1.00 83.94 354 ALA A O 1
ATOM 2589 N N . MET A 1 355 ? 3.187 -2.796 -29.685 1.00 85.38 355 MET A N 1
ATOM 2590 C CA . MET A 1 355 ? 4.505 -2.377 -30.210 1.00 85.38 355 MET A CA 1
ATOM 2591 C C . MET A 1 355 ? 5.706 -3.012 -29.476 1.00 85.38 355 MET A C 1
ATOM 2593 O O . MET A 1 355 ? 6.843 -2.553 -29.589 1.00 85.38 355 MET A O 1
ATOM 2597 N N . GLY A 1 356 ? 5.461 -4.088 -28.722 1.00 77.44 356 GLY A N 1
ATOM 2598 C CA . GLY A 1 356 ? 6.448 -4.700 -27.825 1.00 77.44 356 GLY A CA 1
ATOM 2599 C C . GLY A 1 356 ? 6.564 -3.952 -26.491 1.00 77.44 356 GLY A C 1
ATOM 2600 O O . GLY A 1 356 ? 5.663 -3.201 -26.120 1.00 77.44 356 GLY A O 1
ATOM 2601 N N . SER A 1 357 ? 7.655 -4.170 -25.749 1.00 78.75 357 SER A N 1
ATOM 2602 C CA . SER A 1 357 ? 7.907 -3.429 -24.502 1.00 78.75 357 SER A CA 1
ATOM 2603 C C . SER A 1 357 ? 8.226 -1.969 -24.811 1.00 78.75 357 SER A C 1
ATOM 2605 O O . SER A 1 357 ? 9.194 -1.670 -25.508 1.00 78.75 357 SER A O 1
ATOM 2607 N N . THR A 1 358 ? 7.440 -1.063 -24.237 1.00 84.06 358 THR A N 1
ATOM 2608 C CA . THR A 1 358 ? 7.602 0.392 -24.328 1.00 84.06 358 THR A CA 1
ATOM 2609 C C . THR A 1 358 ? 8.103 0.972 -23.009 1.00 84.06 358 THR A C 1
ATOM 2611 O O . THR A 1 358 ? 7.727 2.083 -22.640 1.00 84.06 358 THR A O 1
ATOM 2614 N N . ASP A 1 359 ? 8.910 0.219 -22.256 1.00 78.44 359 ASP A N 1
ATOM 2615 C CA . ASP A 1 359 ? 9.353 0.626 -20.920 1.00 78.44 359 ASP A CA 1
ATOM 2616 C C . ASP A 1 359 ? 10.123 1.958 -20.965 1.00 78.44 359 ASP A C 1
ATOM 2618 O O . ASP A 1 359 ? 11.053 2.089 -21.787 1.00 78.44 359 ASP A O 1
ATOM 2622 N N . PRO A 1 360 ? 9.793 2.924 -20.079 1.00 81.50 360 PRO A N 1
ATOM 2623 C CA . PRO A 1 360 ? 10.548 4.160 -19.936 1.00 81.50 360 PRO A CA 1
ATOM 2624 C C . PRO A 1 360 ? 12.027 3.894 -19.718 1.00 81.50 360 PRO A C 1
ATOM 2626 O O . PRO A 1 360 ? 12.419 3.018 -18.949 1.00 81.50 360 PRO A O 1
ATOM 2629 N N . PHE A 1 361 ? 12.864 4.667 -20.397 1.00 84.94 361 PHE A N 1
ATOM 2630 C CA . PHE A 1 361 ? 14.310 4.566 -20.259 1.00 84.94 361 PHE A CA 1
ATOM 2631 C C . PHE A 1 361 ? 14.925 5.961 -20.177 1.00 84.94 361 PHE A C 1
ATOM 2633 O O . PHE A 1 361 ? 14.431 6.878 -20.840 1.00 84.94 361 PHE A O 1
ATOM 2640 N N . PRO A 1 362 ? 15.981 6.145 -19.365 1.00 82.12 362 PRO A N 1
ATOM 2641 C CA . PRO A 1 362 ? 16.649 7.433 -19.251 1.00 82.12 362 PRO A CA 1
ATOM 2642 C C . PRO A 1 362 ? 17.378 7.786 -20.552 1.00 82.12 362 PRO A C 1
ATOM 2644 O O . PRO A 1 362 ? 18.018 6.926 -21.161 1.00 82.12 362 PRO A O 1
ATOM 2647 N N . GLY A 1 363 ? 17.297 9.053 -20.962 1.00 84.50 363 GLY A N 1
ATOM 2648 C CA . GLY A 1 363 ? 18.101 9.587 -22.059 1.00 84.50 363 GLY A CA 1
ATOM 2649 C C . GLY A 1 363 ? 19.569 9.789 -21.646 1.00 84.50 363 GLY A C 1
ATOM 2650 O O . GLY A 1 363 ? 19.919 9.685 -20.472 1.00 84.50 363 GLY A O 1
ATOM 2651 N N . ALA A 1 364 ? 20.496 10.113 -22.545 1.00 93.94 364 ALA A N 1
ATOM 2652 C CA . ALA A 1 364 ? 20.313 10.204 -23.987 1.00 93.94 364 ALA A CA 1
ATOM 2653 C C . ALA A 1 364 ? 20.434 8.808 -24.627 1.00 93.94 364 ALA A C 1
ATOM 2655 O O . ALA A 1 364 ? 21.502 8.195 -24.575 1.00 93.94 364 ALA A O 1
ATOM 2656 N N . ALA A 1 365 ? 19.353 8.288 -25.208 1.00 84.88 365 ALA A N 1
ATOM 2657 C CA . ALA A 1 365 ? 19.311 6.966 -25.833 1.00 84.88 365 ALA A CA 1
ATOM 2658 C C . ALA A 1 365 ? 18.163 6.866 -26.851 1.00 84.88 365 ALA A C 1
ATOM 2660 O O . ALA A 1 365 ? 17.201 7.629 -26.801 1.00 84.88 365 ALA A O 1
ATOM 2661 N N . LYS A 1 366 ? 18.242 5.887 -27.759 1.00 91.62 366 LYS A N 1
ATOM 2662 C CA . LYS A 1 366 ? 17.182 5.598 -28.736 1.00 91.62 366 LYS A CA 1
ATOM 2663 C C . LYS A 1 366 ? 16.659 4.180 -28.558 1.00 91.62 366 LYS A C 1
ATOM 2665 O O . LYS A 1 366 ? 17.444 3.263 -28.324 1.00 91.62 366 LYS A O 1
ATOM 2670 N N . LYS A 1 367 ? 15.354 3.992 -28.743 1.00 86.94 367 LYS A N 1
ATOM 2671 C CA . LYS A 1 367 ? 14.728 2.673 -28.913 1.00 86.94 367 LYS A CA 1
ATOM 2672 C C . LYS A 1 367 ? 13.928 2.651 -30.209 1.00 86.94 367 LYS A C 1
ATOM 2674 O O . LYS A 1 367 ? 13.395 3.674 -30.621 1.00 86.94 367 LYS A O 1
ATOM 2679 N N . THR A 1 368 ? 13.863 1.487 -30.846 1.00 88.00 368 THR A N 1
ATOM 2680 C CA . THR A 1 368 ? 13.044 1.270 -32.045 1.00 88.00 368 THR A CA 1
ATOM 2681 C C . THR A 1 368 ? 11.976 0.238 -31.726 1.00 88.00 368 THR A C 1
ATOM 2683 O O . THR A 1 368 ? 12.302 -0.822 -31.196 1.00 88.00 368 THR A O 1
ATOM 2686 N N . TYR A 1 369 ? 10.725 0.548 -32.048 1.00 88.31 369 TYR A N 1
ATOM 2687 C CA . TYR A 1 369 ? 9.570 -0.315 -31.825 1.00 88.31 369 TYR A CA 1
ATOM 2688 C C . TYR A 1 369 ? 8.998 -0.782 -33.159 1.00 88.31 369 TYR A C 1
ATOM 2690 O O . TYR A 1 369 ? 8.875 0.011 -34.093 1.00 88.31 369 TYR A O 1
ATOM 2698 N N . ALA A 1 370 ? 8.621 -2.056 -33.241 1.00 85.75 370 ALA A N 1
ATOM 2699 C CA . ALA A 1 370 ? 7.890 -2.583 -34.385 1.00 85.75 370 ALA A CA 1
ATOM 2700 C C . ALA A 1 370 ? 6.400 -2.289 -34.191 1.00 85.75 370 ALA A C 1
ATOM 2702 O O . ALA A 1 370 ? 5.764 -2.870 -33.313 1.00 85.75 370 ALA A O 1
ATOM 2703 N N . VAL A 1 371 ? 5.845 -1.382 -34.992 1.00 89.75 371 VAL A N 1
ATOM 2704 C CA . VAL A 1 371 ? 4.419 -1.054 -34.959 1.00 89.75 371 VAL A CA 1
ATOM 2705 C C . VAL A 1 371 ? 3.705 -1.880 -36.037 1.00 89.75 371 VAL A C 1
ATOM 2707 O O . VAL A 1 371 ? 4.097 -1.821 -37.208 1.00 89.75 371 VAL A O 1
ATOM 2710 N N . PRO A 1 372 ? 2.680 -2.678 -35.681 1.00 89.12 372 PRO A N 1
ATOM 2711 C CA . PRO A 1 372 ? 1.938 -3.480 -36.647 1.00 89.12 372 PRO A CA 1
ATOM 2712 C C . PRO A 1 372 ? 1.180 -2.587 -37.633 1.00 89.12 372 PRO A C 1
ATOM 2714 O O . PRO A 1 372 ? 1.009 -1.392 -37.407 1.00 89.12 372 PRO A O 1
ATOM 2717 N N . ALA A 1 373 ? 0.695 -3.175 -38.727 1.00 89.12 373 ALA A N 1
ATOM 2718 C CA . ALA A 1 373 ? -0.164 -2.468 -39.671 1.00 89.12 373 ALA A CA 1
ATOM 2719 C C . ALA A 1 373 ? -1.405 -1.907 -38.955 1.00 89.12 373 ALA A C 1
ATOM 2721 O O . ALA A 1 373 ? -2.170 -2.655 -38.342 1.00 89.12 373 ALA A O 1
ATOM 2722 N N . LEU A 1 374 ? -1.583 -0.587 -39.028 1.00 91.00 374 LEU A N 1
ATOM 2723 C CA . LEU A 1 374 ? -2.702 0.126 -38.415 1.00 91.00 374 LEU A CA 1
ATOM 2724 C C . LEU A 1 374 ? -3.739 0.499 -39.472 1.00 91.00 374 LEU A C 1
ATOM 2726 O O . LEU A 1 374 ? -3.391 0.810 -40.613 1.00 91.00 374 LEU A O 1
ATOM 2730 N N . LYS A 1 375 ? -5.015 0.498 -39.085 1.00 92.94 375 LYS A N 1
ATOM 2731 C CA . LYS A 1 375 ? -6.098 0.971 -39.954 1.00 92.94 375 LYS A CA 1
ATOM 2732 C C . LYS A 1 375 ? -5.985 2.476 -40.157 1.00 92.94 375 LYS A C 1
ATOM 2734 O O . LYS A 1 375 ? -5.475 3.178 -39.289 1.00 92.94 375 LYS A O 1
ATOM 2739 N N . ALA A 1 376 ? -6.509 2.975 -41.275 1.00 95.00 376 ALA A N 1
ATOM 2740 C CA . ALA A 1 376 ? -6.612 4.415 -41.485 1.00 95.00 376 ALA A CA 1
ATOM 2741 C C . ALA A 1 376 ? -7.405 5.070 -40.340 1.00 95.00 376 ALA A C 1
ATOM 2743 O O . ALA A 1 376 ? -8.490 4.601 -39.980 1.00 95.00 376 ALA A O 1
ATOM 2744 N N . GLY A 1 377 ? -6.863 6.139 -39.764 1.00 92.12 377 GLY A N 1
ATOM 2745 C CA . GLY A 1 377 ? -7.447 6.795 -38.603 1.00 92.12 377 GLY A CA 1
ATOM 2746 C C . GLY A 1 377 ? -6.449 7.617 -37.797 1.00 92.12 377 GLY A C 1
ATOM 2747 O O . GLY A 1 377 ? -5.261 7.693 -38.108 1.00 92.12 377 GLY A O 1
ATOM 2748 N N . THR A 1 378 ? -6.964 8.239 -36.742 1.00 94.50 378 THR A N 1
ATOM 2749 C CA . THR A 1 378 ? -6.183 9.050 -35.810 1.00 94.50 378 THR A CA 1
ATOM 2750 C C . THR A 1 378 ? -5.905 8.252 -34.543 1.00 94.50 378 THR A C 1
ATOM 2752 O O . THR A 1 378 ? -6.827 7.734 -33.911 1.00 94.50 378 THR A O 1
ATOM 2755 N N . TYR A 1 379 ? -4.632 8.180 -34.176 1.00 96.06 379 TYR A N 1
ATOM 2756 C CA . TYR A 1 379 ? -4.128 7.526 -32.974 1.00 96.06 379 TYR A CA 1
ATOM 2757 C C . TYR A 1 379 ? -3.458 8.565 -3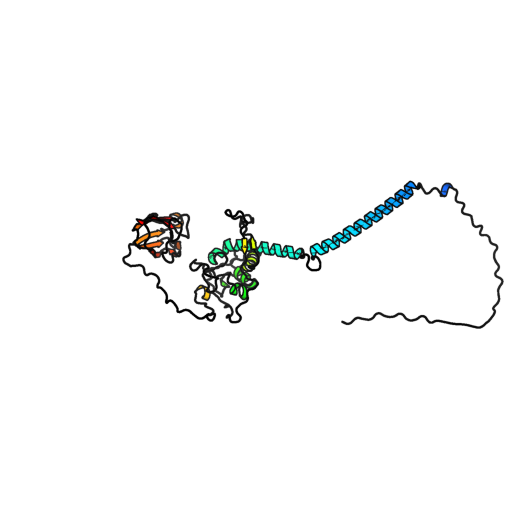2.076 1.00 96.06 379 TYR A C 1
ATOM 2759 O O . TYR A 1 379 ? -2.963 9.586 -32.552 1.00 96.06 379 TYR A O 1
ATOM 2767 N N . THR A 1 380 ? -3.397 8.291 -30.779 1.00 95.50 380 THR A N 1
ATOM 2768 C CA . THR A 1 380 ? -2.691 9.147 -29.817 1.00 95.50 380 THR A CA 1
ATOM 2769 C C . THR A 1 380 ? -1.389 8.474 -29.435 1.00 95.50 380 THR A C 1
ATOM 2771 O O . THR A 1 380 ? -1.380 7.269 -29.206 1.00 95.50 380 THR A O 1
ATOM 2774 N N . PHE A 1 381 ? -0.300 9.227 -29.313 1.00 96.00 381 PHE A N 1
ATOM 2775 C CA . PHE A 1 381 ? 0.902 8.743 -28.645 1.00 96.00 381 PHE A CA 1
ATOM 2776 C C . PHE A 1 381 ? 1.216 9.572 -27.402 1.00 96.00 381 PHE A C 1
ATOM 2778 O O . PHE A 1 381 ? 1.044 10.788 -27.398 1.00 96.00 381 PHE A O 1
ATOM 2785 N N . LEU A 1 382 ? 1.643 8.913 -26.325 1.00 95.06 382 LEU A N 1
ATOM 2786 C CA . LEU A 1 382 ? 1.878 9.551 -25.027 1.00 95.06 382 LEU A CA 1
ATOM 2787 C C . LEU A 1 382 ? 3.116 8.998 -24.311 1.00 95.06 382 LEU A C 1
ATOM 2789 O O . LEU A 1 382 ? 3.510 7.854 -24.547 1.00 95.06 382 LEU A O 1
ATOM 2793 N N . CYS A 1 383 ? 3.696 9.793 -23.409 1.00 92.94 383 CYS A N 1
ATOM 2794 C CA . CYS A 1 383 ? 4.678 9.335 -22.422 1.00 92.94 383 CYS A CA 1
ATOM 2795 C C . CYS A 1 383 ? 3.959 9.008 -21.112 1.00 92.94 383 CYS A C 1
ATOM 2797 O O . CYS A 1 383 ? 3.264 9.849 -20.549 1.00 92.94 383 CYS A O 1
ATOM 2799 N N . GLN A 1 384 ? 4.146 7.802 -20.587 1.00 90.19 384 GLN A N 1
ATOM 2800 C CA . GLN A 1 384 ? 3.494 7.355 -19.353 1.00 90.19 384 GLN A CA 1
ATOM 2801 C C . GLN A 1 384 ? 4.107 7.982 -18.095 1.00 90.19 384 GLN A C 1
ATOM 2803 O O . GLN A 1 384 ? 3.446 8.039 -17.062 1.00 90.19 384 GLN A O 1
ATOM 2808 N N . VAL A 1 385 ? 5.351 8.467 -18.178 1.00 85.44 385 VAL A N 1
ATOM 2809 C CA . VAL A 1 385 ? 6.019 9.187 -17.079 1.00 85.44 385 VAL A CA 1
ATOM 2810 C C . VAL A 1 385 ? 5.487 10.621 -16.957 1.00 85.44 385 VAL A C 1
ATOM 2812 O O . VAL A 1 385 ? 5.349 11.135 -15.850 1.00 85.44 385 VAL A O 1
ATOM 2815 N N . HIS A 1 386 ? 5.128 11.245 -18.085 1.00 86.44 386 HIS A N 1
ATOM 2816 C CA . HIS A 1 386 ? 4.650 12.631 -18.161 1.00 86.44 386 HIS A CA 1
ATOM 2817 C C . HIS A 1 386 ? 3.335 12.734 -18.967 1.00 86.44 386 HIS A C 1
ATOM 2819 O O . HIS A 1 386 ? 3.284 13.415 -19.995 1.00 86.44 386 HIS A O 1
ATOM 2825 N N . PRO A 1 387 ? 2.249 12.067 -18.528 1.00 85.69 387 PRO A N 1
ATOM 2826 C CA . PRO A 1 387 ? 1.056 11.836 -19.354 1.00 85.69 387 PRO A CA 1
ATOM 2827 C C . PRO A 1 387 ? 0.221 13.092 -19.631 1.00 85.69 387 PRO A C 1
ATOM 2829 O O . PRO A 1 387 ? -0.653 13.070 -20.493 1.00 85.69 387 PRO A O 1
ATOM 2832 N N . THR A 1 388 ? 0.464 14.185 -18.907 1.00 85.44 388 THR A N 1
ATOM 2833 C CA . THR A 1 388 ? -0.258 15.454 -19.071 1.00 85.44 388 THR A CA 1
ATOM 2834 C C . THR A 1 388 ? 0.419 16.417 -20.045 1.00 85.44 388 THR A C 1
ATOM 2836 O O . THR A 1 388 ? -0.259 17.270 -20.609 1.00 85.44 388 THR A O 1
ATOM 2839 N N . THR A 1 389 ? 1.735 16.305 -20.244 1.00 87.00 389 THR A N 1
ATOM 2840 C CA . THR A 1 389 ? 2.541 17.255 -21.033 1.00 87.00 389 THR A CA 1
ATOM 2841 C C . THR A 1 389 ? 3.108 16.637 -22.306 1.00 87.00 389 THR A C 1
ATOM 2843 O O . THR A 1 389 ? 3.235 17.320 -23.318 1.00 87.00 389 THR A O 1
ATOM 2846 N N . MET A 1 390 ? 3.406 15.338 -22.297 1.00 96.56 390 MET A N 1
ATOM 2847 C CA . MET A 1 390 ? 3.982 14.625 -23.434 1.00 96.56 390 MET A CA 1
ATOM 2848 C C . MET A 1 390 ? 2.922 13.773 -24.126 1.00 96.56 390 MET A C 1
ATOM 2850 O O . MET A 1 390 ? 2.812 12.567 -23.896 1.00 96.56 390 MET A O 1
ATOM 2854 N N . THR A 1 391 ? 2.141 14.423 -24.986 1.00 94.25 391 THR A N 1
ATOM 2855 C CA . THR A 1 391 ? 1.146 13.786 -25.857 1.00 94.25 391 THR A CA 1
ATOM 2856 C C . THR A 1 391 ? 1.310 14.277 -27.293 1.00 94.25 391 THR A C 1
ATOM 2858 O O . THR A 1 391 ? 1.830 15.368 -27.533 1.00 94.25 391 THR A O 1
ATOM 2861 N N . GLY A 1 392 ? 0.891 13.464 -28.255 1.00 95.44 392 GLY A N 1
ATOM 2862 C CA . GLY A 1 392 ? 0.897 13.802 -29.670 1.00 95.44 392 GLY A CA 1
ATOM 2863 C C . GLY A 1 392 ? -0.052 12.921 -30.473 1.00 95.44 392 GLY A C 1
ATOM 2864 O O . GLY A 1 392 ? -0.675 11.999 -29.942 1.00 95.44 392 GLY A O 1
ATOM 2865 N N . THR A 1 393 ? -0.186 13.230 -31.760 1.00 96.94 393 THR A N 1
ATOM 2866 C CA . THR A 1 393 ? -1.153 12.591 -32.662 1.00 96.94 393 THR A CA 1
ATOM 2867 C C . THR A 1 393 ? -0.442 11.849 -33.786 1.00 96.94 393 THR A C 1
ATOM 2869 O O . THR A 1 393 ? 0.410 12.415 -34.463 1.00 96.94 393 THR A O 1
ATOM 2872 N N . LEU A 1 394 ? -0.795 10.587 -34.010 1.00 96.81 394 LEU A N 1
ATOM 2873 C CA . LEU A 1 394 ? -0.353 9.805 -35.160 1.00 96.81 394 LEU A CA 1
ATOM 2874 C C . LEU A 1 394 ? -1.500 9.705 -36.174 1.00 96.81 394 LEU A C 1
ATOM 2876 O O . LEU A 1 394 ? -2.533 9.093 -35.900 1.00 96.81 394 LEU A O 1
ATOM 2880 N N . GLU A 1 395 ? -1.302 10.284 -37.353 1.00 96.75 395 GLU A N 1
ATOM 2881 C CA . GLU A 1 395 ? -2.221 10.185 -38.484 1.00 96.75 395 GLU A CA 1
ATOM 2882 C C . GLU A 1 395 ? -1.837 9.005 -39.379 1.00 96.75 395 GLU A C 1
ATOM 2884 O O . GLU A 1 395 ? -0.776 8.991 -40.005 1.00 96.75 395 GLU A O 1
ATOM 2889 N N . VAL A 1 396 ? -2.712 8.003 -39.449 1.00 95.88 396 VAL A N 1
ATOM 2890 C CA . VAL A 1 396 ? -2.541 6.833 -40.312 1.00 95.88 396 VAL A CA 1
ATOM 2891 C C . VAL A 1 396 ? -3.420 7.010 -41.550 1.00 95.88 396 VAL A C 1
ATOM 2893 O O . VAL A 1 396 ? -4.647 7.024 -41.425 1.00 95.88 396 VAL A O 1
ATOM 2896 N N . LYS A 1 397 ? -2.815 7.166 -42.735 1.00 91.62 397 LYS A N 1
ATOM 2897 C CA . LYS A 1 397 ? -3.515 7.528 -43.986 1.00 91.62 397 LYS A CA 1
ATOM 2898 C C . LYS A 1 397 ? -3.146 6.699 -45.211 1.00 91.62 397 LYS A C 1
ATOM 2900 O O . LYS A 1 397 ? -2.023 6.146 -45.263 1.00 91.62 397 LYS A O 1
#

Secondary structure (DSSP, 8-state):
--PPPPPPPPPPPP------------------------------GGGG--TT--HHHHHHHHHHHHHHHHHHHHHHHHHHHHHHHHHHHHH--GGGTS--HHHHHHHHHHHHHHHHHHHHHHHHTHHHH-GGG--S--TTSSS-S-TT----SPPS--HHHHHHT--HHHHHHHHHH-TTSGGG-TT-S----BTTSSS--SB-HHHHHHHHHHHT-BTTSEEEPBPTTT-PBPBPTTT-SB-EEE-SB-TT----TTSPPPPS--TTGGGT-----PPP--------PPPP-PPPTTS-EEEEEE-TTHHHH--BSSEEEE-TT--EEEEEEE-SBT-EE--EEE-TTSPBP--S----EEBSEEEEEEEPPPPSEEEEEE-SSSTTT-EEEEEE-